Protein AF-0000000080629390 (afdb_homodimer)

InterPro domains:
  IPR000868 Isochorismatase-like domain [PF00857] (11-193)
  IPR036380 Isochorismatase-like superfamily [G3DSA:3.40.50.850] (2-203)
  IPR036380 Isochorismatase-like superfamily [SSF52499] (6-201)
  IPR050272 Isochorismatase-like hydrolase [PTHR43540] (8-201)

Nearest PDB structures (foldseek):
  6azn-assembly1_C  TM=8.743E-01  e=7.458E-17  Rhizobium johnstonii 3841
  6azo-assembly1_D  TM=8.764E-01  e=9.033E-17  Rhizobium johnstonii 3841
  6xk1-assembly1_A  TM=8.364E-01  e=1.717E-17  Rhodococcus sp. Mel
  1nba-assembly1_B  TM=8.200E-01  e=6.893E-13  Arthrobacter sp.
  3o91-assembly1_D  TM=8.137E-01  e=4.682E-12  Streptococcus pneumoniae TIGR4

pLDDT: mean 95.64, std 8.18, range [32.66, 98.94]

Solvent-accessible surface area (backbone atoms only — not comparable to full-atom values): 20876 Å² total; per-residue (Å²): 128,87,77,72,81,79,53,53,53,24,27,26,41,36,37,28,42,56,18,22,18,54,61,33,64,86,15,56,27,28,69,68,70,50,78,35,72,64,48,64,47,28,55,73,58,40,32,64,54,50,52,50,28,57,75,53,55,19,39,38,35,33,36,26,63,40,32,52,50,29,65,95,47,40,49,62,68,56,68,70,56,38,71,76,41,68,79,69,50,70,70,45,24,21,85,86,36,73,33,29,34,64,36,72,76,56,54,83,60,31,31,78,36,62,15,73,57,48,24,43,61,50,54,15,46,41,63,60,51,39,55,74,60,52,46,48,31,36,40,37,31,28,38,35,29,71,41,28,38,45,41,28,51,56,54,39,42,80,68,68,36,52,45,32,39,22,61,71,26,33,22,28,84,42,70,66,56,24,51,54,36,53,61,67,40,52,87,73,34,52,70,43,41,57,68,57,49,46,54,63,67,66,54,131,126,85,77,73,81,79,54,52,52,24,28,27,41,38,37,28,41,57,18,22,18,54,61,33,63,87,14,57,27,28,68,67,70,48,79,33,71,63,48,65,47,28,53,72,61,39,32,63,54,50,52,50,29,56,75,55,55,20,38,38,34,31,37,26,62,41,32,52,49,28,66,95,47,42,49,62,67,56,69,71,55,39,70,78,41,67,79,70,50,71,70,43,23,22,86,85,37,72,33,28,35,63,38,72,77,55,55,82,60,32,31,78,37,61,14,73,55,48,26,42,61,50,55,15,47,42,62,60,52,38,55,75,61,52,46,47,31,36,40,38,31,28,38,36,29,70,41,28,39,45,42,29,51,56,55,39,42,80,68,69,36,51,45,32,39,23,61,72,26,34,21,28,84,40,72,66,58,23,51,54,34,53,61,68,40,51,87,74,33,52,70,44,41,57,67,57,48,46,55,64,66,67,54,132

Organism: NCBI:txid1064539

Structure (mmCIF, N/CA/C/O backbone):
data_AF-0000000080629390-model_v1
#
loop_
_entity.id
_entity.type
_entity.pdbx_description
1 polymer Isochorismatase
#
loop_
_atom_site.group_PDB
_atom_site.id
_atom_site.type_symbol
_atom_site.label_atom_id
_atom_site.label_alt_id
_atom_site.label_comp_id
_atom_site.label_asym_id
_atom_site.label_entity_id
_atom_site.label_seq_id
_atom_site.pdbx_PDB_ins_code
_atom_site.Cartn_x
_atom_site.Cartn_y
_atom_site.Cartn_z
_atom_site.occupancy
_atom_site.B_iso_or_equiv
_atom_site.auth_seq_id
_atom_site.auth_comp_id
_atom_site.auth_asym_id
_atom_site.auth_atom_id
_atom_site.pdbx_PDB_model_num
ATOM 1 N N . MET A 1 1 ? 18.594 13.57 31.188 1 32.66 1 MET A N 1
ATOM 2 C CA . MET A 1 1 ? 18.828 12.906 29.906 1 32.66 1 MET A CA 1
ATOM 3 C C . MET A 1 1 ? 18.938 13.922 28.766 1 32.66 1 MET A C 1
ATOM 5 O O . MET A 1 1 ? 18.062 14.781 28.625 1 32.66 1 MET A O 1
ATOM 9 N N . SER A 1 2 ? 19.953 14.453 28.422 1 38.66 2 SER A N 1
ATOM 10 C CA . SER A 1 2 ? 20.281 15.617 27.594 1 38.66 2 SER A CA 1
ATOM 11 C C . SER A 1 2 ? 19.531 15.578 26.266 1 38.66 2 SER A C 1
ATOM 13 O O . SER A 1 2 ? 19.766 14.695 25.438 1 38.66 2 SER A O 1
ATOM 15 N N . GLY A 1 3 ? 18.141 15.516 26.109 1 46.38 3 GLY A N 1
ATOM 16 C CA . GLY A 1 3 ? 17.234 15.25 25 1 46.38 3 GLY A CA 1
ATOM 17 C C . GLY A 1 3 ? 17.719 15.844 23.688 1 46.38 3 GLY A C 1
ATOM 18 O O . GLY A 1 3 ? 17.625 17.062 23.484 1 46.38 3 GLY A O 1
ATOM 19 N N . THR A 1 4 ? 18.766 15.398 23.109 1 59.41 4 THR A N 1
ATOM 20 C CA . THR A 1 4 ? 19.406 15.883 21.891 1 59.41 4 THR A CA 1
ATOM 21 C C . THR A 1 4 ? 18.359 16.219 20.828 1 59.41 4 THR A C 1
ATOM 23 O O . THR A 1 4 ? 17.375 15.484 20.656 1 59.41 4 THR A O 1
ATOM 26 N N . ALA A 1 5 ? 18.453 17.547 20.281 1 85.25 5 ALA A N 1
ATOM 27 C CA . ALA A 1 5 ? 17.547 18.109 19.281 1 85.25 5 ALA A CA 1
ATOM 28 C C . ALA A 1 5 ? 17.5 17.234 18.031 1 85.25 5 ALA A C 1
ATOM 30 O O . ALA A 1 5 ? 18.531 16.797 17.531 1 85.25 5 ALA A O 1
ATOM 31 N N . ILE A 1 6 ? 16.422 16.703 17.703 1 93 6 ILE A N 1
ATOM 32 C CA . ILE A 1 6 ? 16.219 15.938 16.469 1 93 6 ILE A CA 1
ATOM 33 C C . ILE A 1 6 ? 16.484 16.844 15.266 1 93 6 ILE A C 1
ATOM 35 O O . ILE A 1 6 ? 15.844 17.875 15.102 1 93 6 ILE A O 1
ATOM 39 N N . PRO A 1 7 ? 17.516 16.469 14.477 1 95 7 PRO A N 1
ATOM 40 C CA . PRO A 1 7 ? 17.844 17.297 13.32 1 95 7 PRO A CA 1
ATOM 41 C C . PRO A 1 7 ? 16.703 17.391 12.312 1 95 7 PRO A C 1
ATOM 43 O O . PRO A 1 7 ? 15.812 16.531 12.297 1 95 7 PRO A O 1
ATOM 46 N N . MET A 1 8 ? 16.719 18.438 11.445 1 96.31 8 MET A N 1
ATOM 47 C CA . MET A 1 8 ? 15.68 18.688 10.445 1 96.31 8 MET A CA 1
ATOM 48 C C . MET A 1 8 ? 15.578 17.516 9.477 1 96.31 8 MET A C 1
ATOM 50 O O . MET A 1 8 ? 14.477 17.141 9.055 1 96.31 8 MET A O 1
ATOM 54 N N . GLU A 1 9 ? 16.703 16.844 9.195 1 96.62 9 GLU A N 1
ATOM 55 C CA . GLU A 1 9 ? 16.766 15.773 8.211 1 96.62 9 GLU A CA 1
ATOM 56 C C . GLU A 1 9 ? 16.062 14.516 8.727 1 96.62 9 GLU A C 1
ATOM 58 O O . GLU A 1 9 ? 15.766 13.602 7.957 1 96.62 9 GLU A O 1
ATOM 63 N N . ARG A 1 10 ? 15.82 14.492 10 1 98.19 10 ARG A N 1
ATOM 64 C CA . ARG A 1 10 ? 15.133 13.359 10.617 1 98.19 10 ARG A CA 1
ATOM 65 C C . ARG A 1 10 ? 13.727 13.75 11.062 1 98.19 10 ARG A C 1
ATOM 67 O O . ARG A 1 10 ? 13.141 13.086 11.922 1 98.19 10 ARG A O 1
ATOM 74 N N . THR A 1 11 ? 13.211 14.883 10.523 1 98.44 11 THR A N 1
ATOM 75 C CA . THR A 1 11 ? 11.875 15.406 10.812 1 98.44 11 THR A CA 1
ATOM 76 C C . THR A 1 11 ? 10.984 15.344 9.578 1 98.44 11 THR A C 1
ATOM 78 O O . THR A 1 11 ? 11.422 15.672 8.477 1 98.44 11 THR A O 1
ATOM 81 N N . ALA A 1 12 ? 9.797 14.828 9.75 1 98.81 12 ALA A N 1
ATOM 82 C CA . ALA A 1 12 ? 8.836 14.789 8.648 1 98.81 12 ALA A CA 1
ATOM 83 C C . ALA A 1 12 ? 7.559 15.539 9.008 1 98.81 12 ALA A C 1
ATOM 85 O O . ALA A 1 12 ? 7.07 15.445 10.141 1 98.81 12 ALA A O 1
ATOM 86 N N . LEU A 1 13 ? 7.102 16.391 8.094 1 98.94 13 LEU A N 1
ATOM 87 C CA . LEU A 1 13 ? 5.695 16.781 8.102 1 98.94 13 LEU A CA 1
ATOM 88 C C . LEU A 1 13 ? 4.816 15.664 7.555 1 98.94 13 LEU A C 1
ATOM 90 O O . LEU A 1 13 ? 4.957 15.266 6.395 1 98.94 13 LEU A O 1
ATOM 94 N N . LEU A 1 14 ? 3.998 15.094 8.367 1 98.94 14 LEU A N 1
ATOM 95 C CA . LEU A 1 14 ? 3.037 14.086 7.934 1 98.94 14 LEU A CA 1
ATOM 96 C C . LEU A 1 14 ? 1.692 14.727 7.602 1 98.94 14 LEU A C 1
ATOM 98 O O . LEU A 1 14 ? 0.98 15.18 8.5 1 98.94 14 LEU A O 1
ATOM 102 N N . VAL A 1 15 ? 1.367 14.766 6.332 1 98.94 15 VAL A N 1
ATOM 103 C CA . VAL A 1 15 ? 0.14 15.375 5.828 1 98.94 15 VAL A CA 1
ATOM 104 C C . VAL A 1 15 ? -0.939 14.305 5.668 1 98.94 15 VAL A C 1
ATOM 106 O O . VAL A 1 15 ? -0.91 13.523 4.715 1 98.94 15 VAL A O 1
ATOM 109 N N . CYS A 1 16 ? -1.901 14.375 6.508 1 98.88 16 CYS A N 1
ATOM 110 C CA . CYS A 1 16 ? -2.943 13.352 6.496 1 98.88 16 CYS A CA 1
ATOM 111 C C . CYS A 1 16 ? -4.109 13.773 5.613 1 98.88 16 CYS A C 1
ATOM 113 O O . CYS A 1 16 ? -4.875 14.672 5.969 1 98.88 16 CYS A O 1
ATOM 115 N N . ASP A 1 17 ? -4.246 13.195 4.504 1 98.69 17 ASP A N 1
ATOM 116 C CA . ASP A 1 17 ? -5.465 13.133 3.705 1 98.69 17 ASP A CA 1
ATOM 117 C C . ASP A 1 17 ? -5.816 14.508 3.135 1 98.69 17 ASP A C 1
ATOM 119 O O . ASP A 1 17 ? -6.992 14.859 3.035 1 98.69 17 ASP A O 1
ATOM 123 N N . LEU A 1 18 ? -4.816 15.375 2.9 1 98.81 18 LEU A N 1
ATOM 124 C CA . LEU A 1 18 ? -5.109 16.594 2.154 1 98.81 18 LEU A CA 1
ATOM 125 C C . LEU A 1 18 ? -5.039 16.344 0.652 1 98.81 18 LEU A C 1
ATOM 127 O O . LEU A 1 18 ? -4.133 16.828 -0.024 1 98.81 18 LEU A O 1
ATOM 131 N N . GLN A 1 19 ? -6.016 15.633 0.199 1 98.81 19 GLN A N 1
ATOM 132 C CA . GLN A 1 19 ? -6.117 15.125 -1.164 1 98.81 19 GLN A CA 1
ATOM 133 C C . GLN A 1 19 ? -7.16 15.898 -1.964 1 98.81 19 GLN A C 1
ATOM 135 O O . GLN A 1 19 ? -8.07 16.5 -1.39 1 98.81 19 GLN A O 1
ATOM 140 N N . ASN A 1 20 ? -7.102 15.812 -3.32 1 98.81 20 ASN A N 1
ATOM 141 C CA . ASN A 1 20 ? -8.062 16.469 -4.199 1 98.81 20 ASN A CA 1
ATOM 142 C C . ASN A 1 20 ? -9.484 15.969 -3.953 1 98.81 20 ASN A C 1
ATOM 144 O O . ASN A 1 20 ? -10.43 16.75 -3.918 1 98.81 20 ASN A O 1
ATOM 148 N N . ASP A 1 21 ? -9.703 14.688 -3.717 1 98.75 21 ASP A N 1
ATOM 149 C CA . ASP A 1 21 ? -11.031 14.109 -3.531 1 98.75 21 ASP A CA 1
ATOM 150 C C . ASP A 1 21 ? -11.672 14.617 -2.24 1 98.75 21 ASP A C 1
ATOM 152 O O . ASP A 1 21 ? -12.898 14.633 -2.115 1 98.75 21 ASP A O 1
ATOM 156 N N . PHE A 1 22 ? -10.836 15.055 -1.315 1 98.5 22 PHE A N 1
ATOM 157 C CA . PHE A 1 22 ? -11.391 15.602 -0.079 1 98.5 22 PHE A CA 1
ATOM 158 C C . PHE A 1 22 ? -11.602 17.109 -0.195 1 98.5 22 PHE A C 1
ATOM 160 O O . PHE A 1 22 ? -12.578 17.641 0.337 1 98.5 22 PHE A O 1
ATOM 167 N N . LEU A 1 23 ? -10.719 17.797 -0.94 1 98.5 23 LEU A N 1
ATOM 168 C CA . LEU A 1 23 ? -10.648 19.234 -0.751 1 98.5 23 LEU A CA 1
ATOM 169 C C . LEU A 1 23 ? -11.156 19.969 -1.986 1 98.5 23 LEU A C 1
ATOM 171 O O . LEU A 1 23 ? -11.812 21.016 -1.87 1 98.5 23 LEU A O 1
ATOM 175 N N . HIS A 1 24 ? -10.82 19.453 -3.164 1 97.88 24 HIS A N 1
ATOM 176 C CA . HIS A 1 24 ? -11.133 20.156 -4.402 1 97.88 24 HIS A CA 1
ATOM 177 C C . HIS A 1 24 ? -12.625 20.109 -4.711 1 97.88 24 HIS A C 1
ATOM 179 O O . HIS A 1 24 ? -13.266 19.078 -4.512 1 97.88 24 HIS A O 1
ATOM 185 N N . PRO A 1 25 ? -13.133 21.141 -5.266 1 96.88 25 PRO A N 1
ATOM 186 C CA . PRO A 1 25 ? -14.555 21.156 -5.598 1 96.88 25 PRO A CA 1
ATOM 187 C C . PRO A 1 25 ? -14.945 20.047 -6.57 1 96.88 25 PRO A C 1
ATOM 189 O O . PRO A 1 25 ? -16.094 19.578 -6.555 1 96.88 25 PRO A O 1
ATOM 192 N N . GLU A 1 26 ? -14.039 19.625 -7.383 1 97.25 26 GLU A N 1
ATOM 193 C CA . GLU A 1 26 ? -14.312 18.578 -8.367 1 97.25 26 GLU A CA 1
ATOM 194 C C . GLU A 1 26 ? -14.023 17.203 -7.789 1 97.25 26 GLU A C 1
ATOM 196 O O . GLU A 1 26 ? -14.266 16.188 -8.445 1 97.25 26 GLU A O 1
ATOM 201 N N . GLY A 1 27 ? -13.469 17.156 -6.586 1 98.12 27 GLY A N 1
ATOM 202 C CA . GLY A 1 27 ? -13.211 15.891 -5.922 1 98.12 27 GLY A CA 1
ATOM 203 C C . GLY A 1 27 ? -14.469 15.234 -5.391 1 98.12 27 GLY A C 1
ATOM 204 O O . GLY A 1 27 ? -15.562 15.797 -5.484 1 98.12 27 GLY A O 1
ATOM 205 N N . ALA A 1 28 ? -14.375 14.078 -4.824 1 97.94 28 ALA A N 1
ATOM 206 C CA . ALA A 1 28 ? -15.5 13.273 -4.355 1 97.94 28 ALA A CA 1
ATOM 207 C C . ALA A 1 28 ? -16.344 14.039 -3.336 1 97.94 28 ALA A C 1
ATOM 209 O O . ALA A 1 28 ? -17.562 14.141 -3.479 1 97.94 28 ALA A O 1
ATOM 210 N N . TYR A 1 29 ? -15.711 14.602 -2.324 1 97.38 29 TYR A N 1
ATOM 211 C CA . TYR A 1 29 ? -16.438 15.312 -1.271 1 97.38 29 TYR A CA 1
ATOM 212 C C . TYR A 1 29 ? -16.969 16.641 -1.779 1 97.38 29 TYR A C 1
ATOM 214 O O . TYR A 1 29 ? -18.078 17.062 -1.404 1 97.38 29 TYR A O 1
ATOM 222 N N . GLY A 1 30 ? -16.188 17.328 -2.639 1 95.75 30 GLY A N 1
ATOM 223 C CA . GLY A 1 30 ? -16.656 18.562 -3.24 1 95.75 30 GLY A CA 1
ATOM 224 C C . GLY A 1 30 ? -17.922 18.391 -4.062 1 95.75 30 GLY A C 1
ATOM 225 O O . GLY A 1 30 ? -18.891 19.125 -3.895 1 95.75 30 GLY A O 1
ATOM 226 N N . ARG A 1 31 ? -17.875 17.375 -4.898 1 96.38 31 ARG A N 1
ATOM 227 C CA . ARG A 1 31 ? -19.047 17.094 -5.742 1 96.38 31 ARG A CA 1
ATOM 228 C C . ARG A 1 31 ? -20.266 16.797 -4.895 1 96.38 31 ARG A C 1
ATOM 230 O O . ARG A 1 31 ? -21.406 17.031 -5.324 1 96.38 31 ARG A O 1
ATOM 237 N N . ALA A 1 32 ? -20.078 16.281 -3.695 1 95.94 32 ALA A N 1
ATOM 238 C CA . ALA A 1 32 ? -21.172 15.898 -2.811 1 95.94 32 ALA A CA 1
ATOM 239 C C . ALA A 1 32 ? -21.547 17.031 -1.863 1 95.94 32 ALA A C 1
ATOM 241 O O . ALA A 1 32 ? -22.406 16.875 -0.998 1 95.94 32 ALA A O 1
ATOM 242 N N . GLY A 1 33 ? -20.797 18.141 -1.922 1 93.88 33 GLY A N 1
ATOM 243 C CA . GLY A 1 33 ? -21.078 19.281 -1.063 1 93.88 33 GLY A CA 1
ATOM 244 C C . GLY A 1 33 ? -20.625 19.078 0.372 1 93.88 33 GLY A C 1
ATOM 245 O O . GLY A 1 33 ? -21.172 19.688 1.293 1 93.88 33 GLY A O 1
ATOM 246 N N . GLN A 1 34 ? -19.781 18.094 0.554 1 91.94 34 GLN A N 1
ATOM 247 C CA . GLN A 1 34 ? -19.25 17.828 1.879 1 91.94 34 GLN A CA 1
ATOM 248 C C . GLN A 1 34 ? -17.922 18.562 2.096 1 91.94 34 GLN A C 1
ATOM 250 O O . GLN A 1 34 ? -16.875 18.125 1.624 1 91.94 34 GLN A O 1
ATOM 255 N N . THR A 1 35 ? -17.938 19.672 2.744 1 91.44 35 THR A N 1
ATOM 256 C CA . THR A 1 35 ? -16.75 20.484 2.982 1 91.44 35 THR A CA 1
ATOM 257 C C . THR A 1 35 ? -16.906 21.312 4.25 1 91.44 35 THR A C 1
ATOM 259 O O . THR A 1 35 ? -17.984 21.328 4.863 1 91.44 35 THR A O 1
ATOM 262 N N . ALA A 1 36 ? -15.82 21.859 4.727 1 95.62 36 ALA A N 1
ATOM 263 C CA . ALA A 1 36 ? -15.766 22.828 5.82 1 95.62 36 ALA A CA 1
ATOM 264 C C . ALA A 1 36 ? -14.672 23.859 5.578 1 95.62 36 ALA A C 1
ATOM 266 O O . ALA A 1 36 ? -13.594 23.531 5.09 1 95.62 36 ALA A O 1
ATOM 267 N N . PRO A 1 37 ? -14.984 25.094 5.914 1 96.62 37 PRO A N 1
ATOM 268 C CA . PRO A 1 37 ? -14.008 26.156 5.656 1 96.62 37 PRO A CA 1
ATOM 269 C C . PRO A 1 37 ? -12.656 25.875 6.309 1 96.62 37 PRO A C 1
ATOM 271 O O . PRO A 1 37 ? -11.609 26.109 5.695 1 96.62 37 PRO A O 1
ATOM 274 N N . ASP A 1 38 ? -12.727 25.391 7.523 1 97.88 38 ASP A N 1
ATOM 275 C CA . ASP A 1 38 ? -11.477 25.141 8.242 1 97.88 38 ASP A CA 1
ATOM 276 C C . ASP A 1 38 ? -10.656 24.062 7.551 1 97.88 38 ASP A C 1
ATOM 278 O O . ASP A 1 38 ? -9.422 24.109 7.578 1 97.88 38 ASP A O 1
ATOM 282 N N . ILE A 1 39 ? -11.305 23.109 6.93 1 98.25 39 ILE A N 1
ATOM 283 C CA . ILE A 1 39 ? -10.633 22.031 6.207 1 98.25 39 ILE A CA 1
ATOM 284 C C . ILE A 1 39 ? -10 22.594 4.93 1 98.25 39 ILE A C 1
ATOM 286 O O . ILE A 1 39 ? -8.836 22.312 4.637 1 98.25 39 ILE A O 1
ATOM 290 N N . LEU A 1 40 ? -10.703 23.438 4.254 1 97.94 40 LEU A N 1
ATOM 291 C CA . LEU A 1 40 ? -10.258 23.969 2.973 1 97.94 40 LEU A CA 1
ATOM 292 C C . LEU A 1 40 ? -9.07 24.906 3.158 1 97.94 40 LEU A C 1
ATOM 294 O O . LEU A 1 40 ? -8.273 25.109 2.234 1 97.94 40 LEU A O 1
ATOM 298 N N . ALA A 1 41 ? -8.867 25.422 4.316 1 98.25 41 ALA A N 1
ATOM 299 C CA . ALA A 1 41 ? -7.82 26.422 4.586 1 98.25 41 ALA A CA 1
ATOM 300 C C . ALA A 1 41 ? -6.492 25.734 4.895 1 98.25 41 ALA A C 1
ATOM 302 O O . ALA A 1 41 ? -5.441 26.391 4.906 1 98.25 41 ALA A O 1
ATOM 303 N N . LEU A 1 42 ? -6.488 24.484 5.086 1 98.69 42 LEU A N 1
ATOM 304 C CA . LEU A 1 42 ? -5.352 23.797 5.684 1 98.69 42 LEU A CA 1
ATOM 305 C C . LEU A 1 42 ? -4.141 23.828 4.758 1 98.69 42 LEU A C 1
ATOM 307 O O . LEU A 1 42 ? -3.018 24.078 5.207 1 98.69 42 LEU A O 1
ATOM 311 N N . PRO A 1 43 ? -4.336 23.594 3.449 1 98.81 43 PRO A N 1
ATOM 312 C CA . PRO A 1 43 ? -3.139 23.547 2.604 1 98.81 43 PRO A CA 1
ATOM 313 C C . PRO A 1 43 ? -2.32 24.844 2.691 1 98.81 43 PRO A C 1
ATOM 315 O O . PRO A 1 43 ? -1.102 24.781 2.879 1 98.81 43 PRO A O 1
ATOM 318 N N . GLU A 1 44 ? -2.947 25.953 2.654 1 98.75 44 GLU A N 1
ATOM 319 C CA . GLU A 1 44 ? -2.242 27.234 2.727 1 98.75 44 GLU A CA 1
ATOM 320 C C . GLU A 1 44 ? -1.628 27.438 4.105 1 98.75 44 GLU A C 1
ATOM 322 O O . GLU A 1 44 ? -0.561 28.047 4.23 1 98.75 44 GLU A O 1
ATOM 327 N N . ARG A 1 45 ? -2.262 26.953 5.109 1 98.5 45 ARG A N 1
ATOM 328 C CA . ARG A 1 45 ? -1.79 27.125 6.48 1 98.5 45 ARG A CA 1
ATOM 329 C C . ARG A 1 45 ? -0.516 26.312 6.727 1 98.5 45 ARG A C 1
ATOM 331 O O . ARG A 1 45 ? 0.37 26.766 7.461 1 98.5 45 ARG A O 1
ATOM 338 N N . VAL A 1 46 ? -0.445 25.172 6.137 1 98.56 46 VAL A N 1
ATOM 339 C CA . VAL A 1 46 ? 0.655 24.266 6.484 1 98.56 46 VAL A CA 1
ATOM 340 C C . VAL A 1 46 ? 1.793 24.438 5.477 1 98.56 46 VAL A C 1
ATOM 342 O O . VAL A 1 46 ? 2.916 24 5.723 1 98.56 46 VAL A O 1
ATOM 345 N N . LYS A 1 47 ? 1.519 25.094 4.316 1 98.81 47 LYS A N 1
ATOM 346 C CA . LYS A 1 47 ? 2.471 25.234 3.217 1 98.81 47 LYS A CA 1
ATOM 347 C C . LYS A 1 47 ? 3.787 25.828 3.699 1 98.81 47 LYS A C 1
ATOM 349 O O . LYS A 1 47 ? 4.863 25.359 3.342 1 98.81 47 LYS A O 1
ATOM 354 N N . PRO A 1 48 ? 3.799 26.891 4.547 1 98.62 48 PRO A N 1
ATOM 355 C CA . PRO A 1 48 ? 5.078 27.469 4.965 1 98.62 48 PRO A CA 1
ATOM 356 C C . PRO A 1 48 ? 5.965 26.469 5.707 1 98.62 48 PRO A C 1
ATOM 358 O O . PRO A 1 48 ? 7.188 26.484 5.543 1 98.62 48 PRO A O 1
ATOM 361 N N . LEU A 1 49 ? 5.371 25.672 6.523 1 98.62 49 LEU A N 1
ATOM 362 C CA . LEU A 1 49 ? 6.133 24.672 7.262 1 98.62 49 LEU A CA 1
ATOM 363 C C . LEU A 1 49 ? 6.664 23.594 6.324 1 98.62 49 LEU A C 1
ATOM 365 O O . LEU A 1 49 ? 7.809 23.156 6.453 1 98.62 49 LEU A O 1
ATOM 369 N N . ALA A 1 50 ? 5.84 23.141 5.367 1 98.69 50 ALA A N 1
ATOM 370 C CA . ALA A 1 50 ? 6.293 22.203 4.348 1 98.69 50 ALA A CA 1
ATOM 371 C C . ALA A 1 50 ? 7.492 22.75 3.584 1 98.69 50 ALA A C 1
ATOM 373 O O . ALA A 1 50 ? 8.477 22.031 3.371 1 98.69 50 ALA A O 1
ATOM 374 N N . ASP A 1 51 ? 7.371 24 3.211 1 98.38 51 ASP A N 1
ATOM 375 C CA . ASP A 1 51 ? 8.445 24.641 2.461 1 98.38 51 ASP A CA 1
ATOM 376 C C . ASP A 1 51 ? 9.727 24.703 3.281 1 98.38 51 ASP A C 1
ATOM 378 O O . ASP A 1 51 ? 10.82 24.469 2.754 1 98.38 51 ASP A O 1
ATOM 382 N N . LEU A 1 52 ? 9.602 25.016 4.539 1 98.12 52 LEU A N 1
ATOM 383 C CA . LEU A 1 52 ? 10.773 25.062 5.41 1 98.12 52 LEU A CA 1
ATOM 384 C C . LEU A 1 52 ? 11.445 23.703 5.504 1 98.12 52 LEU A C 1
ATOM 386 O O . LEU A 1 52 ? 12.672 23.609 5.375 1 98.12 52 LEU A O 1
ATOM 390 N N . LEU A 1 53 ? 10.68 22.688 5.734 1 97.81 53 LEU A N 1
ATOM 391 C CA . LEU A 1 53 ? 11.242 21.344 5.844 1 97.81 53 LEU A CA 1
ATOM 392 C C . LEU A 1 53 ? 11.977 20.953 4.562 1 97.81 53 LEU A C 1
ATOM 394 O O . LEU A 1 53 ? 13.109 20.469 4.609 1 97.81 53 LEU A O 1
ATOM 398 N N . ARG A 1 54 ? 11.312 21.203 3.428 1 96.06 54 ARG A N 1
ATOM 399 C CA . ARG A 1 54 ? 11.93 20.891 2.145 1 96.06 54 ARG A CA 1
ATOM 400 C C . ARG A 1 54 ? 13.266 21.609 1.986 1 96.06 54 ARG A C 1
ATOM 402 O O . ARG A 1 54 ? 14.25 21.016 1.532 1 96.06 54 ARG A O 1
ATOM 409 N N . SER A 1 55 ? 13.32 22.812 2.43 1 96.12 55 SER A N 1
ATOM 410 C CA . SER A 1 55 ? 14.5 23.641 2.215 1 96.12 55 SER A CA 1
ATOM 411 C C . SER A 1 55 ? 15.648 23.219 3.121 1 96.12 55 SER A C 1
ATOM 413 O O . SER A 1 55 ? 16.812 23.531 2.855 1 96.12 55 SER A O 1
ATOM 415 N N . ARG A 1 56 ? 15.32 22.453 4.125 1 96.19 56 ARG A N 1
ATOM 416 C CA . ARG A 1 56 ? 16.359 22.109 5.105 1 96.19 56 ARG A CA 1
ATOM 417 C C . ARG A 1 56 ? 16.594 20.609 5.156 1 96.19 56 ARG A C 1
ATOM 419 O O . ARG A 1 56 ? 17.125 20.094 6.137 1 96.19 56 ARG A O 1
ATOM 426 N N . GLY A 1 57 ? 16.109 19.938 4.246 1 96.25 57 GLY A N 1
ATOM 427 C CA . GLY A 1 57 ? 16.406 18.516 4.109 1 96.25 57 GLY A CA 1
ATOM 428 C C . GLY A 1 57 ? 15.43 17.641 4.863 1 96.25 57 GLY A C 1
ATOM 429 O O . GLY A 1 57 ? 15.617 16.422 4.945 1 96.25 57 GLY A O 1
ATOM 430 N N . GLY A 1 58 ? 14.367 18.266 5.438 1 98.12 58 GLY A N 1
ATOM 431 C CA . GLY A 1 58 ? 13.32 17.484 6.066 1 98.12 58 GLY A CA 1
ATOM 432 C C . GLY A 1 58 ? 12.406 16.812 5.066 1 98.12 58 GLY A C 1
ATOM 433 O O . GLY A 1 58 ? 12.648 16.859 3.857 1 98.12 58 GLY A O 1
ATOM 434 N N . TRP A 1 59 ? 11.43 16.062 5.594 1 98.38 59 TRP A N 1
ATOM 435 C CA . TRP A 1 59 ? 10.539 15.273 4.738 1 98.38 59 TRP A CA 1
ATOM 436 C C . TRP A 1 59 ? 9.125 15.836 4.754 1 98.38 59 TRP A C 1
ATOM 438 O O . TRP A 1 59 ? 8.656 16.328 5.785 1 98.38 59 TRP A O 1
ATOM 448 N N . VAL A 1 60 ? 8.5 15.852 3.627 1 98.81 60 VAL A N 1
ATOM 449 C CA . VAL A 1 60 ? 7.055 16 3.5 1 98.81 60 VAL A CA 1
ATOM 450 C C . VAL A 1 60 ? 6.438 14.711 2.98 1 98.81 60 VAL A C 1
ATOM 452 O O . VAL A 1 60 ? 6.617 14.352 1.813 1 98.81 60 VAL A O 1
ATOM 455 N N . ILE A 1 61 ? 5.762 14.016 3.834 1 98.75 61 ILE A N 1
ATOM 456 C CA . ILE A 1 61 ? 5.168 12.719 3.545 1 98.75 61 ILE A CA 1
ATOM 457 C C . ILE A 1 61 ? 3.65 12.805 3.701 1 98.75 61 ILE A C 1
ATOM 459 O O . ILE A 1 61 ? 3.15 13.344 4.691 1 98.75 61 ILE A O 1
ATOM 463 N N . SER A 1 62 ? 2.965 12.336 2.715 1 98.75 62 SER A N 1
ATOM 464 C CA . SER A 1 62 ? 1.508 12.344 2.775 1 98.75 62 SER A CA 1
ATOM 465 C C . SER A 1 62 ? 0.95 10.938 2.939 1 98.75 62 SER A C 1
ATOM 467 O O . SER A 1 62 ? 1.526 9.969 2.43 1 98.75 62 SER A O 1
ATOM 469 N N . THR A 1 63 ? -0.068 10.812 3.699 1 98.69 63 THR A N 1
ATOM 470 C CA . THR A 1 63 ? -0.892 9.609 3.738 1 98.69 63 THR A CA 1
ATOM 471 C C . THR A 1 63 ? -2.215 9.836 3.012 1 98.69 63 THR A C 1
ATOM 473 O O . THR A 1 63 ? -2.9 10.828 3.254 1 98.69 63 THR A O 1
ATOM 476 N N . ASN A 1 64 ? -2.512 9.016 2.115 1 98.5 64 ASN A N 1
ATOM 477 C CA . ASN A 1 64 ? -3.641 9.219 1.215 1 98.5 64 ASN A CA 1
ATOM 478 C C . ASN A 1 64 ? -4.699 8.133 1.387 1 98.5 64 ASN A C 1
ATOM 480 O O . ASN A 1 64 ? -4.422 6.949 1.172 1 98.5 64 ASN A O 1
ATOM 484 N N . PHE A 1 65 ? -5.887 8.602 1.859 1 98.44 65 PHE A N 1
ATOM 485 C CA . PHE A 1 65 ? -7.023 7.684 1.926 1 98.44 65 PHE A CA 1
ATOM 486 C C . PHE A 1 65 ? -7.258 7.016 0.577 1 98.44 65 PHE A C 1
ATOM 488 O O . PHE A 1 65 ? -7.211 7.672 -0.465 1 98.44 65 PHE A O 1
ATOM 495 N N . THR A 1 66 ? -7.469 5.711 0.61 1 98.31 66 THR A N 1
ATOM 496 C CA . THR A 1 66 ? -7.539 4.926 -0.618 1 98.31 66 THR A CA 1
ATOM 497 C C . THR A 1 66 ? -8.773 4.027 -0.62 1 98.31 66 THR A C 1
ATOM 499 O O . THR A 1 66 ? -9.039 3.33 0.359 1 98.31 66 THR A O 1
ATOM 502 N N . LEU A 1 67 ? -9.57 4.152 -1.621 1 97.5 67 LEU A N 1
ATOM 503 C CA . LEU A 1 67 ? -10.562 3.127 -1.93 1 97.5 67 LEU A CA 1
ATOM 504 C C . LEU A 1 67 ? -9.992 2.088 -2.889 1 97.5 67 LEU A C 1
ATOM 506 O O . LEU A 1 67 ? -9.867 2.348 -4.09 1 97.5 67 LEU A O 1
ATOM 510 N N . VAL A 1 68 ? -9.672 0.906 -2.324 1 96.62 68 VAL A N 1
ATOM 511 C CA . VAL A 1 68 ? -9.023 -0.152 -3.09 1 96.62 68 VAL A CA 1
ATOM 512 C C . VAL A 1 68 ? -9.953 -0.639 -4.195 1 96.62 68 VAL A C 1
ATOM 514 O O . VAL A 1 68 ? -11.086 -1.054 -3.926 1 96.62 68 VAL A O 1
ATOM 517 N N . PRO A 1 69 ? -9.461 -0.557 -5.438 1 95.44 69 PRO A N 1
ATOM 518 C CA . PRO A 1 69 ? -10.312 -1.076 -6.512 1 95.44 69 PRO A CA 1
ATOM 519 C C . PRO A 1 69 ? -10.398 -2.602 -6.508 1 95.44 69 PRO A C 1
ATOM 521 O O . PRO A 1 69 ? -9.383 -3.279 -6.336 1 95.44 69 PRO A O 1
ATOM 524 N N . GLY A 1 70 ? -11.594 -3.117 -6.656 1 94.5 70 GLY A N 1
ATOM 525 C CA . GLY A 1 70 ? -11.844 -4.539 -6.82 1 94.5 70 GLY A CA 1
ATOM 526 C C . GLY A 1 70 ? -12.242 -4.918 -8.234 1 94.5 70 GLY A C 1
ATOM 527 O O . GLY A 1 70 ? -11.742 -4.336 -9.203 1 94.5 70 GLY A O 1
ATOM 528 N N . ARG A 1 71 ? -13.016 -6.02 -8.344 1 92.75 71 ARG A N 1
ATOM 529 C CA . ARG A 1 71 ? -13.484 -6.531 -9.633 1 92.75 71 ARG A CA 1
ATOM 530 C C . ARG A 1 71 ? -14.141 -5.426 -10.453 1 92.75 71 ARG A C 1
ATOM 532 O O . ARG A 1 71 ? -15.016 -4.711 -9.953 1 92.75 71 ARG A O 1
ATOM 539 N N . GLY A 1 72 ? -13.531 -5.242 -11.672 1 91.31 72 GLY A N 1
ATOM 540 C CA . GLY A 1 72 ? -14.117 -4.25 -12.562 1 91.31 72 GLY A CA 1
ATOM 541 C C . GLY A 1 72 ? -13.82 -2.824 -12.141 1 91.31 72 GLY A C 1
ATOM 542 O O . GLY A 1 72 ? -14.398 -1.88 -12.68 1 91.31 72 GLY A O 1
ATOM 543 N N . GLY A 1 73 ? -13.023 -2.66 -11.141 1 92.38 73 GLY A N 1
ATOM 544 C CA . GLY A 1 73 ? -12.656 -1.326 -10.688 1 92.38 73 GLY A CA 1
ATOM 545 C C . GLY A 1 73 ? -13.57 -0.79 -9.609 1 92.38 73 GLY A C 1
ATOM 546 O O . GLY A 1 73 ? -13.43 0.356 -9.18 1 92.38 73 GLY A O 1
ATOM 547 N N . GLU A 1 74 ? -14.547 -1.606 -9.18 1 94.69 74 GLU A N 1
ATOM 548 C CA . GLU A 1 74 ? -15.445 -1.188 -8.102 1 94.69 74 GLU A CA 1
ATOM 549 C C . GLU A 1 74 ? -14.695 -1.092 -6.777 1 94.69 74 GLU A C 1
ATOM 551 O O . GLU A 1 74 ? -14.023 -2.041 -6.363 1 94.69 74 GLU A O 1
ATOM 556 N N . PRO A 1 75 ? -14.812 0.085 -6.152 1 95.94 75 PRO A N 1
ATOM 557 C CA . PRO A 1 75 ? -14.039 0.241 -4.914 1 95.94 75 PRO A CA 1
ATOM 558 C C . PRO A 1 75 ? -14.562 -0.631 -3.779 1 95.94 75 PRO A C 1
ATOM 560 O O . PRO A 1 75 ? -15.781 -0.818 -3.648 1 95.94 75 PRO A O 1
ATOM 563 N N . MET A 1 76 ? -13.648 -1.14 -3.004 1 95.25 76 MET A N 1
ATOM 564 C CA . MET A 1 76 ? -14 -1.865 -1.787 1 95.25 76 MET A CA 1
ATOM 565 C C . MET A 1 76 ? -14.312 -0.898 -0.65 1 95.25 76 MET A C 1
ATOM 567 O O . MET A 1 76 ? -13.406 -0.331 -0.042 1 95.25 76 MET A O 1
ATOM 571 N N . ILE A 1 77 ? -15.57 -0.701 -0.366 1 92.38 77 ILE A N 1
ATOM 572 C CA . ILE A 1 77 ? -16.016 0.24 0.657 1 92.38 77 ILE A CA 1
ATOM 573 C C . ILE A 1 77 ? -16.719 -0.514 1.776 1 92.38 77 ILE A C 1
ATOM 575 O O . ILE A 1 77 ? -17.625 -1.317 1.518 1 92.38 77 ILE A O 1
ATOM 579 N N . SER A 1 78 ? -16.266 -0.288 3.004 1 88.12 78 SER A N 1
ATOM 580 C CA . SER A 1 78 ? -16.953 -0.905 4.129 1 88.12 78 SER A CA 1
ATOM 581 C C . SER A 1 78 ? -18.406 -0.45 4.199 1 88.12 78 SER A C 1
ATOM 583 O O . SER A 1 78 ? -18.734 0.695 3.867 1 88.12 78 SER A O 1
ATOM 585 N N . PRO A 1 79 ? -19.25 -1.327 4.637 1 88.69 79 PRO A N 1
ATOM 586 C CA . PRO A 1 79 ? -20.656 -0.969 4.727 1 88.69 79 PRO A CA 1
ATOM 587 C C . PRO A 1 79 ? -20.906 0.261 5.594 1 88.69 79 PRO A C 1
ATOM 589 O O . PRO A 1 79 ? -21.719 1.126 5.238 1 88.69 79 PRO A O 1
ATOM 592 N N . HIS A 1 80 ? -20.266 0.344 6.652 1 89.31 80 HIS A N 1
ATOM 593 C CA . HIS A 1 80 ? -20.438 1.479 7.551 1 89.31 80 HIS A CA 1
ATOM 594 C C . HIS A 1 80 ? -20.031 2.785 6.875 1 89.31 80 HIS A C 1
ATOM 596 O O . HIS A 1 80 ? -20.734 3.787 6.973 1 89.31 80 HIS A O 1
ATOM 602 N N . LEU A 1 81 ? -18.938 2.779 6.168 1 90.06 81 LEU A N 1
ATOM 603 C CA . LEU A 1 81 ? -18.484 3.969 5.453 1 90.06 81 LEU A CA 1
ATOM 604 C C . LEU A 1 81 ? -19.453 4.328 4.332 1 90.06 81 LEU A C 1
ATOM 606 O O . LEU A 1 81 ? -19.766 5.504 4.129 1 90.06 81 LEU A O 1
ATOM 610 N N . LYS A 1 82 ? -19.922 3.385 3.617 1 92 82 LYS A N 1
ATOM 611 C CA . LYS A 1 82 ? -20.859 3.615 2.523 1 92 82 LYS A CA 1
ATOM 612 C C . LYS A 1 82 ? -22.172 4.219 3.035 1 92 82 LYS A C 1
ATOM 614 O O . LYS A 1 82 ? -22.781 5.047 2.357 1 92 82 LYS A O 1
ATOM 619 N N . ALA A 1 83 ? -22.578 3.789 4.223 1 92.38 83 ALA A N 1
ATOM 620 C CA . ALA A 1 83 ? -23.781 4.352 4.832 1 92.38 83 ALA A CA 1
ATOM 621 C C . ALA A 1 83 ? -23.594 5.828 5.168 1 92.38 83 ALA A C 1
ATOM 623 O O . ALA A 1 83 ? -24.5 6.637 4.992 1 92.38 83 ALA A O 1
ATOM 624 N N . LEU A 1 84 ? -22.438 6.199 5.602 1 89.62 84 LEU A N 1
ATOM 625 C CA . LEU A 1 84 ? -22.141 7.566 6 1 89.62 84 LEU A CA 1
ATOM 626 C C . LEU A 1 84 ? -21.844 8.438 4.781 1 89.62 84 LEU A C 1
ATOM 628 O O . LEU A 1 84 ? -22.125 9.633 4.785 1 89.62 84 LEU A O 1
ATOM 632 N N . ARG A 1 85 ? -21.281 7.805 3.744 1 94.5 85 ARG A N 1
ATOM 633 C CA . ARG A 1 85 ? -20.859 8.5 2.529 1 94.5 85 ARG A CA 1
ATOM 634 C C . ARG A 1 85 ? -21.375 7.785 1.285 1 94.5 85 ARG A C 1
ATOM 636 O O . ARG A 1 85 ? -20.594 7.27 0.485 1 94.5 85 ARG A O 1
ATOM 643 N N . PRO A 1 86 ? -22.656 7.848 1.07 1 94.81 86 PRO A N 1
ATOM 644 C CA . PRO A 1 86 ? -23.266 7.086 -0.024 1 94.81 86 PRO A CA 1
ATOM 645 C C . PRO A 1 86 ? -22.844 7.598 -1.4 1 94.81 86 PRO A C 1
ATOM 647 O O . PRO A 1 86 ? -23.062 6.914 -2.406 1 94.81 86 PRO A O 1
ATOM 650 N N . PHE A 1 87 ? -22.219 8.742 -1.433 1 96.06 87 PHE A N 1
ATOM 651 C CA . PHE A 1 87 ? -21.859 9.352 -2.709 1 96.06 87 PHE A CA 1
ATOM 652 C C . PHE A 1 87 ? -20.562 8.75 -3.248 1 96.06 87 PHE A C 1
ATOM 654 O O . PHE A 1 87 ? -20.219 8.961 -4.41 1 96.06 87 PHE A O 1
ATOM 661 N N . LEU A 1 88 ? -19.828 8.086 -2.445 1 96.88 88 LEU A N 1
ATOM 662 C CA . LEU A 1 88 ? -18.562 7.5 -2.902 1 96.88 88 LEU A CA 1
ATOM 663 C C . LEU A 1 88 ? -18.812 6.48 -4.008 1 96.88 88 LEU A C 1
ATOM 665 O O . LEU A 1 88 ? -19.719 5.641 -3.896 1 96.88 88 LEU A O 1
ATOM 669 N N . ALA A 1 89 ? -18 6.57 -5.047 1 95.56 89 ALA A N 1
ATOM 670 C CA . ALA A 1 89 ? -18.25 5.75 -6.23 1 95.56 89 ALA A CA 1
ATOM 671 C C . ALA A 1 89 ? -16.938 5.391 -6.922 1 95.56 89 ALA A C 1
ATOM 673 O O . ALA A 1 89 ? -15.859 5.801 -6.473 1 95.56 89 ALA A O 1
ATOM 674 N N . LYS A 1 90 ? -17.109 4.543 -7.984 1 96.06 90 LYS A N 1
ATOM 675 C CA . LYS A 1 90 ? -15.969 4.141 -8.805 1 96.06 90 LYS A CA 1
ATOM 676 C C . LYS A 1 90 ? -15.164 5.355 -9.266 1 96.06 90 LYS A C 1
ATOM 678 O O . LYS A 1 90 ? -15.734 6.344 -9.727 1 96.06 90 LYS A O 1
ATOM 683 N N . GLY A 1 91 ? -13.805 5.23 -9.031 1 96.06 91 GLY A N 1
ATOM 684 C CA . GLY A 1 91 ? -12.93 6.316 -9.445 1 96.06 91 GLY A CA 1
ATOM 685 C C . GLY A 1 91 ? -12.547 7.242 -8.312 1 96.06 91 GLY A C 1
ATOM 686 O O . GLY A 1 91 ? -11.562 7.98 -8.406 1 96.06 91 GLY A O 1
ATOM 687 N N . ASP A 1 92 ? -13.375 7.34 -7.238 1 98 92 ASP A N 1
ATOM 688 C CA . ASP A 1 92 ? -13.047 8.156 -6.074 1 98 92 ASP A CA 1
ATOM 689 C C . ASP A 1 92 ? -11.891 7.547 -5.285 1 98 92 ASP A C 1
ATOM 691 O O . ASP A 1 92 ? -11.859 6.332 -5.062 1 98 92 ASP A O 1
ATOM 695 N N . PHE A 1 93 ? -10.938 8.422 -4.926 1 98.25 93 PHE A N 1
ATOM 696 C CA . PHE A 1 93 ? -9.773 8.008 -4.152 1 98.25 93 PHE A CA 1
ATOM 697 C C . PHE A 1 93 ? -9.086 6.82 -4.812 1 98.25 93 PHE A C 1
ATOM 699 O O . PHE A 1 93 ? -8.617 5.91 -4.129 1 98.25 93 PHE A O 1
ATOM 706 N N . GLN A 1 94 ? -9.086 6.746 -6.102 1 96.94 94 GLN A N 1
ATOM 707 C CA . GLN A 1 94 ? -8.461 5.688 -6.887 1 96.94 94 GLN A CA 1
ATOM 708 C C . GLN A 1 94 ? -6.945 5.867 -6.949 1 96.94 94 GLN A C 1
ATOM 710 O O . GLN A 1 94 ? -6.457 6.914 -7.379 1 96.94 94 GLN A O 1
ATOM 715 N N . PRO A 1 95 ? -6.219 4.809 -6.543 1 95.38 95 PRO A N 1
ATOM 716 C CA . PRO A 1 95 ? -4.762 4.938 -6.645 1 95.38 95 PRO A CA 1
ATOM 717 C C . PRO A 1 95 ? -4.305 5.363 -8.039 1 95.38 95 PRO A C 1
ATOM 719 O O . PRO A 1 95 ? -4.773 4.824 -9.039 1 95.38 95 PRO A O 1
ATOM 722 N N . GLY A 1 96 ? -3.393 6.395 -8 1 92.12 96 GLY A N 1
ATOM 723 C CA . GLY A 1 96 ? -2.85 6.883 -9.258 1 92.12 96 GLY A CA 1
ATOM 724 C C . GLY A 1 96 ? -3.713 7.945 -9.914 1 92.12 96 GLY A C 1
ATOM 725 O O . GLY A 1 96 ? -3.277 8.625 -10.844 1 92.12 96 GLY A O 1
ATOM 726 N N . GLY A 1 97 ? -4.926 8.102 -9.477 1 95.44 97 GLY A N 1
ATOM 727 C CA . GLY A 1 97 ? -5.824 9.094 -10.031 1 95.44 97 GLY A CA 1
ATOM 728 C C . GLY A 1 97 ? -5.625 10.477 -9.453 1 95.44 97 GLY A C 1
ATOM 729 O O . GLY A 1 97 ? -5 10.633 -8.398 1 95.44 97 GLY A O 1
ATOM 730 N N . TRP A 1 98 ? -6.156 11.477 -10.117 1 97.44 98 TRP A N 1
ATOM 731 C CA . TRP A 1 98 ? -6.051 12.875 -9.703 1 97.44 98 TRP A CA 1
ATOM 732 C C . TRP A 1 98 ? -6.648 13.086 -8.32 1 97.44 98 TRP A C 1
ATOM 734 O O . TRP A 1 98 ? -6.059 13.766 -7.477 1 97.44 98 TRP A O 1
ATOM 744 N N . GLY A 1 99 ? -7.793 12.484 -8.125 1 98.5 99 GLY A N 1
ATOM 745 C CA . GLY A 1 99 ? -8.484 12.656 -6.859 1 98.5 99 GLY A CA 1
ATOM 746 C C . GLY A 1 99 ? -7.691 12.141 -5.672 1 98.5 99 GLY A C 1
ATOM 747 O O . GLY A 1 99 ? -7.832 12.648 -4.559 1 98.5 99 GLY A O 1
ATOM 748 N N . HIS A 1 100 ? -6.867 11.125 -5.938 1 98.25 100 HIS A N 1
ATOM 749 C CA . HIS A 1 100 ? -6.09 10.438 -4.91 1 98.25 100 HIS A CA 1
ATOM 750 C C . HIS A 1 100 ? -4.863 11.258 -4.512 1 98.25 100 HIS A C 1
ATOM 752 O O . HIS A 1 100 ? -4.336 11.094 -3.408 1 98.25 100 HIS A O 1
ATOM 758 N N . ARG A 1 101 ? -4.441 12.203 -5.281 1 97.81 101 ARG A N 1
ATOM 759 C CA . ARG A 1 101 ? -3.209 12.961 -5.094 1 97.81 101 ARG A CA 1
ATOM 760 C C . ARG A 1 101 ? -3.387 14.039 -4.031 1 97.81 101 ARG A C 1
ATOM 762 O O . ARG A 1 101 ? -4.469 14.617 -3.893 1 97.81 101 ARG A O 1
ATOM 769 N N . THR A 1 102 ? -2.316 14.297 -3.334 1 98.56 102 THR A N 1
ATOM 770 C CA . THR A 1 102 ? -2.27 15.477 -2.471 1 98.56 102 THR A CA 1
ATOM 771 C C . THR A 1 102 ? -2.453 16.75 -3.283 1 98.56 102 THR A C 1
ATOM 773 O O . THR A 1 102 ? -1.963 16.859 -4.41 1 98.56 102 THR A O 1
ATOM 776 N N . VAL A 1 103 ? -3.041 17.703 -2.73 1 98.75 103 VAL A N 1
ATOM 777 C CA . VAL A 1 103 ? -3.389 18.938 -3.436 1 98.75 103 VAL A CA 1
ATOM 778 C C . VAL A 1 103 ? -2.121 19.625 -3.947 1 98.75 103 VAL A C 1
ATOM 780 O O . VAL A 1 103 ? -1.056 19.5 -3.338 1 98.75 103 VAL A O 1
ATOM 783 N N . ASP A 1 104 ? -2.248 20.359 -4.969 1 98.31 104 ASP A N 1
ATOM 784 C CA . ASP A 1 104 ? -1.138 21 -5.676 1 98.31 104 ASP A CA 1
ATOM 785 C C . ASP A 1 104 ? -0.397 21.969 -4.77 1 98.31 104 ASP A C 1
ATOM 787 O O . ASP A 1 104 ? 0.824 22.109 -4.863 1 98.31 104 ASP A O 1
ATOM 791 N N . THR A 1 105 ? -1.098 22.625 -3.873 1 98.5 105 THR A N 1
ATOM 792 C CA . THR A 1 105 ? -0.534 23.641 -2.986 1 98.5 105 THR A CA 1
ATOM 793 C C . THR A 1 105 ? 0.611 23.062 -2.162 1 98.5 105 THR A C 1
ATOM 795 O O . THR A 1 105 ? 1.565 23.766 -1.831 1 98.5 105 THR A O 1
ATOM 798 N N . LEU A 1 106 ? 0.57 21.766 -1.949 1 98.44 106 LEU A N 1
ATOM 799 C CA . LEU A 1 106 ? 1.543 21.172 -1.044 1 98.44 106 LEU A CA 1
ATOM 800 C C . LEU A 1 106 ? 2.6 20.391 -1.82 1 98.44 106 LEU A C 1
ATOM 802 O O . LEU A 1 106 ? 3.516 19.812 -1.227 1 98.44 106 LEU A O 1
ATOM 806 N N . GLN A 1 107 ? 2.408 20.391 -3.111 1 96.56 107 GLN A N 1
ATOM 807 C CA . GLN A 1 107 ? 3.402 19.703 -3.928 1 96.56 107 GLN A CA 1
ATOM 808 C C . GLN A 1 107 ? 4.699 20.516 -4.012 1 96.56 107 GLN A C 1
ATOM 810 O O . GLN A 1 107 ? 4.68 21.734 -3.926 1 96.56 107 GLN A O 1
ATOM 815 N N . PRO A 1 108 ? 5.824 19.797 -4.176 1 97.06 108 PRO A N 1
ATOM 816 C CA . PRO A 1 108 ? 5.988 18.344 -4.25 1 97.06 108 PRO A CA 1
ATOM 817 C C . PRO A 1 108 ? 5.945 17.688 -2.877 1 97.06 108 PRO A C 1
ATOM 819 O O . PRO A 1 108 ? 6.445 18.234 -1.897 1 97.06 108 PRO A O 1
ATOM 822 N N . VAL A 1 109 ? 5.348 16.578 -2.805 1 97.31 109 VAL A N 1
ATOM 823 C CA . VAL A 1 109 ? 5.402 15.672 -1.665 1 97.31 109 VAL A CA 1
ATOM 824 C C . VAL A 1 109 ? 6.488 14.617 -1.895 1 97.31 109 VAL A C 1
ATOM 826 O O . VAL A 1 109 ? 6.605 14.07 -2.992 1 97.31 109 VAL A O 1
ATOM 829 N N . ASP A 1 110 ? 7.262 14.367 -0.864 1 97.69 110 ASP A N 1
ATOM 830 C CA . ASP A 1 110 ? 8.398 13.469 -1.014 1 97.69 110 ASP A CA 1
ATOM 831 C C . ASP A 1 110 ? 7.941 12.023 -1.201 1 97.69 110 ASP A C 1
ATOM 833 O O . ASP A 1 110 ? 8.516 11.289 -2.002 1 97.69 110 ASP A O 1
ATOM 837 N N . VAL A 1 111 ? 7.027 11.609 -0.415 1 97.56 111 VAL A N 1
ATOM 838 C CA . VAL A 1 111 ? 6.492 10.258 -0.452 1 97.56 111 VAL A CA 1
ATOM 839 C C . VAL A 1 111 ? 4.988 10.289 -0.181 1 97.56 111 VAL A C 1
ATOM 841 O O . VAL A 1 111 ? 4.527 11 0.713 1 97.56 111 VAL A O 1
ATOM 844 N N . GLU A 1 112 ? 4.227 9.602 -0.983 1 97.31 112 GLU A N 1
ATOM 845 C CA . GLU A 1 112 ? 2.807 9.375 -0.725 1 97.31 112 GLU A CA 1
ATOM 846 C C . GLU A 1 112 ? 2.541 7.934 -0.314 1 97.31 112 GLU A C 1
ATOM 848 O O . GLU A 1 112 ? 2.953 7 -1.006 1 97.31 112 GLU A O 1
ATOM 853 N N . VAL A 1 113 ? 1.913 7.754 0.776 1 98.06 113 VAL A N 1
ATOM 854 C CA . VAL A 1 113 ? 1.605 6.426 1.295 1 98.06 113 VAL A CA 1
ATOM 855 C C . VAL A 1 113 ? 0.094 6.211 1.298 1 98.06 113 VAL A C 1
ATOM 857 O O . VAL A 1 113 ? -0.651 6.992 1.891 1 98.06 113 VAL A O 1
ATOM 860 N N . GLU A 1 114 ? -0.358 5.137 0.66 1 97.56 114 GLU A N 1
ATOM 861 C CA . GLU A 1 114 ? -1.778 4.801 0.648 1 97.56 114 GLU A CA 1
ATOM 862 C C . GLU A 1 114 ? -2.227 4.25 1.999 1 97.56 114 GLU A C 1
ATOM 864 O O . GLU A 1 114 ? -1.498 3.484 2.635 1 97.56 114 GLU A O 1
ATOM 869 N N . LYS A 1 115 ? -3.35 4.668 2.418 1 96.88 115 LYS A N 1
ATOM 870 C CA . LYS A 1 115 ? -3.967 4.098 3.613 1 96.88 115 LYS A CA 1
ATOM 871 C C . LYS A 1 115 ? -5.414 3.693 3.344 1 96.88 115 LYS A C 1
ATOM 873 O O . LYS A 1 115 ? -6.059 4.238 2.447 1 96.88 115 LYS A O 1
ATOM 878 N N . ILE A 1 116 ? -5.965 2.738 4.223 1 95.56 116 ILE A N 1
ATOM 879 C CA . ILE A 1 116 ? -7.293 2.211 3.938 1 95.56 116 ILE A CA 1
ATOM 880 C C . ILE A 1 116 ? -8.195 2.389 5.156 1 95.56 116 ILE A C 1
ATOM 882 O O . ILE A 1 116 ? -9.383 2.055 5.117 1 95.56 116 ILE A O 1
ATOM 886 N N . ALA A 1 117 ? -7.664 2.887 6.297 1 92.56 117 ALA A N 1
ATOM 887 C CA . ALA A 1 117 ? -8.406 3.068 7.539 1 92.56 117 ALA A CA 1
ATOM 888 C C . ALA A 1 117 ? -8.031 4.383 8.219 1 92.56 117 ALA A C 1
ATOM 890 O O . ALA A 1 117 ? -7.32 5.207 7.633 1 92.56 117 ALA A O 1
ATOM 891 N N . TYR A 1 118 ? -8.578 4.57 9.391 1 92.94 118 TYR A N 1
ATOM 892 C CA . TYR A 1 118 ? -8.297 5.805 10.117 1 92.94 118 TYR A CA 1
ATOM 893 C C . TYR A 1 118 ? -6.805 5.965 10.367 1 92.94 118 TYR A C 1
ATOM 895 O O . TYR A 1 118 ? -6.191 6.938 9.93 1 92.94 118 TYR A O 1
ATOM 903 N N . SER A 1 119 ? -6.227 4.969 10.961 1 97.44 119 SER A N 1
ATOM 904 C CA . SER A 1 119 ? -4.789 5.062 11.203 1 97.44 119 SER A CA 1
ATOM 905 C C . SER A 1 119 ? -3.996 4.809 9.922 1 97.44 119 SER A C 1
ATOM 907 O O . SER A 1 119 ? -4.223 3.811 9.234 1 97.44 119 SER A O 1
ATOM 909 N N . ALA A 1 120 ? -3.078 5.676 9.648 1 98.44 120 ALA A N 1
ATOM 910 C CA . ALA A 1 120 ? -2.24 5.531 8.461 1 98.44 120 ALA A CA 1
ATOM 911 C C . ALA A 1 120 ? -1.243 4.391 8.625 1 98.44 120 ALA A C 1
ATOM 913 O O . ALA A 1 120 ? -0.619 3.953 7.656 1 98.44 120 ALA A O 1
ATOM 914 N N . PHE A 1 121 ? -1.119 3.836 9.82 1 98.19 121 PHE A N 1
ATOM 915 C CA . PHE A 1 121 ? -0.191 2.74 10.07 1 98.19 121 PHE A CA 1
ATOM 916 C C . PHE A 1 121 ? -0.861 1.396 9.82 1 98.19 121 PHE A C 1
ATOM 918 O O . PHE A 1 121 ? -0.185 0.372 9.695 1 98.19 121 PHE A O 1
ATOM 925 N N . TYR A 1 122 ? -2.182 1.416 9.859 1 96.62 122 TYR A N 1
ATOM 926 C CA . TYR A 1 122 ? -2.922 0.167 9.719 1 96.62 122 TYR A CA 1
ATOM 927 C C . TYR A 1 122 ? -2.773 -0.404 8.312 1 96.62 122 TYR A C 1
ATOM 929 O O . TYR A 1 122 ? -3.236 0.198 7.344 1 96.62 122 TYR A O 1
ATOM 937 N N . MET A 1 123 ? -2.127 -1.539 8.172 1 95.75 123 MET A N 1
ATOM 938 C CA . MET A 1 123 ? -1.987 -2.277 6.926 1 95.75 123 MET A CA 1
ATOM 939 C C . MET A 1 123 ? -1.504 -1.364 5.805 1 95.75 123 MET A C 1
ATOM 941 O O . MET A 1 123 ? -2.102 -1.325 4.727 1 95.75 123 MET A O 1
ATOM 945 N N . SER A 1 124 ? -0.484 -0.648 6.047 1 97 124 SER A N 1
ATOM 946 C CA . SER A 1 124 ? 0.198 0.269 5.137 1 97 124 SER A CA 1
ATOM 947 C C . SER A 1 124 ? 1.713 0.167 5.285 1 97 124 SER A C 1
ATOM 949 O O . SER A 1 124 ? 2.211 -0.563 6.141 1 97 124 SER A O 1
ATOM 951 N N . ARG A 1 125 ? 2.412 0.812 4.422 1 96.94 125 ARG A N 1
ATOM 952 C CA . ARG A 1 125 ? 3.869 0.778 4.496 1 96.94 125 ARG A CA 1
ATOM 953 C C . ARG A 1 125 ? 4.414 2.041 5.152 1 96.94 125 ARG A C 1
ATOM 955 O O . ARG A 1 125 ? 5.574 2.406 4.945 1 96.94 125 ARG A O 1
ATOM 962 N N . LEU A 1 126 ? 3.609 2.744 5.945 1 98.31 126 LEU A N 1
ATOM 963 C CA . LEU A 1 126 ? 4.039 4.023 6.5 1 98.31 126 LEU A CA 1
ATOM 964 C C . LEU A 1 126 ? 5.254 3.848 7.402 1 98.31 126 LEU A C 1
ATOM 966 O O . LEU A 1 126 ? 6.234 4.582 7.281 1 98.31 126 LEU A O 1
ATOM 970 N N . GLU A 1 127 ? 5.168 2.891 8.281 1 97.81 127 GLU A N 1
ATOM 971 C CA . GLU A 1 127 ? 6.281 2.711 9.211 1 97.81 127 GLU A CA 1
ATOM 972 C C . GLU A 1 127 ? 7.574 2.396 8.461 1 97.81 127 GLU A C 1
ATOM 974 O O . GLU A 1 127 ? 8.633 2.932 8.789 1 97.81 127 GLU A O 1
ATOM 979 N N . TRP A 1 128 ? 7.488 1.496 7.52 1 97.38 128 TRP A N 1
ATOM 980 C CA . TRP A 1 128 ? 8.648 1.154 6.703 1 97.38 128 TRP A CA 1
ATOM 981 C C . TRP A 1 128 ? 9.227 2.396 6.031 1 97.38 128 TRP A C 1
ATOM 983 O O . TRP A 1 128 ? 10.438 2.619 6.066 1 97.38 128 TRP A O 1
ATOM 993 N N . VAL A 1 129 ? 8.375 3.266 5.457 1 97.69 129 VAL A N 1
ATOM 994 C CA . VAL A 1 129 ? 8.789 4.48 4.766 1 97.69 129 VAL A CA 1
ATOM 995 C C . VAL A 1 129 ? 9.492 5.418 5.742 1 97.69 129 VAL A C 1
ATOM 997 O O . VAL A 1 129 ? 10.57 5.938 5.449 1 97.69 129 VAL A O 1
ATOM 1000 N N . LEU A 1 130 ? 8.859 5.621 6.906 1 98.31 130 LEU A N 1
ATOM 1001 C CA . LEU A 1 130 ? 9.422 6.539 7.895 1 98.31 130 LEU A CA 1
ATOM 1002 C C . LEU A 1 130 ? 10.797 6.062 8.352 1 98.31 130 LEU A C 1
ATOM 1004 O O . LEU A 1 130 ? 11.727 6.863 8.453 1 98.31 130 LEU A O 1
ATOM 1008 N N . ARG A 1 131 ? 10.938 4.777 8.57 1 96.81 131 ARG A N 1
ATOM 1009 C CA . ARG A 1 131 ? 12.211 4.215 9 1 96.81 131 ARG A CA 1
ATOM 1010 C C . ARG A 1 131 ? 13.25 4.305 7.891 1 96.81 131 ARG A C 1
ATOM 1012 O O . ARG A 1 131 ? 14.414 4.637 8.148 1 96.81 131 ARG A O 1
ATOM 1019 N N . LYS A 1 132 ? 12.82 3.965 6.738 1 95.81 132 LYS A N 1
ATOM 1020 C CA . LYS A 1 132 ? 13.727 4.043 5.594 1 95.81 132 LYS A CA 1
ATOM 1021 C C . LYS A 1 132 ? 14.227 5.469 5.383 1 95.81 132 LYS A C 1
ATOM 1023 O O . LYS A 1 132 ? 15.367 5.68 4.961 1 95.81 132 LYS A O 1
ATOM 1028 N N . CYS A 1 133 ? 13.406 6.457 5.691 1 96.38 133 CYS A N 1
ATOM 1029 C CA . CYS A 1 133 ? 13.742 7.871 5.543 1 96.38 133 CYS A CA 1
ATOM 1030 C C . CYS A 1 133 ? 14.531 8.375 6.75 1 96.38 133 CYS A C 1
ATOM 1032 O O . CYS A 1 133 ? 14.977 9.523 6.77 1 96.38 133 CYS A O 1
ATOM 1034 N N . GLY A 1 134 ? 14.656 7.547 7.789 1 97 134 GLY A N 1
ATOM 1035 C CA . GLY A 1 134 ? 15.383 7.934 8.984 1 97 134 GLY A CA 1
ATOM 1036 C C . GLY A 1 134 ? 14.617 8.914 9.859 1 97 134 GLY A C 1
ATOM 1037 O O . GLY A 1 134 ? 15.211 9.664 10.633 1 97 134 GLY A O 1
ATOM 1038 N N . VAL A 1 135 ? 13.32 8.93 9.758 1 98.06 135 VAL A N 1
ATOM 1039 C CA . VAL A 1 135 ? 12.5 9.906 10.469 1 98.06 135 VAL A CA 1
ATOM 1040 C C . VAL A 1 135 ? 12.414 9.523 11.945 1 98.06 135 VAL A C 1
ATOM 1042 O O . VAL A 1 135 ? 12.188 8.359 12.281 1 98.06 135 VAL A O 1
ATOM 1045 N N . GLU A 1 136 ? 12.555 10.5 12.789 1 98.25 136 GLU A N 1
ATOM 1046 C CA . GLU A 1 136 ? 12.414 10.336 14.234 1 98.25 136 GLU A CA 1
ATOM 1047 C C . GLU A 1 136 ? 11.305 11.227 14.781 1 98.25 136 GLU A C 1
ATOM 1049 O O . GLU A 1 136 ? 10.68 10.891 15.797 1 98.25 136 GLU A O 1
ATOM 1054 N N . ARG A 1 137 ? 11.031 12.391 14.148 1 98.5 137 ARG A N 1
ATOM 1055 C CA . ARG A 1 137 ? 10.016 13.352 14.578 1 98.5 137 ARG A CA 1
ATOM 1056 C C . ARG A 1 137 ? 8.953 13.547 13.508 1 98.5 137 ARG A C 1
ATOM 1058 O O . ARG A 1 137 ? 9.273 13.711 12.328 1 98.5 137 ARG A O 1
ATOM 1065 N N . LEU A 1 138 ? 7.762 13.492 13.961 1 98.75 138 LEU A N 1
ATOM 1066 C CA . LEU A 1 138 ? 6.613 13.695 13.086 1 98.75 138 LEU A CA 1
ATOM 1067 C C . LEU A 1 138 ? 5.84 14.953 13.484 1 98.75 138 LEU A C 1
ATOM 1069 O O . LEU A 1 138 ? 5.395 15.07 14.633 1 98.75 138 LEU A O 1
ATOM 1073 N N . LEU A 1 139 ? 5.738 15.891 12.609 1 98.88 139 LEU A N 1
ATOM 1074 C CA . LEU A 1 139 ? 4.773 16.984 12.688 1 98.88 139 LEU A CA 1
ATOM 1075 C C . LEU A 1 139 ? 3.498 16.641 11.922 1 98.88 139 LEU A C 1
ATOM 1077 O O . LEU A 1 139 ? 3.508 16.547 10.695 1 98.88 139 LEU A O 1
ATOM 1081 N N . VAL A 1 140 ? 2.365 16.484 12.625 1 98.94 140 VAL A N 1
ATOM 1082 C CA . VAL A 1 140 ? 1.185 15.883 12.016 1 98.94 140 VAL A CA 1
ATOM 1083 C C . VAL A 1 140 ? 0.143 16.969 11.727 1 98.94 140 VAL A C 1
ATOM 1085 O O . VAL A 1 140 ? -0.192 17.766 12.609 1 98.94 140 VAL A O 1
ATOM 1088 N N . CYS A 1 141 ? -0.311 17 10.523 1 98.94 141 CYS A N 1
ATOM 1089 C CA . CYS A 1 141 ? -1.385 17.891 10.086 1 98.94 141 CYS A CA 1
ATOM 1090 C C . CYS A 1 141 ? -2.359 17.141 9.172 1 98.94 141 CYS A C 1
ATOM 1092 O O . CYS A 1 141 ? -2.098 16.016 8.773 1 98.94 141 CYS A O 1
ATOM 1094 N N . GLY A 1 142 ? -3.516 17.781 8.938 1 98.88 142 GLY A N 1
ATOM 1095 C CA . GLY A 1 142 ? -4.453 17.219 7.973 1 98.88 142 GLY A CA 1
ATOM 1096 C C . GLY A 1 142 ? -5.836 16.984 8.555 1 98.88 142 GLY A C 1
ATOM 1097 O O . GLY A 1 142 ? -6.297 17.766 9.391 1 98.88 142 GLY A O 1
ATOM 1098 N N . ILE A 1 143 ? -6.559 15.93 7.977 1 98.56 143 ILE A N 1
ATOM 1099 C CA . ILE A 1 143 ? -7.973 15.773 8.305 1 98.56 143 ILE A CA 1
ATOM 1100 C C . ILE A 1 143 ? -8.305 14.289 8.445 1 98.56 143 ILE A C 1
ATOM 1102 O O . ILE A 1 143 ? -7.621 13.438 7.871 1 98.56 143 ILE A O 1
ATOM 1106 N N . VAL A 1 144 ? -9.445 14.055 9.133 1 97 144 VAL A N 1
ATOM 1107 C CA . VAL A 1 144 ? -10.039 14.961 10.109 1 97 144 VAL A CA 1
ATOM 1108 C C . VAL A 1 144 ? -9.398 14.727 11.477 1 97 144 VAL A C 1
ATOM 1110 O O . VAL A 1 144 ? -8.922 13.625 11.766 1 97 144 VAL A O 1
ATOM 1113 N N . THR A 1 145 ? -9.445 15.656 12.281 1 98.69 145 THR A N 1
ATOM 1114 C CA . THR A 1 145 ? -8.75 15.609 13.57 1 98.69 145 THR A CA 1
ATOM 1115 C C . THR A 1 145 ? -9.234 14.422 14.398 1 98.69 145 THR A C 1
ATOM 1117 O O . THR A 1 145 ? -8.422 13.695 14.977 1 98.69 145 THR A O 1
ATOM 1120 N N . ASN A 1 146 ? -10.516 14.172 14.43 1 97.25 146 ASN A N 1
ATOM 1121 C CA . ASN A 1 146 ? -11.125 13.164 15.289 1 97.25 146 ASN A CA 1
ATOM 1122 C C . ASN A 1 146 ? -11.055 11.773 14.664 1 97.25 146 ASN A C 1
ATOM 1124 O O . ASN A 1 146 ? -11.461 10.789 15.289 1 97.25 146 ASN A O 1
ATOM 1128 N N . GLY A 1 147 ? -10.578 11.602 13.477 1 96.31 147 GLY A N 1
ATOM 1129 C CA . GLY A 1 147 ? -10.516 10.336 12.758 1 96.31 147 GLY A CA 1
ATOM 1130 C C . GLY 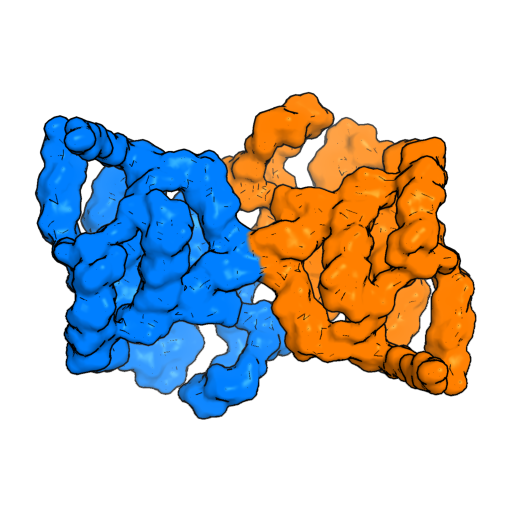A 1 147 ? -9.102 9.914 12.414 1 96.31 147 GLY A C 1
ATOM 1131 O O . GLY A 1 147 ? -8.367 9.43 13.273 1 96.31 147 GLY A O 1
ATOM 1132 N N . GLY A 1 148 ? -8.758 10.164 11.133 1 97.62 148 GLY A N 1
ATOM 1133 C CA . GLY A 1 148 ? -7.469 9.727 10.641 1 97.62 148 GLY A CA 1
ATOM 1134 C C . GLY A 1 148 ? -6.301 10.352 11.383 1 97.62 148 GLY A C 1
ATOM 1135 O O . GLY A 1 148 ? -5.285 9.695 11.625 1 97.62 148 GLY A O 1
ATOM 1136 N N . VAL A 1 149 ? -6.43 11.594 11.758 1 98.75 149 VAL A N 1
ATOM 1137 C CA . VAL A 1 149 ? -5.332 12.289 12.422 1 98.75 149 VAL A CA 1
ATOM 1138 C C . VAL A 1 149 ? -5.117 11.703 13.812 1 98.75 149 VAL A C 1
ATOM 1140 O O . VAL A 1 149 ? -4.012 11.273 14.148 1 98.75 149 VAL A O 1
ATOM 1143 N N . ALA A 1 150 ? -6.18 11.625 14.602 1 98.44 150 ALA A N 1
ATOM 1144 C CA . ALA A 1 150 ? -6.074 11.141 15.977 1 98.44 150 ALA A CA 1
ATOM 1145 C C . ALA A 1 150 ? -5.57 9.703 16.016 1 98.44 150 ALA A C 1
ATOM 1147 O O . ALA A 1 150 ? -4.699 9.359 16.812 1 98.44 150 ALA A O 1
ATOM 1148 N N . SER A 1 151 ? -6.117 8.883 15.156 1 98.31 151 SER A N 1
ATOM 1149 C CA . SER A 1 151 ? -5.715 7.48 15.109 1 98.31 151 SER A CA 1
ATOM 1150 C C . SER A 1 151 ? -4.246 7.34 14.734 1 98.31 151 SER A C 1
ATOM 1152 O O . SER A 1 151 ? -3.518 6.547 15.328 1 98.31 151 SER A O 1
ATOM 1154 N N . THR A 1 152 ? -3.805 8.125 13.781 1 98.75 152 THR A N 1
ATOM 1155 C CA . THR A 1 152 ? -2.428 8.062 13.305 1 98.75 152 THR A CA 1
ATOM 1156 C C . THR A 1 152 ? -1.46 8.57 14.367 1 98.75 152 THR A C 1
ATOM 1158 O O . THR A 1 152 ? -0.401 7.973 14.586 1 98.75 152 THR A O 1
ATOM 1161 N N . VAL A 1 153 ? -1.823 9.609 15.039 1 98.56 153 VAL A N 1
ATOM 1162 C CA . VAL A 1 153 ? -0.996 10.172 16.094 1 98.56 153 VAL A CA 1
ATOM 1163 C C . VAL A 1 153 ? -0.802 9.141 17.203 1 98.56 153 VAL A C 1
ATOM 1165 O O . VAL A 1 153 ? 0.32 8.922 17.672 1 98.56 153 VAL A O 1
ATOM 1168 N N . ARG A 1 154 ? -1.845 8.523 17.625 1 97.62 154 ARG A N 1
ATOM 1169 C CA . ARG A 1 154 ? -1.768 7.535 18.688 1 97.62 154 ARG A CA 1
ATOM 1170 C C . ARG A 1 154 ? -0.888 6.355 18.297 1 97.62 154 ARG A C 1
ATOM 1172 O O . ARG A 1 154 ? -0.091 5.863 19.094 1 97.62 154 ARG A O 1
ATOM 1179 N N . ASP A 1 155 ? -1.021 5.941 17.047 1 98.38 155 ASP A N 1
ATOM 1180 C CA . ASP A 1 155 ? -0.197 4.836 16.562 1 98.38 155 ASP A CA 1
ATOM 1181 C C . ASP A 1 155 ? 1.269 5.254 16.453 1 98.38 155 ASP A C 1
ATOM 1183 O O . ASP A 1 155 ? 2.168 4.445 16.703 1 98.38 155 ASP A O 1
ATOM 1187 N N . ALA A 1 156 ? 1.48 6.488 16.062 1 98.12 156 ALA A N 1
ATOM 1188 C CA . ALA A 1 156 ? 2.85 6.992 15.984 1 98.12 156 ALA A CA 1
ATOM 1189 C C . ALA A 1 156 ? 3.502 7.012 17.359 1 98.12 156 ALA A C 1
ATOM 1191 O O . ALA A 1 156 ? 4.676 6.664 17.5 1 98.12 156 ALA A O 1
ATOM 1192 N N . HIS A 1 157 ? 2.74 7.379 18.328 1 94.25 157 HIS A N 1
ATOM 1193 C CA . HIS A 1 157 ? 3.23 7.508 19.703 1 94.25 157 HIS A CA 1
ATOM 1194 C C . HIS A 1 157 ? 3.738 6.168 20.234 1 94.25 157 HIS A C 1
ATOM 1196 O O . HIS A 1 157 ? 4.832 6.094 20.797 1 94.25 157 HIS A O 1
ATOM 1202 N N . VAL A 1 158 ? 3.016 5.148 20.016 1 95.69 158 VAL A N 1
ATOM 1203 C CA . VAL A 1 158 ? 3.377 3.854 20.594 1 95.69 158 VAL A CA 1
ATOM 1204 C C . VAL A 1 158 ? 4.516 3.234 19.781 1 95.69 158 VAL A C 1
ATOM 1206 O O . VAL A 1 158 ? 5.059 2.193 20.172 1 95.69 158 VAL A O 1
ATOM 1209 N N . ARG A 1 159 ? 4.855 3.816 18.703 1 96.69 159 ARG A N 1
ATOM 1210 C CA . ARG A 1 159 ? 5.988 3.383 17.891 1 96.69 159 ARG A CA 1
ATOM 1211 C C . ARG A 1 159 ? 7.23 4.219 18.203 1 96.69 159 ARG A C 1
ATOM 1213 O O . ARG A 1 159 ? 8.242 4.109 17.5 1 96.69 159 ARG A O 1
ATOM 1220 N N . ASP A 1 160 ? 7.09 5.152 19.109 1 96.06 160 ASP A N 1
ATOM 1221 C CA . ASP A 1 160 ? 8.172 5.926 19.703 1 96.06 160 ASP A CA 1
ATOM 1222 C C . ASP A 1 160 ? 8.656 7.023 18.766 1 96.06 160 ASP A C 1
ATOM 1224 O O . ASP A 1 160 ? 9.836 7.383 18.766 1 96.06 160 ASP A O 1
ATOM 1228 N N . PHE A 1 161 ? 7.859 7.445 17.828 1 97.62 161 PHE A N 1
ATOM 1229 C CA . PHE A 1 161 ? 8.141 8.688 17.125 1 97.62 161 PHE A CA 1
ATOM 1230 C C . PHE A 1 161 ? 7.891 9.891 18.016 1 97.62 161 PHE A C 1
ATOM 1232 O O . PHE A 1 161 ? 6.918 9.922 18.781 1 97.62 161 PHE A O 1
ATOM 1239 N N . ASP A 1 162 ? 8.781 10.828 18 1 97.88 162 ASP A N 1
ATOM 1240 C CA . ASP A 1 162 ? 8.484 12.117 18.609 1 97.88 162 ASP A CA 1
ATOM 1241 C C . ASP A 1 162 ? 7.391 12.852 17.828 1 97.88 162 ASP A C 1
ATOM 1243 O O . ASP A 1 162 ? 7.668 13.5 16.812 1 97.88 162 ASP A O 1
ATOM 1247 N N . THR A 1 163 ? 6.191 12.789 18.344 1 98.25 163 THR A N 1
ATOM 1248 C CA . THR A 1 163 ? 5.027 13.227 17.578 1 98.25 163 THR A CA 1
ATOM 1249 C C . THR A 1 163 ? 4.512 14.562 18.094 1 98.25 163 THR A C 1
ATOM 1251 O O . THR A 1 163 ? 4.285 14.734 19.297 1 98.25 163 THR A O 1
ATOM 1254 N N . ILE A 1 164 ? 4.32 15.5 17.219 1 98.69 164 ILE A N 1
ATOM 1255 C CA . ILE A 1 164 ? 3.762 16.812 17.516 1 98.69 164 ILE A CA 1
ATOM 1256 C C . ILE A 1 164 ? 2.529 17.062 16.641 1 98.69 164 ILE A C 1
ATOM 1258 O O . ILE A 1 164 ? 2.605 16.984 15.414 1 98.69 164 ILE A O 1
ATOM 1262 N N . LEU A 1 165 ? 1.419 17.297 17.297 1 98.88 165 LEU A N 1
ATOM 1263 C CA . LEU A 1 165 ? 0.204 17.656 16.562 1 98.88 165 LEU A CA 1
ATOM 1264 C C . LEU A 1 165 ? 0.161 19.156 16.297 1 98.88 165 LEU A C 1
ATOM 1266 O O . LEU A 1 165 ? 0.289 19.969 17.219 1 98.88 165 LEU A O 1
ATOM 1270 N N . LEU A 1 166 ? 0.029 19.5 15.047 1 98.94 166 LEU A N 1
ATOM 1271 C CA . LEU A 1 166 ? -0.203 20.891 14.688 1 98.94 166 LEU A CA 1
ATOM 1272 C C . LEU A 1 166 ? -1.686 21.25 14.781 1 98.94 166 LEU A C 1
ATOM 1274 O O . LEU A 1 166 ? -2.438 21.047 13.828 1 98.94 166 LEU A O 1
ATOM 1278 N N . GLU A 1 167 ? -2.08 21.781 15.836 1 98.75 167 GLU A N 1
ATOM 1279 C CA . GLU A 1 167 ? -3.506 21.953 16.094 1 98.75 167 GLU A CA 1
ATOM 1280 C C . GLU A 1 167 ? -4.148 22.844 15.023 1 98.75 167 GLU A C 1
ATOM 1282 O O . GLU A 1 167 ? -5.285 22.594 14.609 1 98.75 167 GLU A O 1
ATOM 1287 N N . ASP A 1 168 ? -3.455 23.875 14.617 1 98.75 168 ASP A N 1
ATOM 1288 C CA . ASP A 1 168 ? -4.031 24.75 13.594 1 98.75 168 ASP A CA 1
ATOM 1289 C C . ASP A 1 168 ? -3.709 24.234 12.195 1 98.75 168 ASP A C 1
ATOM 1291 O O . ASP A 1 168 ? -4.062 24.875 11.195 1 98.75 168 ASP A O 1
ATOM 1295 N N . GLY A 1 169 ? -2.986 23.156 12.039 1 98.88 169 GLY A N 1
ATOM 1296 C CA . GLY A 1 169 ? -2.76 22.438 10.789 1 98.88 169 GLY A CA 1
ATOM 1297 C C . GLY A 1 169 ? -3.705 21.281 10.586 1 98.88 169 GLY A C 1
ATOM 1298 O O . GLY A 1 169 ? -3.559 20.516 9.633 1 98.88 169 GLY A O 1
ATOM 1299 N N . CYS A 1 170 ? -4.633 21.141 11.523 1 98.88 170 CYS A N 1
ATOM 1300 C CA . CYS A 1 170 ? -5.66 20.109 11.438 1 98.88 170 CYS A CA 1
ATOM 1301 C C . CYS A 1 170 ? -7.055 20.719 11.5 1 98.88 170 CYS A C 1
ATOM 1303 O O . CYS A 1 170 ? -7.215 21.875 11.891 1 98.88 170 CYS A O 1
ATOM 1305 N N . ALA A 1 171 ? -7.98 19.938 11.07 1 98.75 171 ALA A N 1
ATOM 1306 C CA . ALA A 1 171 ? -9.367 20.391 11.141 1 98.75 171 ALA A CA 1
ATOM 1307 C C . ALA A 1 171 ? -10.328 19.203 11.156 1 98.75 171 ALA A C 1
ATOM 1309 O O . ALA A 1 171 ? -9.961 18.094 10.773 1 98.75 171 ALA A O 1
ATOM 1310 N N . ALA A 1 172 ? -11.461 19.438 11.711 1 97.88 172 ALA A N 1
ATOM 1311 C CA . ALA A 1 172 ? -12.641 18.578 11.602 1 97.88 172 ALA A CA 1
ATOM 1312 C C . ALA A 1 172 ? -13.797 19.312 10.922 1 97.88 172 ALA A C 1
ATOM 1314 O O . ALA A 1 172 ? -13.641 20.453 10.477 1 97.88 172 ALA A O 1
ATOM 1315 N N . PHE A 1 173 ? -14.883 18.641 10.797 1 95.44 173 PHE A N 1
ATOM 1316 C CA . PHE A 1 173 ? -16 19.25 10.078 1 95.44 173 PHE A CA 1
ATOM 1317 C C . PHE A 1 173 ? -16.609 20.391 10.883 1 95.44 173 PHE A C 1
ATOM 1319 O O . PHE A 1 173 ? -17.234 21.297 10.32 1 95.44 173 PHE A O 1
ATOM 1326 N N . THR A 1 174 ? -16.375 20.328 12.234 1 96.5 174 THR A N 1
ATOM 1327 C CA . THR A 1 174 ? -16.797 21.453 13.086 1 96.5 174 THR A CA 1
ATOM 1328 C C . THR A 1 174 ? -15.688 21.812 14.07 1 96.5 174 THR A C 1
ATOM 1330 O O . THR A 1 174 ? -14.914 20.953 14.5 1 96.5 174 THR A O 1
ATOM 1333 N N . PRO A 1 175 ? -15.656 23.078 14.445 1 97.69 175 PRO A N 1
ATOM 1334 C CA . PRO A 1 175 ? -14.648 23.5 15.414 1 97.69 175 PRO A CA 1
ATOM 1335 C C . PRO A 1 175 ? -14.766 22.766 16.75 1 97.69 175 PRO A C 1
ATOM 1337 O O . PRO A 1 175 ? -13.75 22.484 17.391 1 97.69 175 PRO A O 1
ATOM 1340 N N . GLN A 1 176 ? -15.992 22.453 17.125 1 97.69 176 GLN A N 1
ATOM 1341 C CA . GLN A 1 176 ? -16.203 21.766 18.406 1 97.69 176 GLN A CA 1
ATOM 1342 C C . GLN A 1 176 ? -15.562 20.375 18.391 1 97.69 176 GLN A C 1
ATOM 1344 O O . GLN A 1 176 ? -14.859 20.016 19.344 1 97.69 176 GLN A O 1
ATOM 1349 N N . VAL A 1 177 ? -15.828 19.656 17.328 1 96.94 177 VAL A N 1
ATOM 1350 C CA . VAL A 1 177 ? -15.266 18.328 17.203 1 96.94 177 VAL A CA 1
ATOM 1351 C C . VAL A 1 177 ? -13.742 18.406 17.141 1 96.94 177 VAL A C 1
ATOM 1353 O O . VAL A 1 177 ? -13.047 17.594 17.75 1 96.94 177 VAL A O 1
ATOM 1356 N N . HIS A 1 178 ? -13.25 19.391 16.438 1 98.56 178 HIS A N 1
ATOM 1357 C CA . HIS A 1 178 ? -11.805 19.625 16.375 1 98.56 178 HIS A CA 1
ATOM 1358 C C . HIS A 1 178 ? -11.227 19.891 17.75 1 98.56 178 HIS A C 1
ATOM 1360 O O . HIS A 1 178 ? -10.281 19.203 18.172 1 98.56 178 HIS A O 1
ATOM 1366 N N . ASP A 1 179 ? -11.828 20.734 18.484 1 98.5 179 ASP A N 1
ATOM 1367 C CA . ASP A 1 179 ? -11.32 21.156 19.781 1 98.5 179 ASP A CA 1
ATOM 1368 C C . ASP A 1 179 ? -11.312 19.984 20.766 1 98.5 179 ASP A C 1
ATOM 1370 O O . ASP A 1 179 ? -10.352 19.812 21.516 1 98.5 179 ASP A O 1
ATOM 1374 N N . VAL A 1 180 ? -12.391 19.266 20.734 1 97.94 180 VAL A N 1
ATOM 1375 C CA . VAL A 1 180 ? -12.5 18.125 21.641 1 97.94 180 VAL A CA 1
ATOM 1376 C C . VAL A 1 180 ? -11.422 17.094 21.297 1 97.94 180 VAL A C 1
ATOM 1378 O O . VAL A 1 180 ? -10.82 16.5 22.203 1 97.94 180 VAL A O 1
ATOM 1381 N N . SER A 1 181 ? -11.195 16.891 20.016 1 98.44 181 SER A N 1
ATOM 1382 C CA . SER A 1 181 ? -10.211 15.906 19.578 1 98.44 181 SER A CA 1
ATOM 1383 C C . SER A 1 181 ? -8.789 16.344 19.938 1 98.44 181 SER A C 1
ATOM 1385 O O . SER A 1 181 ? -7.98 15.516 20.375 1 98.44 181 SER A O 1
ATOM 1387 N N . VAL A 1 182 ? -8.492 17.594 19.781 1 98.69 182 VAL A N 1
ATOM 1388 C CA . VAL A 1 182 ? -7.18 18.125 20.156 1 98.69 182 VAL A CA 1
ATOM 1389 C C . VAL A 1 182 ? -6.965 17.953 21.656 1 98.69 182 VAL A C 1
ATOM 1391 O O . VAL A 1 182 ? -5.902 17.516 22.094 1 98.69 182 VAL A O 1
ATOM 1394 N N . ALA A 1 183 ? -7.941 18.281 22.406 1 97.94 183 ALA A N 1
ATOM 1395 C CA . ALA A 1 183 ? -7.852 18.172 23.859 1 97.94 183 ALA A CA 1
ATOM 1396 C C . ALA A 1 183 ? -7.559 16.734 24.281 1 97.94 183 ALA A C 1
ATOM 1398 O O . ALA A 1 183 ? -6.777 16.5 25.203 1 97.94 183 ALA A O 1
ATOM 1399 N N . ALA A 1 184 ? -8.148 15.852 23.641 1 97.19 184 ALA A N 1
ATOM 1400 C CA . ALA A 1 184 ? -7.996 14.438 23.953 1 97.19 184 ALA A CA 1
ATOM 1401 C C . ALA A 1 184 ? -6.594 13.945 23.609 1 97.19 184 ALA A C 1
ATOM 1403 O O . ALA A 1 184 ? -6.129 12.945 24.156 1 97.19 184 ALA A O 1
ATOM 1404 N N . LEU A 1 185 ? -5.887 14.641 22.688 1 97.94 185 LEU A N 1
ATOM 1405 C CA . LEU A 1 185 ? -4.586 14.188 22.219 1 97.94 185 LEU A CA 1
ATOM 1406 C C . LEU A 1 185 ? -3.461 14.812 23.031 1 97.94 185 LEU A C 1
ATOM 1408 O O . LEU A 1 185 ? -2.314 14.359 22.969 1 97.94 185 LEU A O 1
ATOM 1412 N N . ARG A 1 186 ? -3.758 15.766 23.906 1 96.75 186 ARG A N 1
ATOM 1413 C CA . ARG A 1 186 ? -2.748 16.5 24.672 1 96.75 186 ARG A CA 1
ATOM 1414 C C . ARG A 1 186 ? -1.978 15.555 25.578 1 96.75 186 ARG A C 1
ATOM 1416 O O . ARG A 1 186 ? -0.768 15.703 25.766 1 96.75 186 ARG A O 1
ATOM 1423 N N . PRO A 1 187 ? -2.619 14.539 26.141 1 93.88 187 PRO A N 1
ATOM 1424 C CA . PRO A 1 187 ? -1.844 13.617 26.969 1 93.88 187 PRO A CA 1
ATOM 1425 C C . PRO A 1 187 ? -0.988 12.656 26.156 1 93.88 187 PRO A C 1
ATOM 1427 O O . PRO A 1 187 ? -0.111 11.984 26.703 1 93.88 187 PRO A O 1
ATOM 1430 N N . VAL A 1 188 ? -1.206 12.602 24.906 1 94.31 188 VAL A N 1
ATOM 1431 C CA . VAL A 1 188 ? -0.562 11.617 24.047 1 94.31 188 VAL A CA 1
ATOM 1432 C C . VAL A 1 188 ? 0.694 12.227 23.422 1 94.31 188 VAL A C 1
ATOM 1434 O O . VAL A 1 188 ? 1.729 11.562 23.328 1 94.31 188 VAL A O 1
ATOM 1437 N N . CYS A 1 189 ? 0.582 13.5 23.016 1 97.25 189 CYS A N 1
ATOM 1438 C CA . CYS A 1 189 ? 1.678 14.117 22.281 1 97.25 189 CYS A CA 1
ATOM 1439 C C . CYS A 1 189 ? 1.726 15.617 22.531 1 97.25 189 CYS A C 1
ATOM 1441 O O . CYS A 1 189 ? 0.782 16.188 23.094 1 97.25 189 CYS A O 1
ATOM 1443 N N . ARG A 1 190 ? 2.865 16.219 22.172 1 98 190 ARG A N 1
ATOM 1444 C CA . ARG A 1 190 ? 2.953 17.672 22.172 1 98 190 ARG A CA 1
ATOM 1445 C C . ARG A 1 190 ? 2.027 18.281 21.125 1 98 190 ARG A C 1
ATOM 1447 O O . ARG A 1 190 ? 1.933 17.766 20 1 98 190 ARG A O 1
ATOM 1454 N N . VAL A 1 191 ? 1.277 19.297 21.547 1 98.56 191 VAL A N 1
ATOM 1455 C CA . VAL A 1 191 ? 0.435 20.062 20.641 1 98.56 191 VAL A CA 1
ATOM 1456 C C . VAL A 1 191 ? 1.03 21.453 20.422 1 98.56 191 VAL A C 1
ATOM 1458 O O . VAL A 1 191 ? 1.42 22.125 21.391 1 98.56 191 VAL A O 1
ATOM 1461 N N . ALA A 1 192 ? 1.19 21.875 19.188 1 98.69 192 ALA A N 1
ATOM 1462 C CA . ALA A 1 192 ? 1.77 23.172 18.844 1 98.69 192 ALA A CA 1
ATOM 1463 C C . ALA A 1 192 ? 1.075 23.766 17.625 1 98.69 192 ALA A C 1
ATOM 1465 O O . ALA A 1 192 ? 0.283 23.094 16.969 1 98.69 192 ALA A O 1
ATOM 1466 N N . THR A 1 193 ? 1.313 25 17.375 1 98.75 193 THR A N 1
ATOM 1467 C CA . THR A 1 193 ? 0.82 25.656 16.172 1 98.75 193 THR A CA 1
ATOM 1468 C C . THR A 1 193 ? 1.875 25.625 15.07 1 98.75 193 THR A C 1
ATOM 1470 O O . THR A 1 193 ? 3.055 25.391 15.336 1 98.75 193 THR A O 1
ATOM 1473 N N . VAL A 1 194 ? 1.404 25.844 13.852 1 98.75 194 VAL A N 1
ATOM 1474 C CA . VAL A 1 194 ? 2.318 25.938 12.711 1 98.75 194 VAL A CA 1
ATOM 1475 C C . VAL A 1 194 ? 3.33 27.062 12.961 1 98.75 194 VAL A C 1
ATOM 1477 O O . VAL A 1 194 ? 4.531 26.875 12.75 1 98.75 194 VAL A O 1
ATOM 1480 N N . ALA A 1 195 ? 2.869 28.156 13.477 1 98.19 195 ALA A N 1
ATOM 1481 C CA . ALA A 1 195 ? 3.744 29.297 13.742 1 98.19 195 ALA A CA 1
ATOM 1482 C C . ALA A 1 195 ? 4.812 28.938 14.773 1 98.19 195 ALA A C 1
ATOM 1484 O O . ALA A 1 195 ? 5.98 29.297 14.617 1 98.19 195 ALA A O 1
ATOM 1485 N N . THR A 1 196 ? 4.445 28.281 15.852 1 98 196 THR A N 1
ATOM 1486 C CA . THR A 1 196 ? 5.383 27.875 16.891 1 98 196 THR A CA 1
ATOM 1487 C C . THR A 1 196 ? 6.461 26.969 16.328 1 98 196 THR A C 1
ATOM 1489 O O . THR A 1 196 ? 7.645 27.141 16.609 1 98 196 THR A O 1
ATOM 1492 N N . MET A 1 197 ? 6.055 26.016 15.484 1 97.81 197 MET A N 1
ATOM 1493 C CA . MET A 1 197 ? 7.023 25.078 14.914 1 97.81 197 MET A CA 1
ATOM 1494 C C . MET A 1 197 ? 7.953 25.781 13.93 1 97.81 197 MET A C 1
ATOM 1496 O O . MET A 1 197 ? 9.141 25.484 13.867 1 97.81 197 MET A O 1
ATOM 1500 N N . LEU A 1 198 ? 7.367 26.719 13.148 1 98 198 LEU A N 1
ATOM 1501 C CA . LEU A 1 198 ? 8.203 27.5 12.25 1 98 198 LEU A CA 1
ATOM 1502 C C . LEU A 1 198 ? 9.297 28.234 13.016 1 98 198 LEU A C 1
ATOM 1504 O O . LEU A 1 198 ? 10.453 28.25 12.602 1 98 198 LEU A O 1
ATOM 1508 N N . GLU A 1 199 ? 8.953 28.75 14.125 1 96.5 199 GLU A N 1
ATOM 1509 C CA . GLU A 1 199 ? 9.914 29.484 14.945 1 96.5 199 GLU A CA 1
ATOM 1510 C C . GLU A 1 199 ? 10.977 28.547 15.516 1 96.5 199 GLU A C 1
ATOM 1512 O O . GLU A 1 199 ? 12.172 28.844 15.445 1 96.5 199 GLU A O 1
ATOM 1517 N N . GLU A 1 200 ? 10.547 27.453 16.031 1 95.56 200 GLU A N 1
ATOM 1518 C CA . GLU A 1 200 ? 11.453 26.516 16.688 1 95.56 200 GLU A CA 1
ATOM 1519 C C . GLU A 1 200 ? 12.414 25.875 15.68 1 95.56 200 GLU A C 1
ATOM 1521 O O . GLU A 1 200 ? 13.57 25.609 16 1 95.56 200 GLU A O 1
ATOM 1526 N N . LEU A 1 201 ? 11.914 25.672 14.453 1 95.19 201 LEU A N 1
ATOM 1527 C CA . LEU A 1 201 ? 12.711 24.938 13.484 1 95.19 201 LEU A CA 1
ATOM 1528 C C . LEU A 1 201 ? 13.562 25.875 12.648 1 95.19 201 LEU A C 1
ATOM 1530 O O . LEU A 1 201 ? 14.5 25.438 11.969 1 95.19 201 LEU A O 1
ATOM 1534 N N . SER A 1 202 ? 13.195 27.094 12.617 1 90.88 202 SER A N 1
ATOM 1535 C CA . SER A 1 202 ? 13.984 28.078 11.875 1 90.88 202 SER A CA 1
ATOM 1536 C C . SER A 1 202 ? 15.242 28.469 12.648 1 90.88 202 SER A C 1
ATOM 1538 O O . SER A 1 202 ? 16.172 29.031 12.078 1 90.88 202 SER A O 1
ATOM 1540 N N . THR A 1 203 ? 15.25 28.203 13.93 1 78.81 203 THR A N 1
ATOM 1541 C CA . THR A 1 203 ? 16.391 28.594 14.75 1 78.81 203 THR A CA 1
ATOM 1542 C C . THR A 1 203 ? 17.547 27.609 14.562 1 78.81 203 THR A C 1
ATOM 1544 O O . THR A 1 203 ? 17.359 26.391 14.648 1 78.81 203 THR A O 1
ATOM 1547 N N . PRO A 1 204 ? 18.891 28.234 14.148 1 62.97 204 PRO A N 1
ATOM 1548 C CA . PRO A 1 204 ? 20.078 27.391 13.969 1 62.97 204 PRO A CA 1
ATOM 1549 C C . PRO A 1 204 ? 20.422 26.578 15.227 1 62.97 204 PRO A C 1
ATOM 1551 O O . PRO A 1 204 ? 20.125 27.031 16.344 1 62.97 204 PRO A O 1
ATOM 1554 N N . MET B 1 1 ? -13.883 -34.531 11.422 1 32.94 1 MET B N 1
ATOM 1555 C CA . MET B 1 1 ? -14.273 -33.156 11.195 1 32.94 1 MET B CA 1
ATOM 1556 C C . MET B 1 1 ? -14.664 -32.938 9.742 1 32.94 1 MET B C 1
ATOM 1558 O O . MET B 1 1 ? -13.898 -33.281 8.828 1 32.94 1 MET B O 1
ATOM 1562 N N . SER B 1 2 ? -15.75 -33.094 9.305 1 38.66 2 SER B N 1
ATOM 1563 C CA . SER B 1 2 ? -16.328 -33.188 7.969 1 38.66 2 SER B CA 1
ATOM 1564 C C 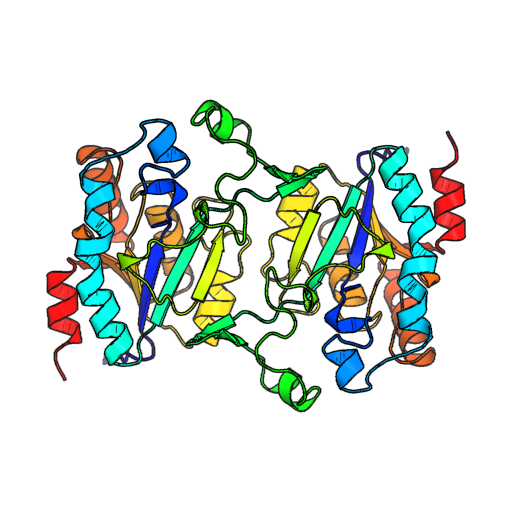. SER B 1 2 ? -15.836 -32.062 7.062 1 38.66 2 SER B C 1
ATOM 1566 O O . SER B 1 2 ? -16.156 -30.891 7.289 1 38.66 2 SER B O 1
ATOM 1568 N N . GLY B 1 3 ? -14.5 -31.781 6.801 1 47.09 3 GLY B N 1
ATOM 1569 C CA . GLY B 1 3 ? -13.789 -30.656 6.199 1 47.09 3 GLY B CA 1
ATOM 1570 C C . GLY B 1 3 ? -14.516 -30.062 5.008 1 47.09 3 GLY B C 1
ATOM 1571 O O . GLY B 1 3 ? -14.555 -30.656 3.932 1 47.09 3 GLY B O 1
ATOM 1572 N N . THR B 1 4 ? -15.625 -29.422 5.145 1 59.19 4 THR B N 1
ATOM 1573 C CA . THR B 1 4 ? -16.484 -28.844 4.121 1 59.19 4 THR B CA 1
ATOM 1574 C C . THR B 1 4 ? -15.664 -28.109 3.061 1 59.19 4 THR B C 1
ATOM 1576 O O . THR B 1 4 ? -14.688 -27.438 3.383 1 59.19 4 THR B O 1
ATOM 1579 N N . ALA B 1 5 ? -15.938 -28.516 1.707 1 85.19 5 ALA B N 1
ATOM 1580 C CA . ALA B 1 5 ? -15.266 -28.016 0.515 1 85.19 5 ALA B CA 1
ATOM 1581 C C . ALA B 1 5 ? -15.359 -26.484 0.435 1 85.19 5 ALA B C 1
ATOM 1583 O O . ALA B 1 5 ? -16.422 -25.906 0.653 1 85.19 5 ALA B O 1
ATOM 1584 N N . ILE B 1 6 ? -14.312 -25.812 0.473 1 93.06 6 ILE B N 1
ATOM 1585 C CA . ILE B 1 6 ? -14.273 -24.375 0.289 1 93.06 6 ILE B CA 1
ATOM 1586 C C . ILE B 1 6 ? -14.82 -24.016 -1.091 1 93.06 6 ILE B C 1
ATOM 1588 O O . ILE B 1 6 ? -14.297 -24.469 -2.109 1 93.06 6 ILE B O 1
ATOM 1592 N N . PRO B 1 7 ? -15.93 -23.266 -1.106 1 95 7 PRO B N 1
ATOM 1593 C CA . PRO B 1 7 ? -16.531 -22.906 -2.396 1 95 7 PRO B CA 1
ATOM 1594 C C . PRO B 1 7 ? -15.586 -22.094 -3.275 1 95 7 PRO B C 1
ATOM 1596 O O . PRO B 1 7 ? -14.648 -21.469 -2.768 1 95 7 PRO B O 1
ATOM 1599 N N . MET B 1 8 ? -15.82 -22.078 -4.613 1 96.31 8 MET B N 1
ATOM 1600 C CA . MET B 1 8 ? -15 -21.359 -5.59 1 96.31 8 MET B CA 1
ATOM 1601 C C . MET B 1 8 ? -14.969 -19.859 -5.289 1 96.31 8 MET B C 1
ATOM 1603 O O . MET B 1 8 ? -13.93 -19.219 -5.441 1 96.31 8 MET B O 1
ATOM 1607 N N . GLU B 1 9 ? -16.078 -19.328 -4.746 1 96.62 9 GLU B N 1
ATOM 1608 C CA . GLU B 1 9 ? -16.203 -17.906 -4.496 1 96.62 9 GLU B CA 1
ATOM 1609 C C . GLU B 1 9 ? -15.32 -17.453 -3.334 1 96.62 9 GLU B C 1
ATOM 1611 O O . GLU B 1 9 ? -15.086 -16.266 -3.145 1 96.62 9 GLU B O 1
ATOM 1616 N N . ARG B 1 10 ? -14.867 -18.406 -2.578 1 98.19 10 ARG B N 1
ATOM 1617 C CA . ARG B 1 10 ? -14 -18.125 -1.443 1 98.19 10 ARG B CA 1
ATOM 1618 C C . ARG B 1 10 ? -12.578 -18.594 -1.714 1 98.19 10 ARG B C 1
ATOM 1620 O O . ARG B 1 10 ? -11.797 -18.797 -0.781 1 98.19 10 ARG B O 1
ATOM 1627 N N . THR B 1 11 ? -12.25 -18.844 -3.018 1 98.44 11 THR B N 1
ATOM 1628 C CA . THR B 1 11 ? -10.938 -19.281 -3.471 1 98.44 11 THR B CA 1
ATOM 1629 C C . THR B 1 11 ? -10.266 -18.219 -4.324 1 98.44 11 THR B C 1
ATOM 1631 O O . THR B 1 11 ? -10.914 -17.594 -5.172 1 98.44 11 THR B O 1
ATOM 1634 N N . ALA B 1 12 ? -9.031 -17.922 -4.023 1 98.81 12 ALA B N 1
ATOM 1635 C CA . ALA B 1 12 ? -8.273 -16.969 -4.824 1 98.81 12 ALA B CA 1
ATOM 1636 C C . ALA B 1 12 ? -7.02 -17.609 -5.41 1 98.81 12 ALA B C 1
ATOM 1638 O O . ALA B 1 12 ? -6.34 -18.391 -4.734 1 98.81 12 ALA B O 1
ATOM 1639 N N . LEU B 1 13 ? -6.793 -17.391 -6.703 1 98.94 13 LEU B N 1
ATOM 1640 C CA . LEU B 1 13 ? -5.445 -17.531 -7.246 1 98.94 13 LEU B CA 1
ATOM 1641 C C . LEU B 1 13 ? -4.582 -16.328 -6.863 1 98.94 13 LEU B C 1
ATOM 1643 O O . LEU B 1 13 ? -4.887 -15.195 -7.238 1 98.94 13 LEU B O 1
ATOM 1647 N N . LEU B 1 14 ? -3.594 -16.547 -6.062 1 98.94 14 LEU B N 1
ATOM 1648 C CA . LEU B 1 14 ? -2.645 -15.492 -5.715 1 98.94 14 LEU B CA 1
ATOM 1649 C C . LEU B 1 14 ? -1.434 -15.523 -6.641 1 98.94 14 LEU B C 1
ATOM 1651 O O . LEU B 1 14 ? -0.621 -16.453 -6.578 1 98.94 14 LEU B O 1
ATOM 1655 N N . VAL B 1 15 ? -1.333 -14.531 -7.496 1 98.94 15 VAL B N 1
ATOM 1656 C CA . VAL B 1 15 ? -0.269 -14.422 -8.492 1 98.94 15 VAL B CA 1
ATOM 1657 C C . VAL B 1 15 ? 0.851 -13.539 -7.949 1 98.94 15 VAL B C 1
ATOM 1659 O O . VAL B 1 15 ? 0.725 -12.312 -7.93 1 98.94 15 VAL B O 1
ATOM 1662 N N . CYS B 1 16 ? 1.938 -14.148 -7.652 1 98.88 16 CYS B N 1
ATOM 1663 C CA . CYS B 1 16 ? 3.043 -13.414 -7.051 1 98.88 16 CYS B CA 1
ATOM 1664 C C . CYS B 1 16 ? 4 -12.898 -8.117 1 98.88 16 CYS B C 1
ATOM 1666 O O . CYS B 1 16 ? 4.73 -13.672 -8.734 1 98.88 16 CYS B O 1
ATOM 1668 N N . ASP B 1 17 ? 3.996 -11.656 -8.359 1 98.69 17 ASP B N 1
ATOM 1669 C CA . ASP B 1 17 ? 5.059 -10.898 -9.008 1 98.69 17 ASP B CA 1
ATOM 1670 C C . ASP B 1 17 ? 5.184 -11.281 -10.477 1 98.69 17 ASP B C 1
ATOM 1672 O O . ASP B 1 17 ? 6.289 -11.312 -11.023 1 98.69 17 ASP B O 1
ATOM 1676 N N . LEU B 1 18 ? 4.098 -11.742 -11.117 1 98.81 18 LEU B N 1
ATOM 1677 C CA . LEU B 1 18 ? 4.152 -11.906 -12.562 1 98.81 18 LEU B CA 1
ATOM 1678 C C . LEU B 1 18 ? 3.844 -10.594 -13.273 1 98.81 18 LEU B C 1
ATOM 1680 O O . LEU B 1 18 ? 2.795 -10.453 -13.906 1 98.81 18 LEU B O 1
ATOM 1684 N N . GLN B 1 19 ? 4.773 -9.711 -13.172 1 98.81 19 GLN B N 1
ATOM 1685 C CA . GLN B 1 19 ? 4.68 -8.328 -13.633 1 98.81 19 GLN B CA 1
ATOM 1686 C C . GLN B 1 19 ? 5.5 -8.109 -14.898 1 98.81 19 GLN B C 1
ATOM 1688 O O . GLN B 1 19 ? 6.445 -8.859 -15.172 1 98.81 19 GLN B O 1
ATOM 1693 N N . ASN B 1 20 ? 5.227 -7.012 -15.641 1 98.81 20 ASN B N 1
ATOM 1694 C CA . ASN B 1 20 ? 5.969 -6.664 -16.844 1 98.81 20 ASN B CA 1
ATOM 1695 C C . ASN B 1 20 ? 7.445 -6.418 -16.547 1 98.81 20 ASN B C 1
ATOM 1697 O O . ASN B 1 20 ? 8.312 -6.859 -17.297 1 98.81 20 ASN B O 1
ATOM 1701 N N . ASP B 1 21 ? 7.797 -5.785 -15.453 1 98.75 21 ASP B N 1
ATOM 1702 C CA . ASP B 1 21 ? 9.18 -5.457 -15.125 1 98.75 21 ASP B CA 1
ATOM 1703 C C . ASP B 1 21 ? 9.992 -6.719 -14.836 1 98.75 21 ASP B C 1
ATOM 1705 O O . ASP B 1 21 ? 11.219 -6.723 -14.984 1 98.75 21 ASP B O 1
ATOM 1709 N N . PHE B 1 22 ? 9.297 -7.785 -14.469 1 98.5 22 PHE B N 1
ATOM 1710 C CA . PHE B 1 22 ? 10.008 -9.039 -14.234 1 98.5 22 PHE B CA 1
ATOM 1711 C C . PHE B 1 22 ? 10.078 -9.875 -15.508 1 98.5 22 PHE B C 1
ATOM 1713 O O . PHE B 1 22 ? 11.07 -10.547 -15.758 1 98.5 22 PHE B O 1
ATOM 1720 N N . LEU B 1 23 ? 9.023 -9.797 -16.344 1 98.5 23 LEU B N 1
ATOM 1721 C CA . LEU B 1 23 ? 8.867 -10.852 -17.328 1 98.5 23 LEU B CA 1
ATOM 1722 C C . LEU B 1 23 ? 9.094 -10.312 -18.734 1 98.5 23 LEU B C 1
ATOM 1724 O O . LEU B 1 23 ? 9.68 -10.992 -19.578 1 98.5 23 LEU B O 1
ATOM 1728 N N . HIS B 1 24 ? 8.617 -9.102 -19 1 97.94 24 HIS B N 1
ATOM 1729 C CA . HIS B 1 24 ? 8.648 -8.562 -20.359 1 97.94 24 HIS B CA 1
ATOM 1730 C C . HIS B 1 24 ? 10.062 -8.164 -20.766 1 97.94 24 HIS B C 1
ATOM 1732 O O . HIS B 1 24 ? 10.812 -7.613 -19.953 1 97.94 24 HIS B O 1
ATOM 1738 N N . PRO B 1 25 ? 10.375 -8.336 -21.984 1 96.94 25 PRO B N 1
ATOM 1739 C CA . PRO B 1 25 ? 11.711 -7.965 -22.438 1 96.94 25 PRO B CA 1
ATOM 1740 C C . PRO B 1 25 ? 12.016 -6.484 -22.234 1 96.94 25 PRO B C 1
ATOM 1742 O O . PRO B 1 25 ? 13.18 -6.105 -22.062 1 96.94 25 PRO B O 1
ATOM 1745 N N . GLU B 1 26 ? 11.031 -5.668 -22.25 1 97.25 26 GLU B N 1
ATOM 1746 C CA . GLU B 1 26 ? 11.211 -4.23 -22.078 1 97.25 26 GLU B CA 1
ATOM 1747 C C . GLU B 1 26 ? 11.141 -3.836 -20.609 1 97.25 26 GLU B C 1
ATOM 1749 O O . GLU B 1 26 ? 11.344 -2.672 -20.25 1 97.25 26 GLU B O 1
ATOM 1754 N N . GLY B 1 27 ? 10.805 -4.797 -19.75 1 98.12 27 GLY B N 1
ATOM 1755 C CA . GLY B 1 27 ? 10.766 -4.543 -18.328 1 98.12 27 GLY B CA 1
ATOM 1756 C C . GLY B 1 27 ? 12.148 -4.438 -17.703 1 98.12 27 GLY B C 1
ATOM 1757 O O . GLY B 1 27 ? 13.156 -4.625 -18.391 1 98.12 27 GLY B O 1
ATOM 1758 N N . ALA B 1 28 ? 12.25 -4.148 -16.453 1 98 28 ALA B N 1
ATOM 1759 C CA . ALA B 1 28 ? 13.5 -3.914 -15.734 1 98 28 ALA B CA 1
ATOM 1760 C C . ALA B 1 28 ? 14.43 -5.117 -15.852 1 98 28 ALA B C 1
ATOM 1762 O O . ALA B 1 28 ? 15.602 -4.969 -16.234 1 98 28 ALA B O 1
ATOM 1763 N N . TYR B 1 29 ? 13.945 -6.316 -15.578 1 97.44 29 TYR B N 1
ATOM 1764 C CA . TYR B 1 29 ? 14.773 -7.516 -15.609 1 97.44 29 TYR B CA 1
ATOM 1765 C C . TYR B 1 29 ? 15.102 -7.914 -17.047 1 97.44 29 TYR B C 1
ATOM 1767 O O . TYR B 1 29 ? 16.203 -8.375 -17.328 1 97.44 29 TYR B O 1
ATOM 1775 N N . GLY B 1 30 ? 14.141 -7.734 -17.953 1 95.75 30 GLY B N 1
ATOM 1776 C CA . GLY B 1 30 ? 14.391 -8.008 -19.359 1 95.75 30 GLY B CA 1
ATOM 1777 C C . GLY B 1 30 ? 15.508 -7.156 -19.938 1 95.75 30 GLY B C 1
ATOM 1778 O O . GLY B 1 30 ? 16.422 -7.676 -20.594 1 95.75 30 GLY B O 1
ATOM 1779 N N . ARG B 1 31 ? 15.406 -5.875 -19.672 1 96.38 31 ARG B N 1
ATOM 1780 C CA . ARG B 1 31 ? 16.422 -4.949 -20.156 1 96.38 31 ARG B CA 1
ATOM 1781 C C . ARG B 1 31 ? 17.797 -5.312 -19.625 1 96.38 31 ARG B C 1
ATOM 1783 O O . ARG B 1 31 ? 18.812 -5.039 -20.266 1 96.38 31 ARG B O 1
ATOM 1790 N N . ALA B 1 32 ? 17.844 -5.945 -18.469 1 95.94 32 ALA B N 1
ATOM 1791 C CA . ALA B 1 32 ? 19.109 -6.293 -17.828 1 95.94 32 ALA B CA 1
ATOM 1792 C C . ALA B 1 32 ? 19.547 -7.711 -18.188 1 95.94 32 ALA B C 1
ATOM 1794 O O . ALA B 1 32 ? 20.562 -8.203 -17.688 1 95.94 32 ALA B O 1
ATOM 1795 N N . GLY B 1 33 ? 18.703 -8.43 -18.953 1 93.94 33 GLY B N 1
ATOM 1796 C CA . GLY B 1 33 ? 19.031 -9.789 -19.359 1 93.94 33 GLY B CA 1
ATOM 1797 C C . GL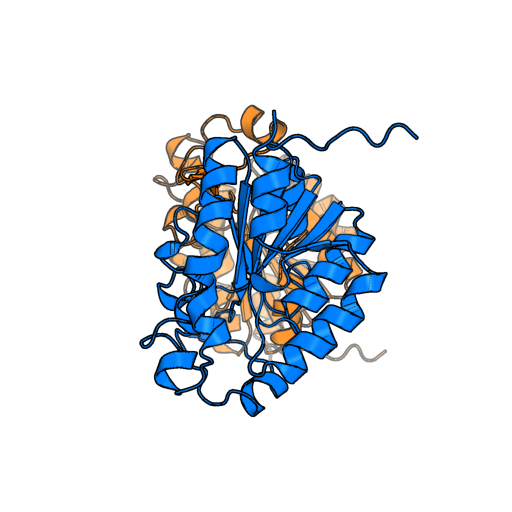Y B 1 33 ? 18.859 -10.797 -18.25 1 93.94 33 GLY B C 1
ATOM 1798 O O . GLY B 1 33 ? 19.516 -11.844 -18.25 1 93.94 33 GLY B O 1
ATOM 1799 N N . GLN B 1 34 ? 18.141 -10.398 -17.234 1 92.12 34 GLN B N 1
ATOM 1800 C CA . GLN B 1 34 ? 17.859 -11.297 -16.109 1 92.12 34 GLN B CA 1
ATOM 1801 C C . GLN B 1 34 ? 16.547 -12.039 -16.328 1 92.12 34 GLN B C 1
ATOM 1803 O O . GLN B 1 34 ? 15.469 -11.484 -16.078 1 92.12 34 GLN B O 1
ATOM 1808 N N . THR B 1 35 ? 16.578 -13.227 -16.812 1 91.75 35 THR B N 1
ATOM 1809 C CA . THR B 1 35 ? 15.391 -14.016 -17.078 1 91.75 35 THR B CA 1
ATOM 1810 C C . THR B 1 35 ? 15.703 -15.508 -16.984 1 91.75 35 THR B C 1
ATOM 1812 O O . THR B 1 35 ? 16.859 -15.898 -16.797 1 91.75 35 THR B O 1
ATOM 1815 N N . ALA B 1 36 ? 14.664 -16.312 -16.922 1 95.69 36 ALA B N 1
ATOM 1816 C CA . ALA B 1 36 ? 14.719 -17.766 -17 1 95.69 36 ALA B CA 1
ATOM 1817 C C . ALA B 1 36 ? 13.523 -18.328 -17.766 1 95.69 36 ALA B C 1
ATOM 1819 O O . ALA B 1 36 ? 12.406 -17.828 -17.625 1 95.69 36 ALA B O 1
ATOM 1820 N N . PRO B 1 37 ? 13.789 -19.328 -18.562 1 96.62 37 PRO B N 1
ATOM 1821 C CA . PRO B 1 37 ? 12.695 -19.875 -19.375 1 96.62 37 PRO B CA 1
ATOM 1822 C C . PRO B 1 37 ? 11.508 -20.328 -18.531 1 96.62 37 PRO B C 1
ATOM 1824 O O . PRO B 1 37 ? 10.352 -20.094 -18.906 1 96.62 37 PRO B O 1
ATOM 1827 N N . ASP B 1 38 ? 11.82 -20.953 -17.438 1 97.88 38 ASP B N 1
ATOM 1828 C CA . ASP B 1 38 ? 10.75 -21.453 -16.578 1 97.88 38 ASP B CA 1
ATOM 1829 C C . ASP B 1 38 ? 9.906 -20.312 -16.031 1 97.88 38 ASP B C 1
ATOM 1831 O O . ASP B 1 38 ? 8.703 -20.469 -15.82 1 97.88 38 ASP B O 1
ATOM 1835 N N . ILE B 1 39 ? 10.516 -19.172 -15.773 1 98.25 39 ILE B N 1
ATOM 1836 C CA . ILE B 1 39 ? 9.82 -17.984 -15.273 1 98.25 39 ILE B CA 1
ATOM 1837 C C . ILE B 1 39 ? 8.93 -17.406 -16.375 1 98.25 39 ILE B C 1
ATOM 1839 O O . ILE B 1 39 ? 7.758 -17.109 -16.141 1 98.25 39 ILE B O 1
ATOM 1843 N N . LEU B 1 40 ? 9.43 -17.359 -17.547 1 98 40 LEU B N 1
ATOM 1844 C CA . LEU B 1 40 ? 8.734 -16.75 -18.672 1 98 40 LEU B CA 1
ATOM 1845 C C . LEU B 1 40 ? 7.523 -17.578 -19.078 1 98 40 LEU B C 1
ATOM 1847 O O . LEU B 1 40 ? 6.57 -17.047 -19.656 1 98 40 LEU B O 1
ATOM 1851 N N . ALA B 1 41 ? 7.48 -18.812 -18.75 1 98.31 41 ALA B N 1
ATOM 1852 C CA . ALA B 1 41 ? 6.422 -19.734 -19.172 1 98.31 41 ALA B CA 1
ATOM 1853 C C . ALA B 1 41 ? 5.227 -19.656 -18.219 1 98.31 41 ALA B C 1
ATOM 1855 O O . ALA B 1 41 ? 4.145 -20.156 -18.547 1 98.31 41 ALA B O 1
ATOM 1856 N N . LEU B 1 42 ? 5.363 -19.016 -17.141 1 98.69 42 LEU B N 1
ATOM 1857 C CA . LEU B 1 42 ? 4.406 -19.125 -16.047 1 98.69 42 LEU B CA 1
ATOM 1858 C C . LEU B 1 42 ? 3.057 -18.547 -16.438 1 98.69 42 LEU B C 1
ATOM 1860 O O . LEU B 1 42 ? 2.012 -19.125 -16.156 1 98.69 42 LEU B O 1
ATOM 1864 N N . PRO B 1 43 ? 3.043 -17.359 -17.078 1 98.81 43 PRO B N 1
ATOM 1865 C CA . PRO B 1 43 ? 1.726 -16.781 -17.359 1 98.81 43 PRO B CA 1
ATOM 1866 C C . PRO B 1 43 ? 0.828 -17.719 -18.156 1 98.81 43 PRO B C 1
ATOM 1868 O O . PRO B 1 43 ? -0.332 -17.922 -17.797 1 98.81 43 PRO B O 1
ATOM 1871 N N . GLU B 1 44 ? 1.352 -18.344 -19.156 1 98.75 44 GLU B N 1
ATOM 1872 C CA . GLU B 1 44 ? 0.564 -19.25 -19.969 1 98.75 44 GLU B CA 1
ATOM 1873 C C . GLU B 1 44 ? 0.179 -20.5 -19.188 1 98.75 44 GLU B C 1
ATOM 1875 O O . GLU B 1 44 ? -0.899 -21.062 -19.406 1 98.75 44 GLU B O 1
ATOM 1880 N N . ARG B 1 45 ? 1.004 -2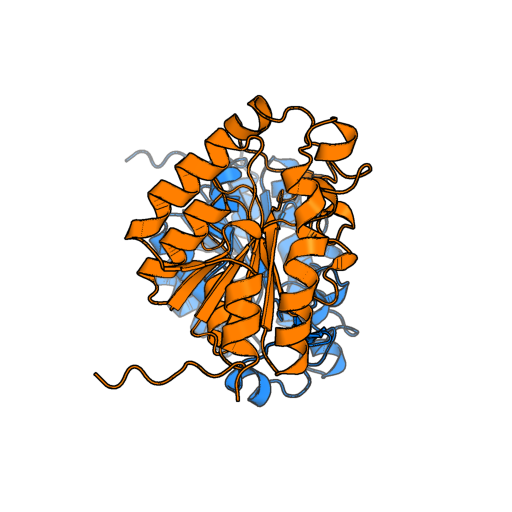0.922 -18.312 1 98.5 45 ARG B N 1
ATOM 1881 C CA . ARG B 1 45 ? 0.761 -22.125 -17.531 1 98.5 45 ARG B CA 1
ATOM 1882 C C . ARG B 1 45 ? -0.38 -21.922 -16.547 1 98.5 45 ARG B C 1
ATOM 1884 O O . ARG B 1 45 ? -1.16 -22.828 -16.281 1 98.5 45 ARG B O 1
ATOM 1891 N N . VAL B 1 46 ? -0.45 -20.75 -15.992 1 98.56 46 VAL B N 1
ATOM 1892 C CA . VAL B 1 46 ? -1.395 -20.547 -14.898 1 98.56 46 VAL B CA 1
ATOM 1893 C C . VAL B 1 46 ? -2.699 -19.969 -15.445 1 98.56 46 VAL B C 1
ATOM 1895 O O . VAL B 1 46 ? -3.723 -19.969 -14.758 1 98.56 46 VAL B O 1
ATOM 1898 N N . LYS B 1 47 ? -2.68 -19.438 -16.719 1 98.81 47 LYS B N 1
ATOM 1899 C CA . LYS B 1 47 ? -3.814 -18.75 -17.312 1 98.81 47 LYS B CA 1
ATOM 1900 C C . LYS B 1 47 ? -5.07 -19.625 -17.266 1 98.81 47 LYS B C 1
ATOM 1902 O O . LYS B 1 47 ? -6.152 -19.141 -16.922 1 98.81 47 LYS B O 1
ATOM 1907 N N . PRO B 1 48 ? -5.02 -20.938 -17.562 1 98.62 48 PRO B N 1
ATOM 1908 C CA . PRO B 1 48 ? -6.25 -21.734 -17.531 1 98.62 48 PRO B CA 1
ATOM 1909 C C . PRO B 1 48 ? -6.91 -21.766 -16.156 1 98.62 48 PRO B C 1
ATOM 1911 O O . PRO B 1 48 ? -8.141 -21.734 -16.047 1 98.62 48 PRO B O 1
ATOM 1914 N N . LEU B 1 49 ? -6.121 -21.844 -15.148 1 98.56 49 LEU B N 1
ATOM 1915 C CA . LEU B 1 49 ? -6.664 -21.859 -13.797 1 98.56 49 LEU B CA 1
ATOM 1916 C C . LEU B 1 49 ? -7.254 -20.5 -13.438 1 98.56 49 LEU B C 1
ATOM 1918 O O . LEU B 1 49 ? -8.32 -20.422 -12.82 1 98.56 49 LEU B O 1
ATOM 1922 N N . ALA B 1 50 ? -6.582 -19.406 -13.812 1 98.69 50 ALA B N 1
ATOM 1923 C CA . ALA B 1 50 ? -7.121 -18.062 -13.617 1 98.69 50 ALA B CA 1
ATOM 1924 C C . ALA B 1 50 ? -8.477 -17.922 -14.305 1 98.69 50 ALA B C 1
ATOM 1926 O O . ALA B 1 50 ? -9.422 -17.391 -13.719 1 98.69 50 ALA B O 1
ATOM 1927 N N . ASP B 1 51 ? -8.523 -18.391 -15.516 1 98.38 51 ASP B N 1
ATOM 1928 C CA . ASP B 1 51 ? -9.758 -18.312 -16.297 1 98.38 51 ASP B CA 1
ATOM 1929 C C . ASP B 1 51 ? -10.883 -19.094 -15.617 1 98.38 51 ASP B C 1
ATOM 1931 O O . ASP B 1 51 ? -12.023 -18.625 -15.562 1 98.38 51 ASP B O 1
ATOM 1935 N N . LEU B 1 52 ? -10.562 -20.25 -15.125 1 98.12 52 LEU B N 1
ATOM 1936 C CA . LEU B 1 52 ? -11.562 -21.047 -14.438 1 98.12 52 LEU B CA 1
ATOM 1937 C C . LEU B 1 52 ? -12.094 -20.328 -13.203 1 98.12 52 LEU B C 1
ATOM 1939 O O . LEU B 1 52 ? -13.312 -20.266 -12.992 1 98.12 52 LEU B O 1
ATOM 1943 N N . LEU B 1 53 ? -11.227 -19.812 -12.406 1 97.81 53 LEU B N 1
ATOM 1944 C CA . LEU B 1 53 ? -11.648 -19.109 -11.203 1 97.81 53 LEU B CA 1
ATOM 1945 C C . LEU B 1 53 ? -12.555 -17.922 -11.547 1 97.81 53 LEU B C 1
ATOM 1947 O O . LEU B 1 53 ? -13.617 -17.75 -10.953 1 97.81 53 LEU B O 1
ATOM 1951 N N . ARG B 1 54 ? -12.125 -17.141 -12.547 1 96.06 54 ARG B N 1
ATOM 1952 C CA . ARG B 1 54 ? -12.922 -16 -12.969 1 96.06 54 ARG B CA 1
ATOM 1953 C C . ARG B 1 54 ? -14.32 -16.438 -13.398 1 96.06 54 ARG B C 1
ATOM 1955 O O . ARG B 1 54 ? -15.312 -15.797 -13.047 1 96.06 54 ARG B O 1
ATOM 1962 N N . SER B 1 55 ? -14.398 -17.547 -14.055 1 96.12 55 SER B N 1
ATOM 1963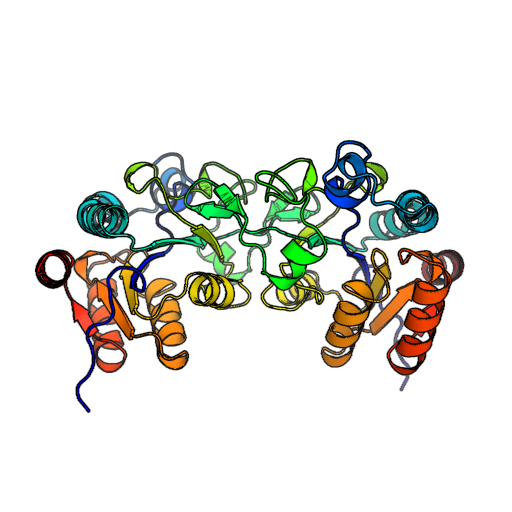 C CA . SER B 1 55 ? -15.664 -18 -14.625 1 96.12 55 SER B CA 1
ATOM 1964 C C . SER B 1 55 ? -16.594 -18.531 -13.547 1 96.12 55 SER B C 1
ATOM 1966 O O . SER B 1 55 ? -17.812 -18.625 -13.758 1 96.12 55 SER B O 1
ATOM 1968 N N . ARG B 1 56 ? -16.047 -18.797 -12.406 1 96.19 56 ARG B N 1
ATOM 1969 C CA . ARG B 1 56 ? -16.859 -19.438 -11.375 1 96.19 56 ARG B CA 1
ATOM 1970 C C . ARG B 1 56 ? -16.953 -18.547 -10.133 1 96.19 56 ARG B C 1
ATOM 1972 O O . ARG B 1 56 ? -17.266 -19.031 -9.047 1 96.19 56 ARG B O 1
ATOM 1979 N N . GLY B 1 57 ? -16.594 -17.375 -10.242 1 96.25 57 GLY B N 1
ATOM 1980 C CA . GLY B 1 57 ? -16.781 -16.406 -9.18 1 96.25 57 GLY B CA 1
ATOM 1981 C C . GLY B 1 57 ? -15.617 -16.359 -8.203 1 96.25 57 GLY B C 1
ATOM 1982 O O . GLY B 1 57 ? -15.688 -15.664 -7.184 1 96.25 57 GLY B O 1
ATOM 1983 N N . GLY B 1 58 ? -14.539 -17.125 -8.523 1 98.12 58 GLY B N 1
ATOM 1984 C CA . GLY B 1 58 ? -13.336 -17.031 -7.719 1 98.12 58 GLY B CA 1
ATOM 1985 C C . GLY B 1 58 ? -12.547 -15.758 -7.953 1 98.12 58 GLY B C 1
ATOM 1986 O O . GLY B 1 58 ? -12.992 -14.875 -8.695 1 98.12 58 GLY B O 1
ATOM 1987 N N . TRP B 1 59 ? -11.445 -15.609 -7.223 1 98.38 59 TRP B N 1
ATOM 1988 C CA . TRP B 1 59 ? -10.656 -14.383 -7.285 1 98.38 59 TRP B CA 1
ATOM 1989 C C . TRP B 1 59 ? -9.312 -14.625 -7.957 1 98.38 59 TRP B C 1
ATOM 1991 O O . TRP B 1 59 ? -8.711 -15.695 -7.789 1 98.38 59 TRP B O 1
ATOM 2001 N N . VAL B 1 60 ? -8.898 -13.711 -8.75 1 98.81 60 VAL B N 1
ATOM 2002 C CA . VAL B 1 60 ? -7.512 -13.594 -9.203 1 98.81 60 VAL B CA 1
ATOM 2003 C C . VAL B 1 60 ? -6.887 -12.328 -8.617 1 98.81 60 VAL B C 1
ATOM 2005 O O . VAL B 1 60 ? -7.234 -11.211 -9.016 1 98.81 60 VAL B O 1
ATOM 2008 N N . ILE B 1 61 ? -6.02 -12.5 -7.68 1 98.75 61 ILE B N 1
ATOM 2009 C CA . ILE B 1 61 ? -5.375 -11.414 -6.953 1 98.75 61 ILE B CA 1
ATOM 2010 C C . ILE B 1 61 ? -3.867 -11.461 -7.184 1 98.75 61 ILE B C 1
ATOM 2012 O O . ILE B 1 61 ? -3.25 -12.523 -7.09 1 98.75 61 ILE B O 1
ATOM 2016 N N . SER B 1 62 ? -3.322 -10.344 -7.531 1 98.69 62 SER B N 1
ATOM 2017 C CA . SER B 1 62 ? -1.882 -10.273 -7.758 1 98.69 62 SER B CA 1
ATOM 2018 C C . SER B 1 62 ? -1.188 -9.469 -6.66 1 98.69 62 SER B C 1
ATOM 2020 O O . SER B 1 62 ? -1.763 -8.516 -6.125 1 98.69 62 SER B O 1
ATOM 2022 N N . THR B 1 63 ? -0.049 -9.898 -6.285 1 98.69 63 THR B N 1
ATOM 2023 C CA . THR B 1 63 ? 0.866 -9.109 -5.469 1 98.69 63 THR B CA 1
ATOM 2024 C C . THR B 1 63 ? 2.02 -8.57 -6.316 1 98.69 63 THR B C 1
ATOM 2026 O O . THR B 1 63 ? 2.648 -9.328 -7.062 1 98.69 63 THR B O 1
ATOM 2029 N N . ASN B 1 64 ? 2.223 -7.336 -6.277 1 98.5 64 ASN B N 1
ATOM 2030 C CA . ASN B 1 64 ? 3.158 -6.668 -7.18 1 98.5 64 ASN B CA 1
ATOM 2031 C C . ASN B 1 64 ? 4.316 -6.035 -6.414 1 98.5 64 ASN B C 1
ATOM 2033 O O . ASN B 1 64 ? 4.109 -5.148 -5.582 1 98.5 64 ASN B O 1
ATOM 2037 N N . PHE B 1 65 ? 5.527 -6.605 -6.695 1 98.44 65 PHE B N 1
ATOM 2038 C CA . PHE B 1 65 ? 6.727 -5.988 -6.141 1 98.44 65 PHE B CA 1
ATOM 2039 C C . PHE B 1 65 ? 6.785 -4.508 -6.484 1 98.44 65 PHE B C 1
ATOM 2041 O O . PHE B 1 65 ? 6.508 -4.113 -7.621 1 98.44 65 PHE B O 1
ATOM 2048 N N . THR B 1 66 ? 7.105 -3.697 -5.484 1 98.38 66 THR B N 1
ATOM 2049 C CA . THR B 1 66 ? 7.027 -2.248 -5.637 1 98.38 66 THR B CA 1
ATOM 2050 C C . THR B 1 66 ? 8.312 -1.584 -5.152 1 98.38 66 THR B C 1
ATOM 2052 O O . THR B 1 66 ? 8.797 -1.883 -4.059 1 98.38 66 THR B O 1
ATOM 2055 N N . LEU B 1 67 ? 8.914 -0.813 -5.992 1 97.56 67 LEU B N 1
ATOM 2056 C CA . LEU B 1 67 ? 9.922 0.149 -5.555 1 97.56 67 LEU B CA 1
ATOM 2057 C C . LEU B 1 67 ? 9.281 1.495 -5.23 1 97.56 67 LEU B C 1
ATOM 2059 O O . LEU B 1 67 ? 8.93 2.252 -6.141 1 97.56 67 LEU B O 1
ATOM 2063 N N . VAL B 1 68 ? 9.156 1.768 -3.928 1 96.69 68 VAL B N 1
ATOM 2064 C CA . VAL B 1 68 ? 8.469 2.969 -3.459 1 96.69 68 VAL B CA 1
ATOM 2065 C C . VAL B 1 68 ? 9.234 4.211 -3.918 1 96.69 68 VAL B C 1
ATOM 2067 O O . VAL B 1 68 ? 10.43 4.352 -3.629 1 96.69 68 VAL B O 1
ATOM 2070 N N . PRO B 1 69 ? 8.539 5.086 -4.645 1 95.44 69 PRO B N 1
ATOM 2071 C CA . PRO B 1 69 ? 9.227 6.312 -5.043 1 95.44 69 PRO B CA 1
ATOM 2072 C C . PRO B 1 69 ? 9.438 7.273 -3.875 1 95.44 69 PRO B C 1
ATOM 2074 O O . PRO B 1 69 ? 8.531 7.484 -3.07 1 95.44 69 PRO B O 1
ATOM 2077 N N . GLY B 1 70 ? 10.617 7.816 -3.773 1 94.5 70 GLY B N 1
ATOM 2078 C CA . GLY B 1 70 ? 10.953 8.852 -2.811 1 94.5 70 GLY B CA 1
ATOM 2079 C C . GLY B 1 70 ? 11.133 10.219 -3.445 1 94.5 70 GLY B C 1
ATOM 2080 O O . GLY B 1 70 ? 10.43 10.562 -4.398 1 94.5 70 GLY B O 1
ATOM 2081 N N . ARG B 1 71 ? 11.961 11.062 -2.801 1 92.81 71 ARG B N 1
ATOM 2082 C CA . ARG B 1 71 ? 12.242 12.414 -3.266 1 92.81 71 ARG B CA 1
ATOM 2083 C C . ARG B 1 71 ? 12.648 12.414 -4.734 1 92.81 71 ARG B C 1
ATOM 2085 O O . ARG B 1 71 ? 13.531 11.656 -5.141 1 92.81 71 ARG B O 1
ATOM 2092 N N . GLY B 1 72 ? 11.836 13.188 -5.527 1 91.31 72 GLY B N 1
ATOM 2093 C CA . GLY B 1 72 ? 12.164 13.305 -6.938 1 91.31 72 GLY B CA 1
ATOM 2094 C C . GLY B 1 72 ? 11.828 12.062 -7.734 1 91.31 72 GLY B C 1
ATOM 2095 O O . GLY B 1 72 ? 12.242 11.93 -8.891 1 91.31 72 GLY B O 1
ATOM 2096 N N . GLY B 1 73 ? 11.195 11.117 -7.105 1 92.44 73 GLY B N 1
ATOM 2097 C CA . GLY B 1 73 ? 10.805 9.898 -7.801 1 92.44 73 GLY B CA 1
ATOM 2098 C C . GLY B 1 73 ? 11.852 8.797 -7.719 1 92.44 73 GLY B C 1
ATOM 2099 O O . GLY B 1 73 ? 11.688 7.738 -8.32 1 92.44 73 GLY B O 1
ATOM 2100 N N . GLU B 1 74 ? 12.953 9.07 -6.992 1 94.69 74 GLU B N 1
ATOM 2101 C CA . GLU B 1 74 ? 13.984 8.047 -6.816 1 94.69 74 GLU B CA 1
ATOM 2102 C C . GLU B 1 74 ? 13.477 6.898 -5.957 1 94.69 74 GLU B C 1
ATOM 2104 O O . GLU B 1 74 ? 12.961 7.117 -4.855 1 94.69 74 GLU B O 1
ATOM 2109 N N . PRO B 1 75 ? 13.602 5.68 -6.508 1 96 75 PRO B N 1
ATOM 2110 C CA . PRO B 1 75 ? 13.047 4.562 -5.746 1 96 75 PRO B CA 1
ATOM 2111 C C . PRO B 1 75 ? 13.836 4.27 -4.473 1 96 75 PRO B C 1
ATOM 2113 O O . PRO B 1 75 ? 15.062 4.383 -4.461 1 96 75 PRO B O 1
ATOM 2116 N N . MET B 1 76 ? 13.109 3.904 -3.443 1 95.25 76 MET B N 1
ATOM 2117 C CA . MET B 1 76 ? 13.727 3.439 -2.207 1 95.25 76 MET B CA 1
ATOM 2118 C C . MET B 1 76 ? 14.156 1.98 -2.326 1 95.25 76 MET B C 1
ATOM 2120 O O . MET B 1 76 ? 13.32 1.078 -2.25 1 95.25 76 MET B O 1
ATOM 2124 N N . ILE B 1 77 ? 15.422 1.742 -2.508 1 92.5 77 ILE B N 1
ATOM 2125 C CA . ILE B 1 77 ? 15.953 0.397 -2.693 1 92.5 77 ILE B CA 1
ATOM 2126 C C . ILE B 1 77 ? 16.906 0.059 -1.552 1 92.5 77 ILE B C 1
ATOM 2128 O O . ILE B 1 77 ? 17.812 0.834 -1.243 1 92.5 77 ILE B O 1
ATOM 2132 N N . SER B 1 78 ? 16.641 -1.067 -0.911 1 88.44 78 SER B N 1
ATOM 2133 C CA . SER B 1 78 ? 17.578 -1.5 0.132 1 88.44 78 SER B CA 1
ATOM 2134 C C . SER B 1 78 ? 18.969 -1.723 -0.428 1 88.44 78 SER B C 1
ATOM 2136 O O . SER B 1 78 ? 19.125 -2.154 -1.573 1 88.44 78 SER B O 1
ATOM 2138 N N . PRO B 1 79 ? 19.938 -1.441 0.369 1 88.81 79 PRO B N 1
ATOM 2139 C CA . PRO B 1 79 ? 21.312 -1.616 -0.099 1 88.81 79 PRO B CA 1
ATOM 2140 C C . PRO B 1 79 ? 21.609 -3.041 -0.567 1 88.81 79 PRO B C 1
ATOM 2142 O O . PRO B 1 79 ? 22.25 -3.238 -1.594 1 88.81 79 PRO B O 1
ATOM 2145 N N . HIS B 1 80 ? 21.156 -3.965 0.137 1 89.38 80 HIS B N 1
ATOM 2146 C CA . HIS B 1 80 ? 21.391 -5.359 -0.224 1 89.38 80 HIS B CA 1
ATOM 2147 C C . HIS B 1 80 ? 20.766 -5.691 -1.577 1 89.38 80 HIS B C 1
ATOM 2149 O O . HIS B 1 80 ? 21.391 -6.34 -2.414 1 89.38 80 HIS B O 1
ATOM 2155 N N . LEU B 1 81 ? 19.562 -5.234 -1.815 1 90.19 81 LEU B N 1
ATOM 2156 C CA . LEU B 1 81 ? 18.906 -5.461 -3.096 1 90.19 81 LEU B CA 1
ATOM 2157 C C . LEU B 1 81 ? 19.625 -4.738 -4.223 1 90.19 81 LEU B C 1
ATOM 2159 O O . LEU B 1 81 ? 19.812 -5.293 -5.309 1 90.19 81 LEU B O 1
ATOM 2163 N N . LYS B 1 82 ? 20.047 -3.553 -4.008 1 92.06 82 LYS B N 1
ATOM 2164 C CA . LYS B 1 82 ? 20.75 -2.771 -5.016 1 92.06 82 LYS B CA 1
ATOM 2165 C C . LYS B 1 82 ? 22.078 -3.438 -5.398 1 92.06 82 LYS B C 1
ATOM 2167 O O . LYS B 1 82 ? 22.484 -3.379 -6.559 1 92.06 82 LYS B O 1
ATOM 2172 N N . ALA B 1 83 ? 22.719 -4.055 -4.422 1 92.38 83 ALA B N 1
ATOM 2173 C CA . ALA B 1 83 ? 23.953 -4.777 -4.695 1 92.38 83 ALA B CA 1
ATOM 2174 C C . ALA B 1 83 ? 23.703 -5.98 -5.602 1 92.38 83 ALA B C 1
ATOM 2176 O O . ALA B 1 83 ? 24.5 -6.273 -6.496 1 92.38 83 ALA B O 1
ATOM 2177 N N . LEU B 1 84 ? 22.625 -6.648 -5.422 1 89.56 84 LEU B N 1
ATOM 2178 C CA . LEU B 1 84 ? 22.281 -7.836 -6.188 1 89.56 84 LEU B CA 1
ATOM 2179 C C . LEU B 1 84 ? 21.703 -7.453 -7.551 1 89.56 84 LEU B C 1
ATOM 2181 O O . LEU B 1 84 ? 21.875 -8.18 -8.531 1 89.56 84 LEU B O 1
ATOM 2185 N N . ARG B 1 85 ? 21.016 -6.301 -7.594 1 94.38 85 ARG B N 1
ATOM 2186 C CA . ARG B 1 85 ? 20.328 -5.828 -8.797 1 94.38 85 ARG B CA 1
ATOM 2187 C C . ARG B 1 85 ? 20.688 -4.375 -9.086 1 94.38 85 ARG B C 1
ATOM 2189 O O . ARG B 1 85 ? 19.828 -3.498 -9.039 1 94.38 85 ARG B O 1
ATOM 2196 N N . PRO B 1 86 ? 21.891 -4.141 -9.484 1 94.81 86 PRO B N 1
ATOM 2197 C CA . PRO B 1 86 ? 22.359 -2.766 -9.664 1 94.81 86 PRO B CA 1
ATOM 2198 C C . PRO B 1 86 ? 21.672 -2.053 -10.82 1 94.81 86 PRO B C 1
ATOM 2200 O O . PRO B 1 86 ? 21.766 -0.827 -10.938 1 94.81 86 PRO B O 1
ATOM 2203 N N . PHE B 1 87 ? 20.969 -2.789 -11.633 1 96.06 87 PHE B N 1
ATOM 2204 C CA . PHE B 1 87 ? 20.344 -2.209 -12.812 1 96.06 87 PHE B CA 1
ATOM 2205 C C . PHE B 1 87 ? 19.031 -1.528 -12.453 1 96.06 87 PHE B C 1
ATOM 2207 O O . PHE B 1 87 ? 18.469 -0.786 -13.266 1 96.06 87 PHE B O 1
ATOM 2214 N N . LEU B 1 88 ? 18.5 -1.794 -11.312 1 96.88 88 LEU B N 1
ATOM 2215 C CA . LEU B 1 88 ? 17.234 -1.176 -10.922 1 96.88 88 LEU B CA 1
ATOM 2216 C C . LEU B 1 88 ? 17.375 0.341 -10.844 1 96.88 88 LEU B C 1
ATOM 2218 O O . LEU B 1 88 ? 18.344 0.853 -10.273 1 96.88 88 LEU B O 1
ATOM 2222 N N . ALA B 1 89 ? 16.406 1.028 -11.414 1 95.56 89 ALA B N 1
ATOM 2223 C CA . ALA B 1 89 ? 16.5 2.48 -11.531 1 95.56 89 ALA B CA 1
ATOM 2224 C C . ALA B 1 89 ? 15.117 3.133 -11.453 1 95.56 89 ALA B C 1
ATOM 2226 O O . ALA B 1 89 ? 14.109 2.441 -11.32 1 95.56 89 ALA B O 1
ATOM 2227 N N . LYS B 1 90 ? 15.172 4.496 -11.484 1 96 90 LYS B N 1
ATOM 2228 C CA . LYS B 1 90 ? 13.953 5.293 -11.477 1 96 90 LYS B CA 1
ATOM 2229 C C . LYS B 1 90 ? 12.984 4.82 -12.555 1 96 90 LYS B C 1
ATOM 2231 O O . LYS B 1 90 ? 13.383 4.602 -13.703 1 96 90 LYS B O 1
ATOM 2236 N N . GLY B 1 91 ? 11.703 4.605 -12.078 1 96.06 91 GLY B N 1
ATOM 2237 C CA . GLY B 1 91 ? 10.688 4.176 -13.031 1 96.06 91 GLY B CA 1
ATOM 2238 C C . GLY B 1 91 ? 10.43 2.682 -12.984 1 96.06 91 GLY B C 1
ATOM 2239 O O . GLY B 1 91 ? 9.383 2.215 -13.438 1 96.06 91 GLY B O 1
ATOM 2240 N N . ASP B 1 92 ? 11.422 1.856 -12.547 1 98 92 ASP B N 1
ATOM 2241 C CA . ASP B 1 92 ? 11.227 0.416 -12.406 1 98 92 ASP B CA 1
ATOM 2242 C C . ASP B 1 92 ? 10.281 0.093 -11.258 1 98 92 ASP B C 1
ATOM 2244 O O . ASP B 1 92 ? 10.383 0.683 -10.18 1 98 92 ASP B O 1
ATOM 2248 N N . PHE B 1 93 ? 9.336 -0.815 -11.547 1 98.25 93 PHE B N 1
ATOM 2249 C CA . PHE B 1 93 ? 8.359 -1.25 -10.555 1 98.25 93 PHE B CA 1
ATOM 2250 C C . PHE B 1 93 ? 7.668 -0.052 -9.922 1 98.25 93 PHE B C 1
ATOM 2252 O O . PHE B 1 93 ? 7.406 -0.047 -8.711 1 98.25 93 PHE B O 1
ATOM 2259 N N . GLN B 1 94 ? 7.445 0.997 -10.648 1 96.88 94 GLN B N 1
ATOM 2260 C CA . GLN B 1 94 ? 6.785 2.217 -10.195 1 96.88 94 GLN B CA 1
ATOM 2261 C C . GLN B 1 94 ? 5.273 2.027 -10.117 1 96.88 94 GLN B C 1
ATOM 2263 O O . GLN B 1 94 ? 4.637 1.669 -11.109 1 96.88 94 GLN B O 1
ATOM 2268 N N . PRO B 1 95 ? 4.703 2.309 -8.93 1 95.38 95 PRO B N 1
ATOM 2269 C CA . PRO B 1 95 ? 3.246 2.186 -8.844 1 95.38 95 PRO B CA 1
ATOM 2270 C C . PRO B 1 95 ? 2.525 2.961 -9.945 1 95.38 95 PRO B C 1
ATOM 2272 O O . PRO B 1 95 ? 2.859 4.117 -10.211 1 95.38 95 PRO B O 1
ATOM 2275 N N . GLY B 1 96 ? 1.561 2.211 -10.562 1 92.12 96 GLY B N 1
ATOM 2276 C CA . GLY B 1 96 ? 0.772 2.836 -11.609 1 92.12 96 GLY B CA 1
ATOM 2277 C C . GLY B 1 96 ? 1.42 2.742 -12.977 1 92.12 96 GLY B C 1
ATOM 2278 O O . GLY B 1 96 ? 0.773 3 -14 1 92.12 96 GLY B O 1
ATOM 2279 N N . GLY B 1 97 ? 2.672 2.404 -13.047 1 95.44 97 GLY B N 1
ATOM 2280 C CA . GLY B 1 97 ? 3.377 2.291 -14.312 1 95.44 97 GLY B CA 1
ATOM 2281 C C . GLY B 1 97 ? 3.162 0.954 -14.992 1 95.44 97 GLY B C 1
ATOM 2282 O O . GLY B 1 97 ? 2.723 -0.009 -14.367 1 95.44 97 GLY B O 1
ATOM 2283 N N . TRP B 1 98 ? 3.492 0.899 -16.266 1 97.38 98 TRP B N 1
ATOM 2284 C CA . TRP B 1 98 ? 3.34 -0.302 -17.078 1 97.38 98 TRP B CA 1
ATOM 2285 C C . TRP B 1 98 ? 4.148 -1.457 -16.5 1 97.38 98 TRP B C 1
ATOM 2287 O O . TRP B 1 98 ? 3.658 -2.584 -16.422 1 97.38 98 TRP B O 1
ATOM 2297 N N . GLY B 1 99 ? 5.352 -1.143 -16.125 1 98.44 99 GLY B N 1
ATOM 2298 C CA . GLY B 1 99 ? 6.234 -2.174 -15.602 1 98.44 99 GLY B CA 1
ATOM 2299 C C . GLY B 1 99 ? 5.707 -2.834 -14.336 1 98.44 99 GLY B C 1
ATOM 2300 O O . GLY B 1 99 ? 5.988 -4.008 -14.078 1 98.44 99 GLY B O 1
ATOM 2301 N N . HIS B 1 100 ? 4.945 -2.064 -13.57 1 98.25 100 HIS B N 1
ATOM 2302 C CA . HIS B 1 100 ? 4.414 -2.492 -12.281 1 98.25 100 HIS B CA 1
ATOM 2303 C C . HIS B 1 100 ? 3.213 -3.414 -12.453 1 98.25 100 HIS B C 1
ATOM 2305 O O . HIS B 1 100 ? 2.902 -4.215 -11.57 1 98.25 100 HIS B O 1
ATOM 2311 N N . ARG B 1 101 ? 2.582 -3.441 -13.578 1 97.81 101 ARG B N 1
ATOM 2312 C CA . ARG B 1 101 ? 1.341 -4.164 -13.844 1 97.81 101 ARG B CA 1
ATOM 2313 C C . ARG B 1 101 ? 1.608 -5.652 -14.062 1 97.81 101 ARG B C 1
ATOM 2315 O O . ARG B 1 101 ? 2.648 -6.023 -14.609 1 97.81 101 ARG B O 1
ATOM 2322 N N . THR B 1 102 ? 0.657 -6.441 -13.648 1 98.56 102 THR B N 1
ATOM 2323 C CA . THR B 1 102 ? 0.661 -7.848 -14.031 1 98.56 102 THR B CA 1
ATOM 2324 C C . THR B 1 102 ? 0.595 -8 -15.547 1 98.56 102 THR B C 1
ATOM 2326 O O . THR B 1 102 ? -0.085 -7.23 -16.219 1 98.56 102 THR B O 1
ATOM 2329 N N . VAL B 1 103 ? 1.188 -8.984 -16.062 1 98.75 103 VAL B N 1
ATOM 2330 C CA . VAL B 1 103 ? 1.305 -9.18 -17.5 1 98.75 103 VAL B CA 1
ATOM 2331 C C . VAL B 1 103 ? -0.085 -9.312 -18.125 1 98.75 103 VAL B C 1
ATOM 2333 O O . VAL B 1 103 ? -1.015 -9.797 -17.469 1 98.75 103 VAL B O 1
ATOM 2336 N N . ASP B 1 104 ? -0.193 -8.977 -19.328 1 98.38 104 ASP B N 1
ATOM 2337 C CA . ASP B 1 104 ? -1.457 -8.922 -20.062 1 98.38 104 ASP B CA 1
ATOM 2338 C C . ASP B 1 104 ? -2.105 -10.297 -20.141 1 98.38 104 ASP B C 1
ATOM 2340 O O . ASP B 1 104 ? -3.332 -10.414 -20.094 1 98.38 104 ASP B O 1
ATOM 2344 N N . THR B 1 105 ? -1.319 -11.344 -20.234 1 98.5 105 THR B N 1
ATOM 2345 C CA . THR B 1 105 ? -1.8 -12.711 -20.375 1 98.5 105 THR B CA 1
ATOM 2346 C C . THR B 1 105 ? -2.73 -13.086 -19.219 1 98.5 105 THR B C 1
ATOM 2348 O O . THR B 1 105 ? -3.666 -13.867 -19.406 1 98.5 105 THR B O 1
ATOM 2351 N N . LEU B 1 106 ? -2.549 -12.453 -18.109 1 98.44 106 LEU B N 1
ATOM 2352 C CA . LEU B 1 106 ? -3.295 -12.859 -16.922 1 98.44 106 LEU B CA 1
ATOM 2353 C C . LEU B 1 106 ? -4.402 -11.859 -16.609 1 98.44 106 LEU B C 1
ATOM 2355 O O . LEU B 1 106 ? -5.148 -12.031 -15.641 1 98.44 106 LEU B O 1
ATOM 2359 N N . GLN B 1 107 ? -4.445 -10.828 -17.422 1 96.5 107 GLN B N 1
ATOM 2360 C CA . GLN B 1 107 ? -5.508 -9.852 -17.219 1 96.5 107 GLN B CA 1
ATOM 2361 C C . GLN B 1 107 ? -6.859 -10.398 -17.672 1 96.5 107 GLN B C 1
ATOM 2363 O O . GLN B 1 107 ? -6.926 -11.234 -18.578 1 96.5 107 GLN B O 1
ATOM 2368 N N . PRO B 1 108 ? -7.941 -9.93 -17.031 1 97.06 108 PRO B N 1
ATOM 2369 C CA . PRO B 1 108 ? -7.996 -8.977 -15.922 1 97.06 108 PRO B CA 1
ATOM 2370 C C . PRO B 1 108 ? -7.656 -9.609 -14.57 1 97.06 108 PRO B C 1
ATOM 2372 O O . PRO B 1 108 ? -8.023 -10.758 -14.32 1 97.06 108 PRO B O 1
ATOM 2375 N N . VAL B 1 109 ? -6.961 -8.93 -13.773 1 97.31 109 VAL B N 1
ATOM 2376 C CA . VAL B 1 109 ? -6.746 -9.242 -12.367 1 97.31 109 VAL B CA 1
ATOM 2377 C C . VAL B 1 109 ? -7.762 -8.492 -11.508 1 97.31 109 VAL B C 1
ATOM 2379 O O . VAL B 1 109 ? -8.023 -7.309 -11.734 1 97.31 109 VAL B O 1
ATOM 2382 N N . ASP B 1 110 ? -8.32 -9.195 -10.555 1 97.69 110 ASP B N 1
ATOM 2383 C CA . ASP B 1 110 ? -9.391 -8.609 -9.758 1 97.69 110 ASP B CA 1
ATOM 2384 C C . ASP B 1 110 ? -8.852 -7.52 -8.828 1 97.69 110 ASP B C 1
ATOM 2386 O O . ASP B 1 110 ? -9.484 -6.48 -8.648 1 97.69 110 ASP B O 1
ATOM 2390 N N . VAL B 1 111 ? -7.793 -7.793 -8.18 1 97.56 111 VAL B N 1
ATOM 2391 C CA . VAL B 1 111 ? -7.16 -6.871 -7.246 1 97.56 111 VAL B CA 1
ATOM 2392 C C . VAL B 1 111 ? -5.645 -6.98 -7.363 1 97.56 111 VAL B C 1
ATOM 2394 O O . VAL B 1 111 ? -5.098 -8.078 -7.449 1 97.56 111 VAL B O 1
ATOM 2397 N N . GLU B 1 112 ? -4.977 -5.859 -7.449 1 97.31 112 GLU B N 1
ATOM 2398 C CA . GLU B 1 112 ? -3.52 -5.801 -7.363 1 97.31 112 GLU B CA 1
ATOM 2399 C C . GLU B 1 112 ? -3.068 -5.195 -6.039 1 97.31 112 GLU B C 1
ATOM 2401 O O . GLU B 1 112 ? -3.516 -4.109 -5.664 1 97.31 112 GLU B O 1
ATOM 2406 N N . VAL B 1 113 ? -2.254 -5.883 -5.348 1 98.06 113 VAL B N 1
ATOM 2407 C CA . VAL B 1 113 ? -1.752 -5.43 -4.055 1 98.06 113 VAL B CA 1
ATOM 2408 C C . VAL B 1 113 ? -0.249 -5.172 -4.145 1 98.06 113 VAL B C 1
ATOM 2410 O O . VAL B 1 113 ? 0.517 -6.062 -4.523 1 98.06 113 VAL B O 1
ATOM 2413 N N . GLU B 1 114 ? 0.178 -3.965 -3.775 1 97.62 114 GLU B N 1
ATOM 2414 C CA . GLU B 1 114 ? 1.599 -3.627 -3.768 1 97.62 114 GLU B CA 1
ATOM 2415 C C . GLU B 1 114 ? 2.316 -4.285 -2.594 1 97.62 114 GLU B C 1
ATOM 2417 O O . GLU B 1 114 ? 1.777 -4.355 -1.488 1 97.62 114 GLU B O 1
ATOM 2422 N N . LYS B 1 115 ? 3.465 -4.785 -2.852 1 96.94 115 LYS B N 1
ATOM 2423 C CA . LYS B 1 115 ? 4.328 -5.301 -1.792 1 96.94 115 LYS B CA 1
ATOM 2424 C C . LYS B 1 115 ? 5.73 -4.715 -1.893 1 96.94 115 LYS B C 1
ATOM 2426 O O . LYS B 1 115 ? 6.164 -4.309 -2.973 1 96.94 115 LYS B O 1
ATOM 2431 N N . ILE B 1 116 ? 6.496 -4.746 -0.717 1 95.69 116 ILE B N 1
ATOM 2432 C CA . ILE B 1 116 ? 7.797 -4.086 -0.715 1 95.69 116 ILE B CA 1
ATOM 2433 C C . ILE B 1 116 ? 8.875 -5.07 -0.263 1 95.69 116 ILE B C 1
ATOM 2435 O O . ILE B 1 116 ? 10.062 -4.73 -0.232 1 95.69 116 ILE B O 1
ATOM 2439 N N . ALA B 1 117 ? 8.508 -6.312 0.133 1 92.62 117 ALA B N 1
ATOM 2440 C CA . ALA B 1 117 ? 9.438 -7.332 0.621 1 92.62 117 ALA B CA 1
ATOM 2441 C C . ALA B 1 117 ? 9.07 -8.711 0.071 1 92.62 117 ALA B C 1
ATOM 2443 O O . ALA B 1 117 ? 8.219 -8.828 -0.808 1 92.62 117 ALA B O 1
ATOM 2444 N N . TYR B 1 118 ? 9.805 -9.695 0.554 1 93.12 118 TYR B N 1
ATOM 2445 C CA . TYR B 1 118 ? 9.555 -11.055 0.08 1 93.12 118 TYR B CA 1
ATOM 2446 C C . TYR B 1 118 ? 8.117 -11.477 0.365 1 93.12 118 TYR B C 1
ATOM 2448 O O . TYR B 1 118 ? 7.355 -11.781 -0.557 1 93.12 118 TYR B O 1
ATOM 2456 N N . SER B 1 119 ? 7.727 -11.359 1.592 1 97.44 119 SER B N 1
ATOM 2457 C CA . SER B 1 119 ? 6.352 -11.727 1.911 1 97.44 119 SER B CA 1
ATOM 2458 C C . SER B 1 119 ? 5.371 -10.641 1.472 1 97.44 119 SER B C 1
ATOM 2460 O O . SER B 1 119 ? 5.562 -9.461 1.783 1 97.44 119 SER B O 1
ATOM 2462 N N . ALA B 1 120 ? 4.344 -11.047 0.793 1 98.5 120 ALA B N 1
ATOM 2463 C CA . ALA B 1 120 ? 3.332 -10.102 0.329 1 98.5 120 ALA B CA 1
ATOM 2464 C C . ALA B 1 120 ? 2.477 -9.602 1.489 1 98.5 120 ALA B C 1
ATOM 2466 O O . ALA B 1 120 ? 1.732 -8.625 1.344 1 98.5 120 ALA B O 1
ATOM 2467 N N . PHE B 1 121 ? 2.619 -10.188 2.664 1 98.19 121 PHE B N 1
ATOM 2468 C CA . PHE B 1 121 ? 1.842 -9.766 3.826 1 98.19 121 PHE B CA 1
ATOM 2469 C C . PHE B 1 121 ? 2.568 -8.672 4.598 1 98.19 121 PHE B C 1
ATOM 2471 O O . PHE B 1 121 ? 1.969 -7.992 5.43 1 98.19 121 PHE B O 1
ATOM 2478 N N . TYR B 1 122 ? 3.865 -8.609 4.383 1 96.62 122 TYR B N 1
ATOM 2479 C CA . TYR B 1 122 ? 4.672 -7.66 5.141 1 96.62 122 TYR B CA 1
ATOM 2480 C C . TYR B 1 122 ? 4.332 -6.223 4.75 1 96.62 122 TYR B C 1
ATOM 2482 O O . TYR B 1 122 ? 4.566 -5.812 3.613 1 96.62 122 TYR B O 1
ATOM 2490 N N . MET B 1 123 ? 3.754 -5.457 5.66 1 95.69 123 MET B N 1
ATOM 2491 C CA . MET B 1 123 ? 3.465 -4.039 5.496 1 95.69 123 MET B CA 1
ATOM 2492 C C . MET B 1 123 ? 2.719 -3.783 4.188 1 95.69 123 MET B C 1
ATOM 2494 O O . MET B 1 123 ? 3.115 -2.926 3.398 1 95.69 123 MET B O 1
ATOM 2498 N N . SER B 1 124 ? 1.703 -4.512 3.961 1 97 124 SER B N 1
ATOM 2499 C CA . SER B 1 124 ? 0.803 -4.441 2.814 1 97 124 SER B CA 1
ATOM 2500 C C . SER B 1 124 ? -0.65 -4.617 3.24 1 97 124 SER B C 1
ATOM 2502 O O . SER B 1 124 ? -0.933 -4.863 4.414 1 97 124 SER B O 1
ATOM 2504 N N . ARG B 1 125 ? -1.536 -4.41 2.334 1 96.94 125 ARG B N 1
ATOM 2505 C CA . ARG B 1 125 ? -2.949 -4.566 2.658 1 96.94 125 ARG B CA 1
ATOM 2506 C C . ARG B 1 125 ? -3.479 -5.91 2.168 1 96.94 125 ARG B C 1
ATOM 2508 O O . ARG B 1 125 ? -4.68 -6.07 1.955 1 96.94 125 ARG B O 1
ATOM 2515 N N . LEU B 1 126 ? -2.611 -6.898 1.967 1 98.31 126 LEU B N 1
ATOM 2516 C CA . LEU B 1 126 ? -3.043 -8.164 1.384 1 98.31 126 LEU B CA 1
ATOM 2517 C C . LEU B 1 126 ? -4.066 -8.852 2.279 1 98.31 126 LEU B C 1
ATOM 2519 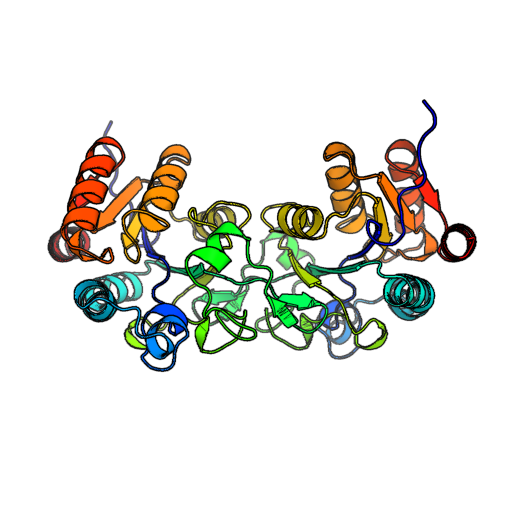O O . LEU B 1 126 ? -5.113 -9.297 1.804 1 98.31 126 LEU B O 1
ATOM 2523 N N . GLU B 1 127 ? -3.742 -8.93 3.543 1 97.81 127 GLU B N 1
ATOM 2524 C CA . GLU B 1 127 ? -4.66 -9.625 4.434 1 97.81 127 GLU B CA 1
ATOM 2525 C C . GLU B 1 127 ? -6.035 -8.961 4.449 1 97.81 127 GLU B C 1
ATOM 2527 O O . GLU B 1 127 ? -7.062 -9.641 4.414 1 97.81 127 GLU B O 1
ATOM 2532 N N . TRP B 1 128 ? -6.031 -7.656 4.555 1 97.25 128 TRP B N 1
ATOM 2533 C CA . TRP B 1 128 ? -7.281 -6.906 4.52 1 97.25 128 TRP B CA 1
ATOM 2534 C C . TRP B 1 128 ? -8.07 -7.211 3.248 1 97.25 128 TRP B C 1
ATOM 2536 O O . TRP B 1 128 ? -9.273 -7.48 3.305 1 97.25 128 TRP B O 1
ATOM 2546 N N . VAL B 1 129 ? -7.41 -7.234 2.084 1 97.69 129 VAL B N 1
ATOM 2547 C CA . VAL B 1 129 ? -8.039 -7.496 0.793 1 97.69 129 VAL B CA 1
ATOM 2548 C C . VAL B 1 129 ? -8.641 -8.898 0.784 1 97.69 129 VAL B C 1
ATOM 2550 O O . VAL B 1 129 ? -9.797 -9.086 0.388 1 97.69 129 VAL B O 1
ATOM 2553 N N . LEU B 1 130 ? -7.824 -9.883 1.232 1 98.31 130 LEU B N 1
ATOM 2554 C CA . LEU B 1 130 ? -8.281 -11.266 1.224 1 98.31 130 LEU B CA 1
ATOM 2555 C C . LEU B 1 130 ? -9.516 -11.438 2.104 1 98.31 130 LEU B C 1
ATOM 2557 O O . LEU B 1 130 ? -10.477 -12.102 1.711 1 98.31 130 LEU B O 1
ATOM 2561 N N . ARG B 1 131 ? -9.516 -10.805 3.248 1 96.69 131 ARG B N 1
ATOM 2562 C CA . ARG B 1 131 ? -10.648 -10.891 4.164 1 96.69 131 ARG B CA 1
ATOM 2563 C C . ARG B 1 131 ? -11.867 -10.172 3.598 1 96.69 131 ARG B C 1
ATOM 2565 O O . ARG B 1 131 ? -12.984 -10.68 3.691 1 96.69 131 ARG B O 1
ATOM 2572 N N . LYS B 1 132 ? -11.617 -9.031 3.08 1 95.75 132 LYS B N 1
ATOM 2573 C CA . LYS B 1 132 ? -12.703 -8.273 2.477 1 95.75 132 LYS B CA 1
ATOM 2574 C C . LYS B 1 132 ? -13.344 -9.047 1.329 1 95.75 132 LYS B C 1
ATOM 2576 O O . LYS B 1 132 ? -14.555 -8.945 1.103 1 95.75 132 LYS B O 1
ATOM 2581 N N . CYS B 1 133 ? -12.578 -9.836 0.614 1 96.38 133 CYS B N 1
ATOM 2582 C CA . CYS B 1 133 ? -13.047 -10.633 -0.513 1 96.38 133 CYS B CA 1
ATOM 2583 C C . CYS B 1 133 ? -13.648 -11.953 -0.035 1 96.38 133 CYS B C 1
ATOM 2585 O O . CYS B 1 133 ? -14.18 -12.727 -0.836 1 96.38 133 CYS B O 1
ATOM 2587 N N . GLY B 1 134 ? -13.531 -12.25 1.264 1 97.06 134 GLY B N 1
ATOM 2588 C CA . GLY B 1 134 ? -14.07 -13.484 1.818 1 97.06 134 GLY B CA 1
ATOM 2589 C C . GLY B 1 134 ? -13.25 -14.703 1.457 1 97.06 134 GLY B C 1
ATOM 2590 O O . GLY B 1 134 ? -13.766 -15.828 1.443 1 97.06 134 GLY B O 1
ATOM 2591 N N . VAL B 1 135 ? -11.992 -14.523 1.158 1 98.06 135 VAL B N 1
ATOM 2592 C CA . VAL B 1 135 ? -11.141 -15.617 0.694 1 98.06 135 VAL B CA 1
ATOM 2593 C C . VAL B 1 135 ? -10.773 -16.516 1.868 1 98.06 135 VAL B C 1
ATOM 2595 O O . VAL B 1 135 ? -10.406 -16.031 2.941 1 98.06 135 VAL B O 1
ATOM 2598 N N . GLU B 1 136 ? -10.844 -17.797 1.654 1 98.25 136 GLU B N 1
ATOM 2599 C CA . GLU B 1 136 ? -10.453 -18.812 2.633 1 98.25 136 GLU B CA 1
ATOM 2600 C C . GLU B 1 136 ? -9.336 -19.703 2.088 1 98.25 136 GLU B C 1
ATOM 2602 O O . GLU B 1 136 ? -8.531 -20.219 2.854 1 98.25 136 GLU B O 1
ATOM 2607 N N . ARG B 1 137 ? -9.281 -19.906 0.758 1 98.5 137 ARG B N 1
ATOM 2608 C CA . ARG B 1 137 ? -8.297 -20.766 0.102 1 98.5 137 ARG B CA 1
ATOM 2609 C C . ARG B 1 137 ? -7.445 -19.969 -0.882 1 98.5 137 ARG B C 1
ATOM 2611 O O . ARG B 1 137 ? -7.977 -19.188 -1.675 1 98.5 137 ARG B O 1
ATOM 2618 N N . LEU B 1 138 ? -6.199 -20.188 -0.775 1 98.75 138 LEU B N 1
ATOM 2619 C CA . LEU B 1 138 ? -5.238 -19.531 -1.663 1 98.75 138 LEU B CA 1
ATOM 2620 C C . LEU B 1 138 ? -4.516 -20.562 -2.523 1 98.75 138 LEU B C 1
ATOM 2622 O O . LEU B 1 138 ? -3.896 -21.5 -2 1 98.75 138 LEU B O 1
ATOM 2626 N N . LEU B 1 139 ? -4.645 -20.469 -3.807 1 98.88 139 LEU B N 1
ATOM 2627 C CA . LEU B 1 139 ? -3.773 -21.141 -4.77 1 98.88 139 LEU B CA 1
ATOM 2628 C C . LEU B 1 139 ? -2.623 -20.219 -5.18 1 98.88 139 LEU B C 1
ATOM 2630 O O . LEU B 1 139 ? -2.836 -19.203 -5.852 1 98.88 139 LEU B O 1
ATOM 2634 N N . VAL B 1 140 ? -1.38 -20.578 -4.836 1 98.94 140 VAL B N 1
ATOM 2635 C CA . VAL B 1 140 ? -0.276 -19.625 -4.938 1 98.94 140 VAL B CA 1
ATOM 2636 C C . VAL B 1 140 ? 0.61 -20 -6.125 1 98.94 140 VAL B C 1
ATOM 2638 O O . VAL B 1 140 ? 1.023 -21.156 -6.27 1 98.94 140 VAL B O 1
ATOM 2641 N N . CYS B 1 141 ? 0.848 -19.047 -6.961 1 98.94 141 CYS B N 1
ATOM 2642 C CA . CYS B 1 141 ? 1.754 -19.172 -8.094 1 98.94 141 CYS B CA 1
ATOM 2643 C C . CYS B 1 141 ? 2.615 -17.922 -8.242 1 98.94 141 CYS B C 1
ATOM 2645 O O . CYS B 1 141 ? 2.387 -16.922 -7.559 1 98.94 141 CYS B O 1
ATOM 2647 N N . GLY B 1 142 ? 3.648 -18.031 -9.086 1 98.88 142 GLY B N 1
ATOM 2648 C CA . GLY B 1 142 ? 4.449 -16.859 -9.398 1 98.88 142 GLY B CA 1
ATOM 2649 C C . GLY B 1 142 ? 5.926 -17.047 -9.102 1 98.88 142 GLY B C 1
ATOM 2650 O O . GLY B 1 142 ? 6.461 -18.141 -9.258 1 98.88 142 GLY B O 1
ATOM 2651 N N . ILE B 1 143 ? 6.637 -15.875 -8.766 1 98.56 143 ILE B N 1
ATOM 2652 C CA . ILE B 1 143 ? 8.094 -15.922 -8.68 1 98.56 143 ILE B CA 1
ATOM 2653 C C . ILE B 1 143 ? 8.57 -15.07 -7.504 1 98.56 143 ILE B C 1
ATOM 2655 O O . ILE B 1 143 ? 7.871 -14.148 -7.074 1 98.56 143 ILE B O 1
ATOM 2659 N N . VAL B 1 144 ? 9.82 -15.367 -7.113 1 97.06 144 VAL B N 1
ATOM 2660 C CA . VAL B 1 144 ? 10.5 -16.641 -7.316 1 97.06 144 VAL B CA 1
ATOM 2661 C C . VAL B 1 144 ? 10.133 -17.609 -6.191 1 97.06 144 VAL B C 1
ATOM 2663 O O . VAL B 1 144 ? 9.797 -17.188 -5.082 1 97.06 144 VAL B O 1
ATOM 2666 N N . THR B 1 145 ? 10.227 -18.812 -6.422 1 98.75 145 THR B N 1
ATOM 2667 C CA . THR B 1 145 ? 9.773 -19.828 -5.488 1 98.75 145 THR B CA 1
ATOM 2668 C C . THR B 1 145 ? 10.492 -19.688 -4.145 1 98.75 145 THR B C 1
ATOM 2670 O O . THR B 1 145 ? 9.852 -19.75 -3.09 1 98.75 145 THR B O 1
ATOM 2673 N N . ASN B 1 146 ? 11.773 -19.453 -4.156 1 97.25 146 ASN B N 1
ATOM 2674 C CA . ASN B 1 146 ? 12.609 -19.438 -2.957 1 97.25 146 ASN B CA 1
ATOM 2675 C C . ASN B 1 146 ? 12.547 -18.094 -2.248 1 97.25 146 ASN B C 1
ATOM 2677 O O . ASN B 1 146 ? 13.125 -17.922 -1.177 1 97.25 146 ASN B O 1
ATOM 2681 N N . GLY B 1 147 ? 11.883 -17.094 -2.762 1 96.38 147 GLY B N 1
ATOM 2682 C CA . GLY B 1 147 ? 11.805 -15.758 -2.211 1 96.38 147 GLY B CA 1
ATOM 2683 C C . GLY B 1 147 ? 10.398 -15.336 -1.845 1 96.38 147 GLY B C 1
ATOM 2684 O O . GLY B 1 147 ? 9.859 -15.766 -0.817 1 96.38 147 GLY B O 1
ATOM 2685 N N . GLY B 1 148 ? 9.82 -14.531 -2.756 1 97.69 148 GLY B N 1
ATOM 2686 C CA . GLY B 1 148 ? 8.5 -13.977 -2.486 1 97.69 148 GLY B CA 1
ATOM 2687 C C . GLY B 1 148 ? 7.434 -15.047 -2.32 1 97.69 148 GLY B C 1
ATOM 2688 O O . GLY B 1 148 ? 6.535 -14.906 -1.488 1 97.69 148 GLY B O 1
ATOM 2689 N N . VAL B 1 149 ? 7.516 -16.094 -3.078 1 98.75 149 VAL B N 1
ATOM 2690 C CA . VAL B 1 149 ? 6.492 -17.141 -3.023 1 98.75 149 VAL B CA 1
ATOM 2691 C C . VAL B 1 149 ? 6.574 -17.875 -1.688 1 98.75 149 VAL B C 1
ATOM 2693 O O . VAL B 1 149 ? 5.582 -17.953 -0.957 1 98.75 149 VAL B O 1
ATOM 2696 N N . ALA B 1 150 ? 7.758 -18.359 -1.334 1 98.5 150 ALA B N 1
ATOM 2697 C CA . ALA B 1 150 ? 7.934 -19.125 -0.104 1 98.5 150 ALA B CA 1
ATOM 2698 C C . ALA B 1 150 ? 7.566 -18.297 1.12 1 98.5 150 ALA B C 1
ATOM 2700 O O . ALA B 1 150 ? 6.879 -18.766 2.021 1 98.5 150 ALA B O 1
ATOM 2701 N N . SER B 1 151 ? 8.023 -17.062 1.136 1 98.31 151 SER B N 1
ATOM 2702 C CA . SER B 1 151 ? 7.738 -16.188 2.264 1 98.31 151 SER B CA 1
ATOM 2703 C C . SER B 1 151 ? 6.242 -15.922 2.395 1 98.31 151 SER B C 1
ATOM 2705 O O . SER B 1 151 ? 5.695 -15.953 3.5 1 98.31 151 SER B O 1
ATOM 2707 N N . THR B 1 152 ? 5.574 -15.719 1.282 1 98.75 152 THR B N 1
ATOM 2708 C CA . THR B 1 152 ? 4.148 -15.422 1.282 1 98.75 152 THR B CA 1
ATOM 2709 C C . THR B 1 152 ? 3.34 -16.641 1.702 1 98.75 152 THR B C 1
ATOM 2711 O O . THR B 1 152 ? 2.387 -16.531 2.477 1 98.75 152 THR B O 1
ATOM 2714 N N . VAL B 1 153 ? 3.721 -17.781 1.245 1 98.56 153 VAL B N 1
ATOM 2715 C CA . VAL B 1 153 ? 3.043 -19.031 1.594 1 98.56 153 VAL B CA 1
ATOM 2716 C C . VAL B 1 153 ? 3.127 -19.266 3.102 1 98.56 153 VAL B C 1
ATOM 2718 O O . VAL B 1 153 ? 2.125 -19.578 3.744 1 98.56 153 VAL B O 1
ATOM 2721 N N . ARG B 1 154 ? 4.281 -19.109 3.648 1 97.62 154 ARG B N 1
ATOM 2722 C CA . ARG B 1 154 ? 4.469 -19.328 5.078 1 97.62 154 ARG B CA 1
ATOM 2723 C C . ARG B 1 154 ? 3.633 -18.359 5.898 1 97.62 154 ARG B C 1
ATOM 2725 O O . ARG B 1 154 ? 3.027 -18.734 6.902 1 97.62 154 ARG B O 1
ATOM 2732 N N . ASP B 1 155 ? 3.58 -17.125 5.445 1 98.38 155 ASP B N 1
ATOM 2733 C CA . ASP B 1 155 ? 2.779 -16.125 6.152 1 98.38 155 ASP B CA 1
ATOM 2734 C C . ASP B 1 155 ? 1.288 -16.422 6.012 1 98.38 155 ASP B C 1
ATOM 2736 O O . ASP B 1 155 ? 0.514 -16.188 6.941 1 98.38 155 ASP B O 1
ATOM 2740 N N . ALA B 1 156 ? 0.909 -16.891 4.852 1 98.19 156 ALA B N 1
ATOM 2741 C CA . ALA B 1 156 ? -0.49 -17.266 4.648 1 98.19 156 ALA B CA 1
ATOM 2742 C C . ALA B 1 156 ? -0.897 -18.406 5.578 1 98.19 156 ALA B C 1
ATOM 2744 O O . ALA B 1 156 ? -1.998 -18.391 6.137 1 98.19 156 ALA B O 1
ATOM 2745 N N . HIS B 1 157 ? -0.013 -19.312 5.754 1 94.38 157 HIS B N 1
ATOM 2746 C CA . HIS B 1 157 ? -0.273 -20.5 6.566 1 94.38 157 HIS B CA 1
ATOM 2747 C C . HIS B 1 157 ? -0.566 -20.125 8.016 1 94.38 157 HIS B C 1
ATOM 2749 O O . HIS B 1 157 ? -1.539 -20.594 8.602 1 94.38 157 HIS B O 1
ATOM 2755 N N . VAL B 1 158 ? 0.193 -19.266 8.547 1 95.62 158 VAL B N 1
ATOM 2756 C CA . VAL B 1 158 ? 0.044 -18.938 9.961 1 95.62 158 VAL B CA 1
ATOM 2757 C C . VAL B 1 158 ? -1.163 -18.016 10.148 1 95.62 158 VAL B C 1
ATOM 2759 O O . VAL B 1 158 ? -1.551 -17.719 11.281 1 95.62 158 VAL B O 1
ATOM 2762 N N . ARG B 1 159 ? -1.73 -17.562 9.109 1 96.62 159 ARG B N 1
ATOM 2763 C CA . ARG B 1 159 ? -2.947 -16.766 9.148 1 96.62 159 ARG B CA 1
ATOM 2764 C C . ARG B 1 159 ? -4.184 -17.625 8.898 1 96.62 159 ARG B C 1
ATOM 2766 O O . ARG B 1 159 ? -5.285 -17.094 8.742 1 96.62 159 ARG B O 1
ATOM 2773 N N . ASP B 1 160 ? -3.963 -18.891 8.711 1 96.12 160 ASP B N 1
ATOM 2774 C CA . ASP B 1 160 ? -4.988 -19.938 8.656 1 96.12 160 ASP B CA 1
ATOM 2775 C C . ASP B 1 160 ? -5.711 -19.922 7.312 1 96.12 160 ASP B C 1
ATOM 2777 O O . ASP B 1 160 ? -6.898 -20.25 7.238 1 96.12 160 ASP B O 1
ATOM 2781 N N . PHE B 1 161 ? -5.133 -19.406 6.27 1 97.56 161 PHE B N 1
ATOM 2782 C CA . PHE B 1 161 ? -5.629 -19.656 4.922 1 97.56 161 PHE B CA 1
ATOM 2783 C C . PHE B 1 161 ? -5.332 -21.094 4.488 1 97.56 161 PHE B C 1
ATOM 2785 O O . PHE B 1 161 ? -4.246 -21.609 4.758 1 97.56 161 PHE B O 1
ATOM 2792 N N . ASP B 1 162 ? -6.281 -21.734 3.92 1 97.88 162 ASP B N 1
ATOM 2793 C CA . ASP B 1 162 ? -5.992 -22.984 3.23 1 97.88 162 ASP B CA 1
ATOM 2794 C C . ASP B 1 162 ? -5.113 -22.75 2.004 1 97.88 162 ASP B C 1
ATOM 2796 O O . ASP B 1 162 ? -5.613 -22.406 0.934 1 97.88 162 ASP B O 1
ATOM 2800 N N . THR B 1 163 ? -3.844 -23.016 2.156 1 98.25 163 THR B N 1
ATOM 2801 C CA . THR B 1 163 ? -2.867 -22.594 1.157 1 98.25 163 THR B CA 1
ATOM 2802 C C . THR B 1 163 ? -2.383 -23.781 0.341 1 98.25 163 THR B C 1
ATOM 2804 O O . THR B 1 163 ? -1.966 -24.797 0.903 1 98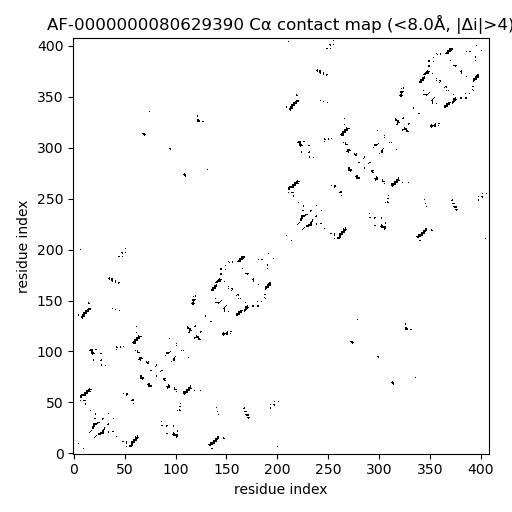.25 163 THR B O 1
ATOM 2807 N N . ILE B 1 164 ? -2.426 -23.672 -0.942 1 98.69 164 ILE B N 1
ATOM 2808 C CA . ILE B 1 164 ? -1.933 -24.672 -1.878 1 98.69 164 ILE B CA 1
ATOM 2809 C C . ILE B 1 164 ? -0.892 -24.047 -2.805 1 98.69 164 ILE B C 1
ATOM 2811 O O . ILE B 1 164 ? -1.17 -23.062 -3.482 1 98.69 164 ILE B O 1
ATOM 2815 N N . LEU B 1 165 ? 0.292 -24.609 -2.781 1 98.88 165 LEU B N 1
ATOM 2816 C CA . LEU B 1 165 ? 1.332 -24.188 -3.709 1 98.88 165 LEU B CA 1
ATOM 2817 C C . LEU B 1 165 ? 1.206 -24.906 -5.043 1 98.88 165 LEU B C 1
ATOM 2819 O O . LEU B 1 165 ? 1.172 -26.141 -5.086 1 98.88 165 LEU B O 1
ATOM 2823 N N . LEU B 1 166 ? 1.094 -24.141 -6.098 1 98.94 166 LEU B N 1
ATOM 2824 C CA . LEU B 1 166 ? 1.144 -24.719 -7.438 1 98.94 166 LEU B CA 1
ATOM 2825 C C . LEU B 1 166 ? 2.586 -24.891 -7.902 1 98.94 166 LEU B C 1
ATOM 2827 O O . LEU B 1 166 ? 3.176 -23.953 -8.461 1 98.94 166 LEU B O 1
ATOM 2831 N N . GLU B 1 167 ? 3.107 -26 -7.742 1 98.75 167 GLU B N 1
ATOM 2832 C CA . GLU B 1 167 ? 4.539 -26.188 -7.973 1 98.75 167 GLU B CA 1
ATOM 2833 C C . GLU B 1 167 ? 4.91 -25.875 -9.414 1 98.75 167 GLU B C 1
ATOM 2835 O O . GLU B 1 167 ? 5.977 -25.312 -9.672 1 98.75 167 GLU B O 1
ATOM 2840 N N . ASP B 1 168 ? 4.078 -26.266 -10.359 1 98.81 168 ASP B N 1
ATOM 2841 C CA . ASP B 1 168 ? 4.395 -25.969 -11.75 1 98.81 168 ASP B CA 1
ATOM 2842 C C . ASP B 1 168 ? 3.877 -24.594 -12.156 1 98.81 168 ASP B C 1
ATOM 2844 O O . ASP B 1 168 ? 4 -24.188 -13.312 1 98.81 168 ASP B O 1
ATOM 2848 N N . GLY B 1 169 ? 3.229 -23.844 -11.281 1 98.88 169 GLY B N 1
ATOM 2849 C CA . GLY B 1 169 ? 2.846 -22.453 -11.453 1 98.88 169 GLY B CA 1
ATOM 2850 C C . GLY B 1 169 ? 3.832 -21.484 -10.828 1 98.88 169 GLY B C 1
ATOM 2851 O O . GLY B 1 169 ? 3.586 -20.281 -10.789 1 98.88 169 GLY B O 1
ATOM 2852 N N . CYS B 1 170 ? 4.922 -22.047 -10.305 1 98.88 170 CYS B N 1
ATOM 2853 C CA . CYS B 1 170 ? 6 -21.25 -9.734 1 98.88 170 CYS B CA 1
ATOM 2854 C C . CYS B 1 170 ? 7.332 -21.562 -10.406 1 98.88 170 CYS B C 1
ATOM 2856 O O . CYS B 1 170 ? 7.457 -22.578 -11.094 1 98.88 170 CYS B O 1
ATOM 2858 N N . ALA B 1 171 ? 8.227 -20.672 -10.242 1 98.81 171 ALA B N 1
ATOM 2859 C CA . ALA B 1 171 ? 9.57 -20.891 -10.789 1 98.81 171 ALA B CA 1
ATOM 2860 C C . ALA B 1 171 ? 10.609 -20.078 -10.023 1 98.81 171 ALA B C 1
ATOM 2862 O O . ALA B 1 171 ? 10.273 -19.109 -9.336 1 98.81 171 ALA B O 1
ATOM 2863 N N . ALA B 1 172 ? 11.797 -20.562 -10.062 1 97.88 172 ALA B N 1
ATOM 2864 C CA . ALA B 1 172 ? 13.008 -19.844 -9.656 1 97.88 172 ALA B CA 1
ATOM 2865 C C . ALA B 1 172 ? 13.961 -19.672 -10.844 1 97.88 172 ALA B C 1
ATOM 2867 O O . ALA B 1 172 ? 13.633 -20.062 -11.969 1 97.88 172 ALA B O 1
ATOM 2868 N N . PHE B 1 173 ? 15.062 -19.078 -10.586 1 95.5 173 PHE B N 1
ATOM 2869 C CA . PHE B 1 173 ? 15.977 -18.812 -11.68 1 95.5 173 PHE B CA 1
ATOM 2870 C C . PHE B 1 173 ? 16.625 -20.094 -12.18 1 95.5 173 PHE B C 1
ATOM 2872 O O . PHE B 1 173 ? 17.062 -20.172 -13.328 1 95.5 173 PHE B O 1
ATOM 2879 N N . THR B 1 174 ? 16.641 -21.141 -11.273 1 96.56 174 THR B N 1
ATOM 2880 C CA . THR B 1 174 ? 17.094 -22.453 -11.688 1 96.56 174 THR B CA 1
ATOM 2881 C C . THR B 1 174 ? 16.156 -23.547 -11.188 1 96.56 174 THR B C 1
ATOM 2883 O O . THR B 1 174 ? 15.539 -23.391 -10.125 1 96.56 174 THR B O 1
ATOM 2886 N N . PRO B 1 175 ? 16.094 -24.625 -11.938 1 97.69 175 PRO B N 1
ATOM 2887 C CA . PRO B 1 175 ? 15.234 -25.719 -11.508 1 97.69 175 PRO B CA 1
ATOM 2888 C C . PRO B 1 175 ? 15.633 -26.281 -10.141 1 97.69 175 PRO B C 1
ATOM 2890 O O . PRO B 1 175 ? 14.773 -26.688 -9.359 1 97.69 175 PRO B O 1
ATOM 2893 N N . GLN B 1 176 ? 16.938 -26.281 -9.875 1 97.69 176 GLN B N 1
ATOM 2894 C CA . GLN B 1 176 ? 17.422 -26.812 -8.609 1 97.69 176 GLN B CA 1
ATOM 2895 C C . GLN B 1 176 ? 16.906 -25.984 -7.43 1 97.69 176 GLN B C 1
ATOM 2897 O O . GLN B 1 176 ? 16.391 -26.547 -6.449 1 97.69 176 GLN B O 1
ATOM 2902 N N . VAL B 1 177 ? 17.031 -24.688 -7.566 1 97 177 VAL B N 1
ATOM 2903 C CA . VAL B 1 177 ? 16.562 -23.797 -6.512 1 97 177 VAL B CA 1
ATOM 2904 C C . VAL B 1 177 ? 15.055 -23.938 -6.355 1 97 177 VAL B C 1
ATOM 2906 O O . VAL B 1 177 ? 14.539 -23.953 -5.234 1 97 177 VAL B O 1
ATOM 2909 N N . HIS B 1 178 ? 14.367 -24.047 -7.457 1 98.56 178 HIS B N 1
ATOM 2910 C CA . HIS B 1 178 ? 12.93 -24.266 -7.426 1 98.56 178 HIS B CA 1
ATOM 2911 C C . HIS B 1 178 ? 12.57 -25.547 -6.688 1 98.56 178 HIS B C 1
ATOM 2913 O O . HIS B 1 178 ? 11.773 -25.531 -5.742 1 98.56 178 HIS B O 1
ATOM 2919 N N . ASP B 1 179 ? 13.219 -26.594 -7.02 1 98.5 179 ASP B N 1
ATOM 2920 C CA . ASP B 1 179 ? 12.906 -27.906 -6.465 1 98.5 179 ASP B CA 1
ATOM 2921 C C . ASP B 1 179 ? 13.172 -27.938 -4.961 1 98.5 179 ASP B C 1
ATOM 2923 O O . ASP B 1 179 ? 12.367 -28.484 -4.195 1 98.5 179 ASP B O 1
ATOM 2927 N N . VAL B 1 180 ? 14.281 -27.375 -4.602 1 97.94 180 VAL B N 1
ATOM 2928 C CA . VAL B 1 180 ? 14.641 -27.359 -3.186 1 97.94 180 VAL B CA 1
ATOM 2929 C C . VAL B 1 180 ? 13.609 -26.531 -2.41 1 97.94 180 VAL B C 1
ATOM 2931 O O . VAL B 1 180 ? 13.227 -26.906 -1.298 1 97.94 180 VAL B O 1
ATOM 2934 N N . SER B 1 181 ? 13.172 -25.438 -2.98 1 98.38 181 SER B N 1
ATOM 2935 C CA . SER B 1 181 ? 12.211 -24.547 -2.324 1 98.38 181 SER B CA 1
ATOM 2936 C C . SER B 1 181 ? 10.852 -25.219 -2.191 1 98.38 181 SER B C 1
ATOM 2938 O O . SER B 1 181 ? 10.195 -25.109 -1.151 1 98.38 181 SER B O 1
ATOM 2940 N N . VAL B 1 182 ? 10.43 -25.922 -3.207 1 98.69 182 VAL B N 1
ATOM 2941 C CA . VAL B 1 182 ? 9.164 -26.641 -3.162 1 98.69 182 VAL B CA 1
ATOM 2942 C C . VAL B 1 182 ? 9.227 -27.719 -2.086 1 98.69 182 VAL B C 1
ATOM 2944 O O . VAL B 1 182 ? 8.297 -27.875 -1.291 1 98.69 182 VAL B O 1
ATOM 2947 N N . ALA B 1 183 ? 10.281 -28.422 -2.059 1 97.88 183 ALA B N 1
ATOM 2948 C CA . ALA B 1 183 ? 10.453 -29.484 -1.067 1 97.88 183 ALA B CA 1
ATOM 2949 C C . ALA B 1 183 ? 10.359 -28.938 0.351 1 97.88 183 ALA B C 1
ATOM 2951 O O . ALA B 1 183 ? 9.766 -29.562 1.231 1 97.88 183 ALA B O 1
ATOM 2952 N N . ALA B 1 184 ? 10.898 -27.828 0.546 1 97.25 184 ALA B N 1
ATOM 2953 C CA . ALA B 1 184 ? 10.922 -27.203 1.865 1 97.25 184 ALA B CA 1
ATOM 2954 C C . ALA B 1 184 ? 9.523 -26.75 2.275 1 97.25 184 ALA B C 1
ATOM 2956 O O . ALA B 1 184 ? 9.25 -26.578 3.465 1 97.25 184 ALA B O 1
ATOM 2957 N N . LEU B 1 185 ? 8.617 -26.531 1.299 1 97.94 185 LEU B N 1
ATOM 2958 C CA . LEU B 1 185 ? 7.293 -25.984 1.588 1 97.94 185 LEU B CA 1
ATOM 2959 C C . LEU B 1 185 ? 6.281 -27.109 1.8 1 97.94 185 LEU B C 1
ATOM 2961 O O . LEU B 1 185 ? 5.18 -26.875 2.301 1 97.94 185 LEU B O 1
ATOM 2965 N N . ARG B 1 186 ? 6.645 -28.359 1.531 1 96.75 186 ARG B N 1
ATOM 2966 C CA . ARG B 1 186 ? 5.727 -29.484 1.606 1 96.75 186 ARG B CA 1
ATOM 2967 C C . ARG B 1 186 ? 5.207 -29.672 3.027 1 96.75 186 ARG B C 1
ATOM 2969 O O . ARG B 1 186 ? 4.035 -30.016 3.227 1 96.75 186 ARG B O 1
ATOM 2976 N N . PRO B 1 187 ? 6.012 -29.422 4.027 1 93.94 187 PRO B N 1
ATOM 2977 C CA . PRO B 1 187 ? 5.469 -29.547 5.383 1 93.94 187 PRO B CA 1
ATOM 2978 C C . PRO B 1 187 ? 4.566 -28.375 5.773 1 93.94 187 PRO B C 1
ATOM 2980 O O . PRO B 1 187 ? 3.857 -28.453 6.777 1 93.94 187 PRO B O 1
ATOM 2983 N N . VAL B 1 188 ? 4.566 -27.359 5.035 1 94.25 188 VAL B N 1
ATOM 2984 C CA . VAL B 1 188 ? 3.871 -26.125 5.383 1 94.25 188 VAL B CA 1
ATOM 2985 C C . VAL B 1 188 ? 2.479 -26.125 4.754 1 94.25 188 VAL B C 1
ATOM 2987 O O . VAL B 1 188 ? 1.503 -25.719 5.391 1 94.25 188 VAL B O 1
ATOM 2990 N N . CYS B 1 189 ? 2.416 -26.594 3.5 1 97.19 189 CYS B N 1
ATOM 2991 C CA . CYS B 1 189 ? 1.162 -26.516 2.762 1 97.19 189 CYS B CA 1
ATOM 2992 C C . CYS B 1 189 ? 1.035 -27.656 1.765 1 97.19 189 CYS B C 1
ATOM 2994 O O . CYS B 1 189 ? 2.008 -28.359 1.499 1 97.19 189 CYS B O 1
ATOM 2996 N N . ARG B 1 190 ? -0.196 -27.844 1.274 1 98 190 ARG B N 1
ATOM 2997 C CA . ARG B 1 190 ? -0.402 -28.766 0.159 1 98 190 ARG B CA 1
ATOM 2998 C C . ARG B 1 190 ? 0.273 -28.25 -1.107 1 98 190 ARG B C 1
ATOM 3000 O O . ARG B 1 190 ? 0.212 -27.047 -1.407 1 98 190 ARG B O 1
ATOM 3007 N N . VAL B 1 191 ? 0.996 -29.156 -1.771 1 98.56 191 VAL B N 1
ATOM 3008 C CA . VAL B 1 191 ? 1.603 -28.859 -3.064 1 98.56 191 VAL B CA 1
ATOM 3009 C C . VAL B 1 191 ? 0.867 -29.609 -4.168 1 98.56 191 VAL B C 1
ATOM 3011 O O . VAL B 1 191 ? 0.594 -30.812 -4.035 1 98.56 191 VAL B O 1
ATOM 3014 N N . ALA B 1 192 ? 0.47 -28.938 -5.211 1 98.69 192 ALA B N 1
ATOM 3015 C CA . ALA B 1 192 ? -0.265 -29.531 -6.328 1 98.69 192 ALA B CA 1
ATOM 3016 C C . ALA B 1 192 ? 0.16 -28.906 -7.656 1 98.69 192 ALA B C 1
ATOM 3018 O O . ALA B 1 192 ? 0.873 -27.906 -7.68 1 98.69 192 ALA B O 1
ATOM 3019 N N . THR B 1 193 ? -0.217 -29.5 -8.727 1 98.75 193 THR B N 1
ATOM 3020 C CA . THR B 1 193 ? 0.005 -28.938 -10.055 1 98.75 193 THR B CA 1
ATOM 3021 C C . THR B 1 193 ? -1.217 -28.156 -10.516 1 98.75 193 THR B C 1
ATOM 3023 O O . THR B 1 193 ? -2.309 -28.312 -9.969 1 98.75 193 THR B O 1
ATOM 3026 N N . VAL B 1 194 ? -0.983 -27.297 -11.516 1 98.75 194 VAL B N 1
ATOM 3027 C CA . VAL B 1 194 ? -2.082 -26.562 -12.125 1 98.75 194 VAL B CA 1
ATOM 3028 C C . VAL B 1 194 ? -3.127 -27.531 -12.664 1 98.75 194 VAL B C 1
ATOM 3030 O O . VAL B 1 194 ? -4.328 -27.344 -12.445 1 98.75 194 VAL B O 1
ATOM 3033 N N . ALA B 1 195 ? -2.688 -28.578 -13.281 1 98.19 195 ALA B N 1
ATOM 3034 C CA . ALA B 1 195 ? -3.594 -29.562 -13.852 1 98.19 195 ALA B CA 1
ATOM 3035 C C . ALA B 1 195 ? -4.434 -30.234 -12.766 1 98.19 195 ALA B C 1
ATOM 3037 O O . ALA B 1 195 ? -5.637 -30.438 -12.938 1 98.19 195 ALA B O 1
ATOM 3038 N N . THR B 1 196 ? -3.834 -30.641 -11.68 1 98 196 THR B N 1
ATOM 3039 C CA . THR B 1 196 ? -4.539 -31.266 -10.57 1 98 196 THR B CA 1
ATOM 3040 C C . THR B 1 196 ? -5.621 -30.344 -10.016 1 98 196 THR B C 1
ATOM 3042 O O . THR B 1 196 ? -6.746 -30.766 -9.773 1 98 196 THR B O 1
ATOM 3045 N N . MET B 1 197 ? -5.285 -29.062 -9.852 1 97.88 197 MET B N 1
ATOM 3046 C CA . MET B 1 197 ? -6.254 -28.109 -9.312 1 97.88 197 MET B CA 1
ATOM 3047 C C . MET B 1 197 ? -7.391 -27.875 -10.297 1 97.88 197 MET B C 1
ATOM 3049 O O . MET B 1 197 ? -8.547 -27.719 -9.891 1 97.88 197 MET B O 1
ATOM 3053 N N . LEU B 1 198 ? -7.031 -27.797 -11.602 1 97.94 198 LEU B N 1
ATOM 3054 C CA . LEU B 1 198 ? -8.07 -27.656 -12.617 1 97.94 198 LEU B CA 1
ATOM 3055 C C . LEU B 1 198 ? -9.07 -28.797 -12.531 1 97.94 198 LEU B C 1
ATOM 3057 O O . LEU B 1 198 ? -10.281 -28.562 -12.586 1 97.94 198 LEU B O 1
ATOM 3061 N N . GLU B 1 199 ? -8.594 -29.953 -12.312 1 96.44 199 GLU B N 1
ATOM 3062 C CA . GLU B 1 199 ? -9.461 -31.125 -12.211 1 96.44 199 GLU B CA 1
ATOM 3063 C C . GLU B 1 199 ? -10.328 -31.062 -10.961 1 96.44 199 GLU B C 1
ATOM 3065 O O . GLU B 1 199 ? -11.539 -31.281 -11.023 1 96.44 199 GLU B O 1
ATOM 3070 N N . GLU B 1 200 ? -9.734 -30.75 -9.859 1 95.62 200 GLU B N 1
ATOM 3071 C CA . GLU B 1 200 ? -10.43 -30.734 -8.578 1 95.62 200 GLU B CA 1
ATOM 3072 C C . GLU B 1 200 ? -11.492 -29.641 -8.539 1 95.62 200 GLU B C 1
ATOM 3074 O O . GLU B 1 200 ? -12.555 -29.812 -7.941 1 95.62 200 GLU B O 1
ATOM 3079 N N . LEU B 1 201 ? -11.195 -28.531 -9.203 1 95.19 201 LEU B N 1
ATOM 3080 C CA . LEU B 1 201 ? -12.07 -27.359 -9.086 1 95.19 201 LEU B CA 1
ATOM 3081 C C . LEU B 1 201 ? -13.133 -27.375 -10.18 1 95.19 201 LEU B C 1
ATOM 3083 O O . LEU B 1 201 ? -14.125 -26.656 -10.094 1 95.19 201 LEU B O 1
ATOM 3087 N N . SER B 1 202 ? -12.875 -28.094 -11.211 1 90.94 202 SER B N 1
ATOM 3088 C CA . SER B 1 202 ? -13.859 -28.203 -12.281 1 90.94 202 SER B CA 1
ATOM 3089 C C . SER B 1 202 ? -15 -29.141 -11.898 1 90.94 202 SER B C 1
ATOM 3091 O O . SER B 1 202 ? -16.062 -29.125 -12.516 1 90.94 202 SER B O 1
ATOM 3093 N N . THR B 1 203 ? -14.766 -29.969 -10.906 1 7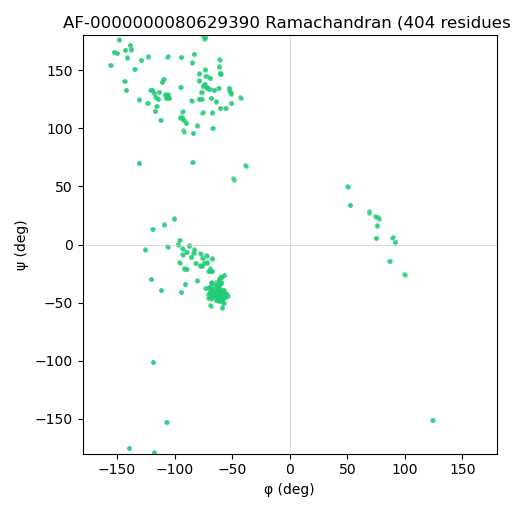8.81 203 THR B N 1
ATOM 3094 C CA . THR B 1 203 ? -15.781 -30.938 -10.508 1 78.81 203 THR B CA 1
ATOM 3095 C C . THR B 1 203 ? -16.859 -30.266 -9.664 1 78.81 203 THR B C 1
ATOM 3097 O O . THR B 1 203 ? -16.562 -29.562 -8.703 1 78.81 203 THR B O 1
ATOM 3100 N N . PRO B 1 204 ? -18.312 -30.422 -10.148 1 63.34 204 PRO B N 1
ATOM 3101 C CA . PRO B 1 204 ? -19.422 -29.844 -9.391 1 63.34 204 PRO B CA 1
ATOM 3102 C C . PRO B 1 204 ? -19.484 -30.359 -7.957 1 63.34 204 PRO B C 1
ATOM 3104 O O . PRO B 1 204 ? -19.047 -31.484 -7.676 1 63.34 204 PRO B O 1
#

Foldseek 3Di:
DPPPDDALLQEEEEAEAQFCLQAPCPHQCNVVVNDAPLQNCQLVQQQVVLVVSVVRNHAYEYEWAAQDADVVQWGDDDPVRCVVRVSDTRPHCHPPDRRRDRDPSNPPHPYYWYDHFLASPPPTCVVVVSVVSNHQEYEYAHDALQTNRLNNLQVCQVVNRQYEYALSSHHYRDVVSSVVSVVVCVVRHHYDHSVVVCVVNVPD/DPPDDDALLQEEAEAEAQFCLQAPCPHQCNVVVNDAPLQNCQLVFQQVVLVVSVVRNHAYEYEWAAQDADVVQWGDDDPVRCVVRVSDTRPHCHPPDRRRDRDPSNPPHPYYWYDHFLASPPPTCVVVVSVVSNHQEYEYAHDALQTNRLNNLQVCQVVNRQYEYALSSHHYRDPVSSVVSVVVCVVRHHYDHSVVVCVVNVPD

Radius of gyration: 22.7 Å; Cα contacts (8 Å, |Δi|>4): 851; chains: 2; bounding box: 48×63×52 Å

Sequence (408 aa):
MSGTAIPMERTALLVCDLQNDFLHPEGAYGRAGQTAPDILALPERVKPLADLLRSRGGWVISTNFTLVPGRGGEPMISPHLKALRPFLAKGDFQPGGWGHRTVDTLQPVDVEVEKIAYSAFYMSRLEWVLRKCGVERLLVCGIVTNGGVASTVRDAHVRDFDTILLEDGCAAFTPQVHDVSVAALRPVCRVATVATMLEELSTPMSGTAIPMERTALLVCDLQNDFLHPEGAYGRAGQTAPDILALPERVKPLADLLRSRGGWVISTNFTLVPGRGGEPMISPHLKALRPFLAKGDFQPGGWGHRTVDTLQPVDVEVEKIAYSAFYMSRLEWVLRKCGVERLLVCGIVTNGGVASTVRDAHVRDFDTILLEDGCAAFTPQVHDVSVAALRPVCRVATVATMLEELSTP

Secondary structure (DSSP, 8-state):
----PPPGGGEEEEEES-BHHHHSTTSHHHHTT---HHHHTHHHHHHHHHHHHHHTT-EEEEEEE---B-GGG-B---HHHHHH-TT--TTTT-TTSGGGSBPGGGPPPSEEEEESSSSTTTTSSHHHHHHHTT--EEEEEEE-IIIIIHHHHHHHHHTT-EEEEEEEEEE-SSHHHHHHHHHHHTTTSEEE-HHHHHHHHH--/----PPPGGGEEEEEES-BHHHHSTTSHHHHTT---HHHHTHHHHHHHHHHHHHHTT-EEEEEEE---B-GGG-B---HHHHHH-TT--TTTT-TTSGGGSBPGGGPPPSEEEEESSSSTTTTSSHHHHHHHTT--EEEEEEE-IIIIIHHHHHHHHHTT-EEEEEEEEEE-SSHHHHHHHHHHHTTTSEEE-HHHHHHHHH--